Protein AF-A0A9P1M5S2-F1 (afdb_monomer_lite)

Secondary structure (DSSP, 8-state):
-------SEEEEEETTEEEEEEIIIIITT-TTSHHHHHHHH--SSSPEEE-S-HHHHHHHHHHHHHS-EEE-TTS-HHHHHHHHHHTT----TTTEEESSTTHHHHHHHHHHHHHHHHHHHHHHHHHHHHHHHHHHHHHHHHHSTTS-----GGGSS--HHHHHHHH-TT--------HHHHHHHHHHTPPP----------------------------PPPPP------S-SEEEEEETTEEEEEEIIIIITT-TTSHHHHHHHH--SSSPEEE-S-TTTHHHHHHHHHHS-EEEETTS-HHHHHHHHHHTT----GGGEEEE---HHHHHHHHHHHHHHHHHHHHHHHHHHHHHHHHHHHHHHHHHHTTS-----GGGSSS-HHHHHHHHHHHHGGGSSSSS-----PPPPPPP---PPP-------SS--EEEEEETTEEEEEEIIIIITT-TTSHHHHHHHH--SSSPEEE-S-TTTHHHHHHHHHHS-EEE-TTS-HHHHHHHHHHTT----TTTEEE--SSHHHHHHHHHHHHHHHHHTTT-HHHHHHHHHHHHHHHHHHTTS-SS-EEEEHHHHHHHHT--HHHHHHHHHTTTTS--TT-HHHHHHHHHTTEEEEEE-SSS--TT-TTS--TT--EEEEEES--------

Radius of gyration: 38.09 Å; chains: 1; bounding box: 105×76×106 Å

Structure (mmCIF, N/CA/C/O backbone):
data_AF-A0A9P1M5S2-F1
#
_entry.id   AF-A0A9P1M5S2-F1
#
loop_
_atom_site.group_PDB
_atom_site.id
_atom_site.type_symbol
_atom_site.label_atom_id
_atom_site.label_alt_id
_atom_site.label_comp_id
_atom_site.label_asym_id
_atom_site.label_entity_id
_atom_site.label_seq_id
_atom_site.pdbx_PDB_ins_code
_atom_site.Cartn_x
_atom_site.Cartn_y
_atom_site.Cartn_z
_atom_site.occupancy
_atom_site.B_iso_or_equiv
_atom_site.auth_seq_id
_atom_site.auth_comp_id
_atom_site.auth_asym_id
_atom_site.auth_atom_id
_atom_site.pdbx_PDB_model_num
ATOM 1 N N . MET A 1 1 ? -14.300 28.681 37.289 1.00 38.72 1 MET A N 1
ATOM 2 C CA . MET A 1 1 ? -14.759 28.478 35.900 1.00 38.72 1 MET A CA 1
ATOM 3 C C . MET A 1 1 ? -14.221 27.142 35.425 1.00 38.72 1 MET A C 1
ATOM 5 O O . MET A 1 1 ? -13.037 27.048 35.138 1.00 38.72 1 MET A O 1
ATOM 9 N N . SER A 1 2 ? -15.050 26.101 35.416 1.00 39.03 2 SER A N 1
ATOM 10 C CA . SER A 1 2 ? -14.711 24.838 34.758 1.00 39.03 2 SER A CA 1
ATOM 11 C C . SER A 1 2 ? -14.804 25.061 33.253 1.00 39.03 2 SER A C 1
ATOM 13 O O . SER A 1 2 ? -15.902 25.031 32.700 1.00 39.03 2 SER A O 1
ATOM 15 N N . SER A 1 3 ? -13.668 25.347 32.610 1.00 41.69 3 SER A N 1
ATOM 16 C CA . SER A 1 3 ? -13.594 25.287 31.152 1.00 41.69 3 SER A CA 1
ATOM 17 C C . SER A 1 3 ? -14.007 23.879 30.745 1.00 41.69 3 SER A C 1
ATOM 19 O O . SER A 1 3 ? -13.361 22.910 31.151 1.00 41.69 3 SER A O 1
ATOM 21 N N . SER A 1 4 ? -15.114 23.756 30.015 1.00 46.44 4 SER A N 1
ATOM 22 C CA . SER A 1 4 ? -15.473 22.510 29.357 1.00 46.44 4 SER A CA 1
ATOM 23 C C . SER A 1 4 ? -14.401 22.263 28.307 1.00 46.44 4 SER A C 1
ATOM 25 O O . SER A 1 4 ? -14.475 22.828 27.215 1.00 46.44 4 SER A O 1
ATOM 27 N N . LYS A 1 5 ? -13.371 21.483 28.665 1.00 53.38 5 LYS A N 1
ATOM 28 C CA . LYS A 1 5 ? -12.411 20.973 27.691 1.00 53.38 5 LYS A CA 1
ATOM 29 C C . LYS A 1 5 ? -13.236 20.312 26.590 1.00 53.38 5 LYS A C 1
ATOM 31 O O . LYS A 1 5 ? -13.942 19.342 26.864 1.00 53.38 5 LYS A O 1
ATOM 36 N N . GLY A 1 6 ? -13.200 20.898 25.393 1.00 61.25 6 GLY A N 1
ATOM 37 C CA . GLY A 1 6 ? -13.717 20.238 24.201 1.00 61.25 6 GLY A CA 1
ATOM 38 C C . GLY A 1 6 ? -12.999 18.905 24.030 1.00 61.25 6 GLY A C 1
ATOM 39 O O . GLY A 1 6 ? -11.940 18.697 24.628 1.00 61.25 6 GLY A O 1
ATOM 40 N N . SER A 1 7 ? -13.574 18.003 23.242 1.00 69.69 7 SER A N 1
ATOM 41 C CA . SER A 1 7 ? -12.936 16.719 22.977 1.00 69.69 7 SER A CA 1
ATOM 42 C C . SER A 1 7 ? -11.472 16.916 22.545 1.00 69.69 7 SER A C 1
ATOM 44 O O . SER A 1 7 ? -11.144 17.789 21.732 1.00 69.69 7 SER A O 1
ATOM 46 N N . ASP A 1 8 ? -10.573 16.106 23.117 1.00 87.25 8 ASP A N 1
ATOM 47 C CA . ASP A 1 8 ? -9.141 16.156 22.791 1.00 87.25 8 ASP A CA 1
ATOM 48 C C . ASP A 1 8 ? -8.878 15.753 21.325 1.00 87.25 8 ASP A C 1
ATOM 50 O O . ASP A 1 8 ? -7.780 15.961 20.816 1.00 87.25 8 ASP A O 1
ATOM 54 N N . LEU A 1 9 ? -9.890 15.220 20.630 1.00 89.94 9 LEU A N 1
ATOM 55 C CA . LEU A 1 9 ? -9.874 14.845 19.221 1.00 89.94 9 LEU A CA 1
ATOM 56 C C . LEU A 1 9 ? -10.559 15.911 18.350 1.00 89.94 9 LEU A C 1
ATOM 58 O O . LEU A 1 9 ? -11.755 16.158 18.466 1.00 89.94 9 LEU A O 1
ATOM 62 N N . VAL A 1 10 ? -9.825 16.470 17.393 1.00 93.94 10 VAL A N 1
ATOM 63 C CA . VAL A 1 10 ? -10.341 17.405 16.386 1.00 93.94 10 VAL A CA 1
ATOM 64 C C . VAL A 1 10 ? -10.511 16.678 15.058 1.00 93.94 10 VAL A C 1
ATOM 66 O O . VAL A 1 10 ? -9.612 15.973 14.604 1.00 93.94 10 VAL A O 1
ATOM 69 N N . SER A 1 11 ? -11.665 16.865 14.416 1.00 94.06 11 SER A N 1
ATOM 70 C CA . SER A 1 11 ? -11.938 16.352 13.068 1.00 94.06 11 SER A CA 1
ATOM 71 C C . SER A 1 11 ? -11.843 17.482 12.044 1.00 94.06 11 SER A C 1
ATOM 73 O O . SER A 1 11 ? -12.596 18.446 12.132 1.00 94.06 11 SER A O 1
ATOM 75 N N . PHE A 1 12 ? -10.977 17.345 11.044 1.00 95.69 12 PHE A N 1
ATOM 76 C CA . PHE A 1 12 ? -10.874 18.234 9.886 1.00 95.69 12 PHE A CA 1
ATOM 77 C C . PHE A 1 12 ? -11.475 17.554 8.651 1.00 95.69 12 PHE A C 1
ATOM 79 O O . PHE A 1 12 ? -11.128 16.419 8.345 1.00 95.69 12 PHE A O 1
ATOM 86 N N . ASN A 1 13 ? -12.365 18.228 7.925 1.00 94.19 13 ASN A N 1
ATOM 87 C CA . ASN A 1 13 ? -12.913 17.758 6.654 1.00 94.19 13 ASN A CA 1
ATOM 88 C C . ASN A 1 13 ? -12.263 18.533 5.503 1.00 94.19 13 ASN A C 1
ATOM 90 O O . ASN A 1 13 ? -12.499 19.734 5.359 1.00 94.19 13 ASN A O 1
ATOM 94 N N . VAL A 1 14 ? -11.460 17.840 4.693 1.00 94.50 14 VAL A N 1
ATOM 95 C CA . VAL A 1 14 ? -10.716 18.408 3.562 1.00 94.50 14 VAL A CA 1
ATOM 96 C C . VAL A 1 14 ? -11.190 17.755 2.274 1.00 94.50 14 VAL A C 1
ATOM 98 O O . VAL A 1 14 ? -10.952 16.572 2.042 1.00 94.50 14 VAL A O 1
ATOM 101 N N . GLY A 1 15 ? -11.917 18.509 1.446 1.00 87.38 15 GLY A N 1
ATOM 102 C CA . GLY A 1 15 ? -12.452 18.010 0.171 1.00 87.38 15 GLY A CA 1
ATOM 103 C C . GLY A 1 15 ? -13.461 16.854 0.286 1.00 87.38 15 GLY A C 1
ATOM 104 O O . GLY A 1 15 ? -13.752 16.211 -0.718 1.00 87.38 15 GLY A O 1
ATOM 105 N N . GLY A 1 16 ? -13.996 16.578 1.481 1.00 87.31 16 GLY A N 1
ATOM 106 C CA . GLY A 1 16 ? -14.846 15.417 1.773 1.00 87.31 16 GLY A CA 1
ATOM 107 C C . GLY A 1 16 ? -14.134 14.290 2.533 1.00 87.31 16 GLY A C 1
ATOM 108 O O . GLY A 1 16 ? -14.807 13.407 3.064 1.00 87.31 16 GLY A O 1
ATOM 109 N N . LYS A 1 17 ? -12.798 14.320 2.636 1.00 88.56 17 LYS A N 1
ATOM 110 C CA . LYS A 1 17 ? -12.005 13.367 3.424 1.00 88.56 17 LYS A CA 1
ATOM 111 C C . LYS A 1 17 ? -11.850 13.881 4.857 1.00 88.56 17 LYS A C 1
ATOM 113 O O . LYS A 1 17 ? -11.390 15.002 5.071 1.00 88.56 17 LYS A O 1
ATOM 118 N N . ILE A 1 18 ? -12.243 13.068 5.838 1.00 91.56 18 ILE A N 1
ATOM 119 C CA . ILE A 1 18 ? -12.128 13.409 7.261 1.00 91.56 18 ILE A CA 1
ATOM 120 C C . ILE A 1 18 ? -10.772 12.936 7.790 1.00 91.56 18 ILE A C 1
ATOM 122 O O . ILE A 1 18 ? -10.401 11.784 7.594 1.00 91.56 18 ILE A O 1
ATOM 126 N N . TYR A 1 19 ? -10.077 13.832 8.483 1.00 93.75 19 TYR A N 1
ATOM 127 C CA . TYR A 1 19 ? -8.835 13.605 9.208 1.00 93.75 19 TYR A CA 1
ATOM 128 C C . TYR A 1 19 ? -9.066 13.897 10.691 1.00 93.75 19 TYR A C 1
ATOM 130 O O . TYR A 1 19 ? -9.462 15.006 11.044 1.00 93.75 19 TYR A O 1
ATOM 138 N N . GLN A 1 20 ? -8.823 12.924 11.562 1.00 92.75 20 GLN A N 1
ATOM 139 C CA . GLN A 1 20 ? -8.942 13.079 13.013 1.00 92.75 20 GLN A CA 1
ATOM 140 C C . GLN A 1 20 ? -7.556 13.140 13.660 1.00 92.75 20 GLN A C 1
ATOM 142 O O . GLN A 1 20 ? -6.709 12.284 13.410 1.00 92.75 20 GLN A O 1
ATOM 147 N N . VAL A 1 21 ? -7.313 14.159 14.481 1.00 92.81 21 VAL A N 1
ATOM 148 C CA . VAL A 1 21 ? -6.024 14.397 15.152 1.00 92.81 21 VAL A CA 1
ATOM 149 C C . VAL A 1 21 ? -6.238 14.831 16.593 1.00 92.81 21 VAL A C 1
ATOM 151 O O . VAL A 1 21 ? -7.296 15.359 16.930 1.00 92.81 21 VAL A O 1
ATOM 154 N N . LEU A 1 22 ? -5.239 14.621 17.447 1.00 90.19 22 LEU A N 1
ATOM 155 C CA . LEU A 1 22 ? -5.305 15.060 18.836 1.00 90.19 22 LEU A CA 1
ATOM 156 C C . LEU A 1 22 ? -4.879 16.531 18.960 1.00 90.19 22 LEU A C 1
ATOM 158 O O . LEU A 1 22 ? -3.983 16.998 18.256 1.00 90.19 22 LEU A O 1
ATOM 162 N N . ARG A 1 23 ? -5.502 17.275 19.877 1.00 90.50 23 ARG A N 1
ATOM 163 C CA . ARG A 1 23 ? -5.090 18.644 20.235 1.00 90.50 23 ARG A CA 1
ATOM 164 C C . ARG A 1 23 ? -3.675 18.634 20.812 1.00 90.50 23 ARG A C 1
ATOM 166 O O . ARG A 1 23 ? -2.806 19.374 20.356 1.00 90.50 23 ARG A O 1
ATOM 173 N N . GLU A 1 24 ? -3.440 17.724 21.751 1.00 89.06 24 GLU A N 1
ATOM 174 C CA . GLU A 1 24 ? -2.134 17.422 22.328 1.00 89.06 24 GLU A CA 1
ATOM 175 C C . GLU A 1 24 ? -1.821 15.933 22.089 1.00 89.06 24 GLU A C 1
ATOM 177 O O . GLU A 1 24 ? -2.688 15.100 22.351 1.00 89.06 24 GLU A O 1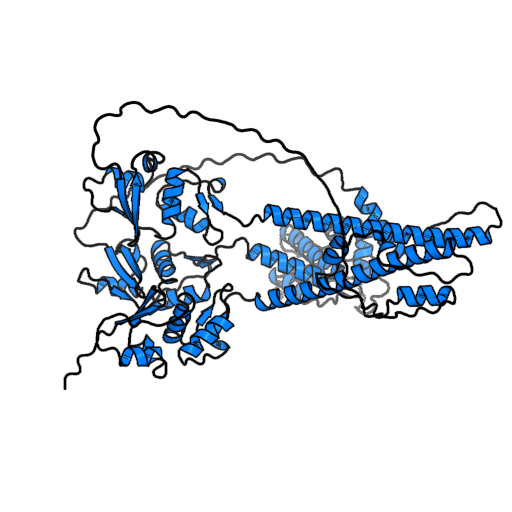
ATOM 182 N N . PRO A 1 25 ? -0.620 15.566 21.601 1.00 86.69 25 PRO A N 1
ATOM 183 C CA . PRO A 1 25 ? 0.517 16.436 21.285 1.00 86.69 25 PRO A CA 1
ATOM 184 C C . PRO A 1 25 ? 0.488 17.066 19.875 1.00 86.69 25 PRO A C 1
ATOM 186 O O . PRO A 1 25 ? 1.294 17.953 19.610 1.00 86.69 25 PRO A O 1
ATOM 189 N N . THR A 1 26 ? -0.387 16.630 18.955 1.00 90.44 26 THR A N 1
ATOM 190 C CA . THR A 1 26 ? -0.233 16.939 17.517 1.00 90.44 26 THR A CA 1
ATOM 191 C C . THR A 1 26 ? -0.272 18.435 17.186 1.00 90.44 26 THR A C 1
ATOM 193 O O . THR A 1 26 ? 0.626 18.945 16.518 1.00 90.44 26 THR A O 1
ATOM 196 N N . LEU A 1 27 ? -1.310 19.157 17.617 1.00 93.31 27 LEU A N 1
ATOM 197 C CA . LEU A 1 27 ? -1.495 20.566 17.238 1.00 93.31 27 LEU A CA 1
ATOM 198 C C . LEU A 1 27 ? -0.686 21.523 18.130 1.00 93.31 27 LEU A C 1
ATOM 200 O O . LEU A 1 27 ? -0.242 22.577 17.663 1.00 93.31 27 LEU A O 1
ATOM 204 N N . SER A 1 28 ? -0.418 21.140 19.382 1.00 90.81 28 SER A N 1
ATOM 205 C CA . SER A 1 28 ? 0.392 21.929 20.322 1.00 90.81 28 SER A CA 1
ATOM 206 C C . SER A 1 28 ? 1.878 22.020 19.946 1.00 90.81 28 SER A C 1
ATOM 208 O O . SER A 1 28 ? 2.567 22.936 20.400 1.00 90.81 28 SER A O 1
ATOM 210 N N . LEU A 1 29 ? 2.382 21.158 19.052 1.00 91.50 29 LEU A N 1
ATOM 211 C CA . LEU A 1 29 ? 3.733 21.280 18.487 1.00 91.50 29 LEU A CA 1
ATOM 212 C C . LEU A 1 29 ? 3.919 22.511 17.581 1.00 91.50 29 LEU A C 1
ATOM 214 O O . LEU A 1 29 ? 5.067 22.934 17.391 1.00 91.50 29 LEU A O 1
ATOM 218 N N . HIS A 1 30 ? 2.830 23.085 17.049 1.00 94.56 30 HIS A N 1
ATOM 219 C CA . HIS A 1 30 ? 2.822 24.252 16.157 1.00 94.56 30 HIS A CA 1
ATOM 220 C C . HIS A 1 30 ? 1.675 25.229 16.499 1.00 94.56 30 HIS A C 1
ATOM 222 O O . HIS A 1 30 ? 0.755 25.401 15.698 1.00 94.56 30 HIS A O 1
ATOM 228 N N . PRO A 1 31 ? 1.721 25.921 17.654 1.00 93.75 31 PRO A N 1
ATOM 229 C CA . PRO A 1 31 ? 0.618 26.769 18.129 1.00 93.75 31 PRO A CA 1
ATOM 230 C C . PRO A 1 31 ? 0.331 27.982 17.229 1.00 93.75 31 PRO A C 1
ATOM 232 O O . PRO A 1 31 ? -0.770 28.516 17.228 1.00 93.75 31 PRO A O 1
ATOM 235 N N . SER A 1 32 ? 1.304 28.413 16.423 1.00 94.00 32 SER A N 1
ATOM 236 C CA . SER A 1 32 ? 1.129 29.480 15.432 1.00 94.00 32 SER A CA 1
ATOM 237 C C . SER A 1 32 ? 0.520 29.010 14.105 1.00 94.00 32 SER A C 1
ATOM 239 O O . SER A 1 32 ? 0.388 29.826 13.193 1.00 94.00 32 SER A O 1
ATOM 241 N N . SER A 1 33 ? 0.220 27.716 13.946 1.00 96.81 33 SER A N 1
ATOM 242 C CA . SER A 1 33 ? -0.359 27.193 12.708 1.00 96.81 33 SER A CA 1
ATOM 243 C C . SER A 1 33 ? -1.826 27.597 12.568 1.00 96.81 33 SER A C 1
ATOM 245 O O . SER A 1 33 ? -2.556 27.753 13.551 1.00 96.81 33 SER A O 1
ATOM 247 N N . LEU A 1 34 ? -2.288 27.685 11.322 1.00 95.50 34 LEU A N 1
ATOM 248 C CA . LEU A 1 34 ? -3.698 27.942 11.036 1.00 95.50 34 LEU A CA 1
ATOM 249 C C . LEU A 1 34 ? -4.599 26.774 11.487 1.00 95.50 34 LEU A C 1
ATOM 251 O O . LEU A 1 34 ? -5.747 27.003 11.853 1.00 95.50 34 LEU A O 1
ATOM 255 N N . LEU A 1 35 ? -4.095 25.531 11.511 1.00 95.06 35 LEU A N 1
ATOM 256 C CA . LEU A 1 35 ? -4.870 24.380 11.999 1.00 95.06 35 LEU A CA 1
ATOM 257 C C . LEU A 1 35 ? -5.072 24.415 13.515 1.00 95.06 35 LEU A C 1
ATOM 259 O O . LEU A 1 35 ? -6.167 24.104 13.980 1.00 95.06 35 LEU A O 1
ATOM 263 N N . THR A 1 36 ? -4.055 24.820 14.277 1.00 95.19 36 THR A N 1
ATOM 264 C CA . THR A 1 36 ? -4.160 24.930 15.737 1.00 95.19 36 THR A CA 1
ATOM 265 C C . THR A 1 36 ? -5.120 26.054 16.126 1.00 95.19 36 THR A C 1
ATOM 267 O O . THR A 1 36 ? -5.994 25.831 16.955 1.00 95.19 36 THR A O 1
ATOM 270 N N . GLN A 1 37 ? -5.066 27.201 15.441 1.00 95.25 37 GLN A N 1
ATOM 271 C CA . GLN A 1 37 ? -6.026 28.299 15.634 1.00 95.25 37 GLN A CA 1
ATOM 272 C C . GLN A 1 37 ? -7.472 27.870 15.328 1.00 95.25 37 GLN A C 1
ATOM 274 O O . GLN A 1 37 ? -8.360 28.060 16.155 1.00 95.25 37 GLN A O 1
ATOM 279 N N . LEU A 1 38 ? -7.711 27.212 14.184 1.00 94.56 38 LEU A N 1
ATOM 280 C CA . LEU A 1 38 ? -9.042 26.689 13.845 1.00 94.56 38 LEU A CA 1
ATOM 281 C C . LEU A 1 38 ? -9.554 25.664 14.869 1.00 94.56 38 LEU A C 1
ATOM 283 O O . LEU A 1 38 ? -10.751 25.625 15.152 1.00 94.56 38 LEU A O 1
ATOM 287 N N . ALA A 1 39 ? -8.666 24.834 15.423 1.00 93.75 39 ALA A N 1
ATOM 288 C CA . ALA A 1 39 ? -9.009 23.899 16.486 1.00 93.75 39 ALA A CA 1
ATOM 289 C C . ALA A 1 39 ? -9.353 24.613 17.803 1.00 93.75 39 ALA A C 1
ATOM 291 O O . ALA A 1 39 ? -10.294 24.206 18.484 1.00 93.75 39 ALA A O 1
ATOM 292 N N . GLU A 1 40 ? -8.614 25.651 18.193 1.00 92.38 40 GLU A N 1
ATOM 293 C CA . GLU A 1 40 ? -8.875 26.441 19.406 1.00 92.38 40 GLU A CA 1
ATOM 294 C C . GLU A 1 40 ? -10.214 27.197 19.340 1.00 92.38 40 GLU A C 1
ATOM 296 O O . GLU A 1 40 ? -10.949 27.219 20.328 1.00 92.38 40 GLU A O 1
ATOM 301 N N . ASP A 1 41 ? -10.583 27.726 18.170 1.00 91.75 41 ASP A N 1
ATOM 302 C CA . ASP A 1 41 ? -11.870 28.404 17.945 1.00 91.75 41 ASP A CA 1
ATOM 303 C C . ASP A 1 41 ? -13.085 27.446 17.904 1.00 91.75 41 ASP A C 1
ATOM 305 O O . ASP A 1 41 ? -14.240 27.877 18.023 1.00 91.75 41 ASP A O 1
ATOM 309 N N . GLN A 1 42 ? -12.854 26.138 17.743 1.00 89.31 42 GLN A N 1
ATOM 310 C CA . GLN A 1 42 ? -13.897 25.117 17.635 1.00 89.31 42 GLN A CA 1
ATOM 311 C C . GLN A 1 42 ? -14.586 24.852 18.988 1.00 89.31 42 GLN A C 1
ATOM 313 O O . GLN A 1 42 ? -13.988 24.310 19.916 1.00 89.31 42 GLN A O 1
ATOM 318 N N . LYS A 1 43 ? -15.886 25.172 19.071 1.00 85.00 43 LYS A N 1
ATOM 319 C CA . LYS A 1 43 ? -16.723 24.987 20.279 1.00 85.00 43 LYS A CA 1
ATOM 320 C C . LYS A 1 43 ? -17.610 23.736 20.272 1.00 85.00 43 LYS A C 1
ATOM 322 O O . LYS A 1 43 ? -18.065 23.325 21.334 1.00 85.00 43 LYS A O 1
ATOM 327 N N . ASP A 1 44 ? -17.835 23.147 19.099 1.00 87.69 44 ASP A N 1
ATOM 328 C CA . ASP A 1 44 ? -18.674 21.961 18.886 1.00 87.69 44 ASP A CA 1
ATOM 329 C C . ASP A 1 44 ? -17.819 20.815 18.320 1.00 87.69 44 ASP A C 1
ATOM 331 O O . ASP A 1 44 ? -16.975 21.067 17.462 1.00 87.69 44 ASP A O 1
ATOM 335 N N . ASP A 1 45 ? -18.137 19.553 18.630 1.00 86.75 45 ASP A N 1
ATOM 336 C CA . ASP A 1 45 ? -17.487 18.353 18.050 1.00 86.75 45 ASP A CA 1
ATOM 337 C C . ASP A 1 45 ? -17.758 18.140 16.532 1.00 86.75 45 ASP A C 1
ATOM 339 O O . ASP A 1 45 ? -17.555 17.058 15.978 1.00 86.75 45 ASP A O 1
ATOM 343 N N . LYS A 1 46 ? -18.255 19.162 15.824 1.00 90.62 46 LYS A N 1
ATOM 344 C CA . LYS A 1 46 ? -18.527 19.128 14.378 1.00 90.62 46 LYS A CA 1
ATOM 345 C C . LYS A 1 46 ? -17.219 19.248 13.588 1.00 90.62 46 LYS A C 1
ATOM 347 O O . LYS A 1 46 ? -16.410 20.106 13.939 1.00 90.62 46 LYS A O 1
ATOM 352 N N . PRO A 1 47 ? -17.025 18.489 12.492 1.00 92.69 47 PRO A N 1
ATOM 353 C CA . PRO A 1 47 ? -15.820 18.599 11.676 1.00 92.69 47 PRO A CA 1
ATOM 354 C C . PRO A 1 47 ? -15.562 20.024 11.165 1.00 92.69 47 PRO A C 1
ATOM 356 O O . PRO A 1 47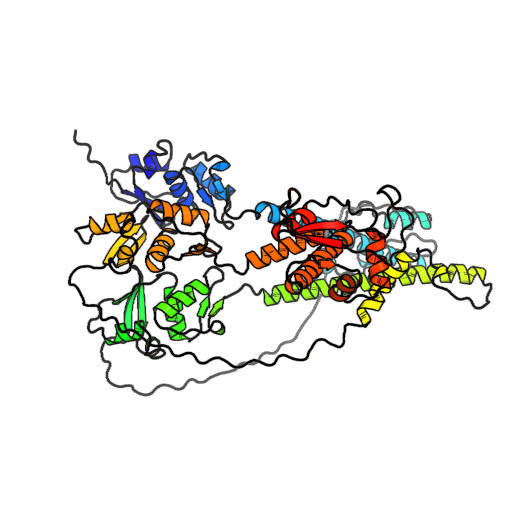 ? -16.448 20.658 10.589 1.00 92.69 47 PRO A O 1
ATOM 359 N N . ILE A 1 48 ? -14.331 20.500 11.341 1.00 95.62 48 ILE A N 1
ATOM 360 C CA . ILE A 1 48 ? -13.841 21.775 10.817 1.00 95.62 48 ILE A CA 1
ATOM 361 C C . ILE A 1 48 ? -13.623 21.614 9.314 1.00 95.62 48 ILE A C 1
ATOM 363 O O . ILE A 1 48 ? -12.792 20.814 8.886 1.00 95.62 48 ILE A O 1
ATOM 367 N N . PHE A 1 49 ? -14.346 22.376 8.500 1.00 95.31 49 PHE A N 1
ATOM 368 C CA . PHE A 1 49 ? -14.154 22.364 7.053 1.00 95.31 49 PHE A CA 1
ATOM 369 C C . PHE A 1 49 ? -12.915 23.176 6.678 1.00 95.31 49 PHE A C 1
ATOM 371 O O . PHE A 1 49 ? -12.826 24.364 6.982 1.00 95.31 49 PHE A O 1
ATOM 378 N N . VAL A 1 50 ? -11.975 22.530 5.995 1.00 95.44 50 VAL A N 1
ATOM 379 C CA . VAL A 1 50 ? -10.746 23.145 5.498 1.00 95.44 50 VAL A CA 1
ATOM 380 C C . VAL A 1 50 ? -10.714 22.975 3.986 1.00 95.44 50 VAL A C 1
ATOM 382 O O . VAL A 1 50 ? -10.764 21.866 3.459 1.00 95.44 50 VAL A O 1
ATOM 385 N N . GLU A 1 51 ? -10.630 24.088 3.268 1.00 90.75 51 GLU A N 1
ATOM 386 C CA . GLU A 1 51 ? -10.374 24.058 1.833 1.00 90.75 51 GLU A CA 1
ATOM 387 C C . GLU A 1 51 ? -8.897 23.698 1.603 1.00 90.75 51 GLU A C 1
ATOM 389 O O . GLU A 1 51 ? -8.006 24.349 2.147 1.00 90.75 51 GLU A O 1
ATOM 394 N N . GLY A 1 52 ? -8.628 22.660 0.812 1.00 89.12 52 GLY A N 1
ATOM 395 C CA . GLY A 1 52 ? -7.290 22.086 0.663 1.00 89.12 52 GLY A CA 1
ATOM 396 C C . GLY A 1 52 ? -7.259 20.957 -0.359 1.00 89.12 52 GLY A C 1
ATOM 397 O O . GLY A 1 52 ? -8.305 20.424 -0.737 1.00 89.12 52 GLY A O 1
ATOM 398 N N . ASP A 1 53 ? -6.060 20.591 -0.803 1.00 91.25 53 ASP A N 1
ATOM 399 C CA . ASP A 1 53 ? -5.867 19.353 -1.559 1.00 91.25 53 ASP A CA 1
ATOM 400 C C . ASP A 1 53 ? -5.849 18.187 -0.562 1.00 91.25 53 ASP A C 1
ATOM 402 O O . ASP A 1 53 ? -4.938 18.069 0.261 1.00 91.25 53 ASP A O 1
ATOM 406 N N . GLN A 1 54 ? -6.870 17.328 -0.619 1.00 92.56 54 GLN A N 1
ATOM 407 C CA . GLN A 1 54 ? -7.042 16.224 0.326 1.00 92.56 54 GLN A CA 1
ATOM 408 C C . GLN A 1 54 ? -5.852 15.251 0.358 1.00 92.56 54 GLN A C 1
ATOM 410 O O . GLN A 1 54 ? -5.632 14.624 1.392 1.00 92.56 54 GLN A O 1
ATOM 415 N N . ASP A 1 55 ? -5.096 15.110 -0.736 1.00 89.56 55 ASP A N 1
ATOM 416 C CA . ASP A 1 55 ? -3.978 14.168 -0.847 1.00 89.56 55 ASP A CA 1
ATOM 417 C C . ASP A 1 55 ? -2.652 14.798 -0.404 1.00 89.56 55 ASP A C 1
ATOM 419 O O . ASP A 1 55 ? -1.754 14.083 0.050 1.00 89.56 55 ASP A O 1
ATOM 423 N N . LEU A 1 56 ? -2.541 16.131 -0.467 1.00 95.00 56 LEU A N 1
ATOM 424 C CA . LEU A 1 56 ? -1.425 16.879 0.122 1.00 95.00 56 LEU A CA 1
ATOM 425 C C . LEU A 1 56 ? -1.626 17.162 1.616 1.00 95.00 56 LEU A C 1
ATOM 427 O O . LEU A 1 56 ? -0.644 17.228 2.355 1.00 95.00 56 LEU A O 1
ATOM 431 N N . PHE A 1 57 ? -2.873 17.295 2.077 1.00 96.62 57 PHE A N 1
ATOM 432 C CA . PHE A 1 57 ? -3.193 17.663 3.458 1.00 96.62 57 PHE A CA 1
ATOM 433 C C . PHE A 1 57 ? -2.651 16.675 4.498 1.00 96.62 57 PHE A C 1
ATOM 435 O O . PHE A 1 57 ? -2.253 17.090 5.583 1.00 96.62 57 PHE A O 1
ATOM 442 N N . LYS A 1 58 ? -2.540 15.381 4.171 1.00 94.56 58 LYS A N 1
ATOM 443 C CA . LYS A 1 58 ? -1.926 14.405 5.088 1.00 94.56 58 LYS A CA 1
ATOM 444 C C . LYS A 1 58 ? -0.493 14.786 5.476 1.00 94.56 58 LYS A C 1
ATOM 446 O O . LYS A 1 58 ? -0.173 14.779 6.654 1.00 94.56 58 LYS A O 1
ATOM 451 N N . PHE A 1 59 ? 0.299 15.308 4.536 1.00 96.56 59 PHE A N 1
ATOM 452 C CA . PHE A 1 59 ? 1.659 15.781 4.813 1.00 96.56 59 PHE A CA 1
ATOM 453 C C . PHE A 1 59 ? 1.695 17.028 5.712 1.00 96.56 59 PHE A C 1
ATOM 455 O O . PHE A 1 59 ? 2.705 17.286 6.365 1.00 96.56 59 PHE A O 1
ATOM 462 N N . VAL A 1 60 ? 0.601 17.798 5.776 1.00 96.88 60 VAL A N 1
ATOM 463 C CA . VAL A 1 60 ? 0.429 18.885 6.754 1.00 96.88 60 VAL A CA 1
ATOM 464 C C . VAL A 1 60 ? 0.251 18.304 8.155 1.00 96.88 60 VAL A C 1
ATOM 466 O O . VAL A 1 60 ? 0.866 18.799 9.099 1.00 96.88 60 VAL A O 1
ATOM 469 N N . ILE A 1 61 ? -0.528 17.230 8.290 1.00 96.06 61 ILE A N 1
ATOM 470 C CA . ILE A 1 61 ? -0.697 16.502 9.553 1.00 96.06 61 ILE A CA 1
ATOM 471 C C . ILE A 1 61 ? 0.604 15.795 9.967 1.00 96.06 61 ILE A C 1
ATOM 473 O O . ILE A 1 61 ? 1.020 15.918 11.116 1.00 96.06 61 ILE A O 1
ATOM 477 N N . ASP A 1 62 ? 1.310 15.142 9.043 1.00 93.69 62 ASP A N 1
ATOM 478 C CA . ASP A 1 62 ? 2.591 14.475 9.325 1.00 93.69 62 ASP A CA 1
ATOM 479 C C . ASP A 1 62 ? 3.670 15.470 9.776 1.00 93.69 62 ASP A C 1
ATOM 481 O O . ASP A 1 62 ? 4.467 15.178 10.670 1.00 93.69 62 ASP A O 1
ATOM 485 N N . TYR A 1 63 ? 3.676 16.687 9.214 1.00 96.69 63 TYR A N 1
ATOM 486 C CA . TYR A 1 63 ? 4.556 17.747 9.700 1.00 96.69 63 TYR A CA 1
ATOM 487 C C . TYR A 1 63 ? 4.202 18.192 11.123 1.00 96.69 63 TYR A C 1
ATOM 489 O O . TYR A 1 63 ? 5.116 18.401 11.916 1.00 96.69 63 TYR A O 1
ATOM 497 N N . HIS A 1 64 ? 2.913 18.299 11.467 1.00 95.19 64 HIS A N 1
ATOM 498 C CA . HIS A 1 64 ? 2.500 18.622 12.838 1.00 95.19 64 HIS A CA 1
ATOM 499 C C . HIS A 1 64 ? 2.957 17.563 13.846 1.00 95.19 64 HIS A C 1
ATOM 501 O O . HIS A 1 64 ? 3.377 17.917 14.941 1.00 95.19 64 HIS A O 1
ATOM 507 N N . ARG A 1 65 ? 2.916 16.283 13.459 1.00 91.75 65 ARG A N 1
ATOM 508 C CA . ARG A 1 65 ? 3.329 15.143 14.292 1.00 91.75 65 ARG A CA 1
ATOM 509 C C . ARG A 1 65 ? 4.834 15.109 14.538 1.00 91.75 65 ARG A C 1
ATOM 511 O O . ARG A 1 65 ? 5.277 15.075 15.681 1.00 91.75 65 ARG A O 1
ATOM 518 N N . ASP A 1 66 ? 5.612 15.147 13.458 1.00 90.75 66 ASP A N 1
ATOM 519 C CA . ASP A 1 66 ? 7.025 14.751 13.499 1.00 90.75 66 ASP A CA 1
ATOM 520 C C . ASP A 1 66 ? 8.003 15.903 13.237 1.00 90.75 66 ASP A C 1
ATOM 522 O O . ASP A 1 66 ? 9.221 15.707 13.266 1.00 90.75 66 ASP A O 1
ATOM 526 N N . ARG A 1 67 ? 7.502 17.092 12.872 1.00 94.62 67 ARG A N 1
ATOM 527 C CA . ARG A 1 67 ? 8.293 18.216 12.328 1.00 94.62 67 ARG A CA 1
ATOM 528 C C . ARG A 1 67 ? 9.135 17.845 11.101 1.00 94.62 67 ARG A C 1
ATOM 530 O O . ARG A 1 67 ? 10.065 18.570 10.748 1.00 94.62 67 ARG A O 1
ATOM 537 N N . LYS A 1 68 ? 8.842 16.718 10.445 1.00 93.94 68 LYS A N 1
ATOM 538 C CA . LYS A 1 68 ? 9.601 16.185 9.308 1.00 93.94 68 LYS A CA 1
ATOM 539 C C . LYS A 1 68 ? 8.701 15.350 8.404 1.00 93.94 68 LYS A C 1
ATOM 541 O O . LYS A 1 68 ? 8.290 14.261 8.786 1.00 93.94 68 LYS A O 1
ATOM 546 N N . VAL A 1 69 ? 8.490 15.792 7.172 1.00 94.25 69 VAL A N 1
ATOM 547 C CA . VAL A 1 69 ? 7.731 15.050 6.158 1.00 94.25 69 VAL A CA 1
ATOM 548 C C . VAL A 1 69 ? 8.670 14.161 5.342 1.00 94.25 69 VAL A C 1
ATOM 550 O O . VAL A 1 69 ? 9.728 14.614 4.897 1.00 94.25 69 VAL A O 1
ATOM 553 N N . ILE A 1 70 ? 8.267 12.908 5.111 1.00 92.50 70 ILE A N 1
ATOM 554 C CA . ILE A 1 70 ? 8.855 12.050 4.074 1.00 92.50 70 ILE A CA 1
ATOM 555 C C . ILE A 1 70 ? 7.879 11.977 2.902 1.00 92.50 70 ILE A C 1
ATOM 557 O O . ILE A 1 70 ? 6.730 11.577 3.063 1.00 92.50 70 ILE A O 1
ATOM 561 N N . LEU A 1 71 ? 8.340 12.365 1.716 1.00 91.44 71 LEU A N 1
ATOM 562 C CA . LEU A 1 71 ? 7.533 12.371 0.502 1.00 91.44 71 LEU A CA 1
ATOM 563 C C . LEU A 1 71 ? 7.839 11.170 -0.386 1.00 91.44 71 LEU A C 1
ATOM 565 O O . LEU A 1 71 ? 9.006 10.974 -0.730 1.00 91.44 71 LEU A O 1
ATOM 569 N N . PRO A 1 72 ? 6.819 10.435 -0.860 1.00 86.31 72 PRO A N 1
ATOM 570 C CA . PRO A 1 72 ? 6.987 9.516 -1.975 1.00 86.31 72 PRO A CA 1
ATOM 571 C C . PRO A 1 72 ? 7.572 10.217 -3.208 1.00 86.31 72 PRO A C 1
ATOM 573 O O . PRO A 1 72 ? 7.304 11.394 -3.474 1.00 86.31 72 PRO A O 1
ATOM 576 N N . VAL A 1 73 ? 8.313 9.473 -4.032 1.00 78.50 73 VAL A N 1
ATOM 577 C CA . VAL A 1 73 ? 8.905 9.985 -5.285 1.00 78.50 73 VAL A CA 1
ATOM 578 C C . VAL A 1 73 ? 7.861 10.536 -6.276 1.00 78.50 73 VAL A C 1
ATOM 580 O O . VAL A 1 73 ? 8.180 11.357 -7.134 1.00 78.50 73 VAL A O 1
ATOM 583 N N . THR A 1 74 ? 6.603 10.104 -6.154 1.00 79.69 74 THR A N 1
ATOM 584 C CA . THR A 1 74 ? 5.464 10.549 -6.969 1.00 79.69 74 THR A CA 1
ATOM 585 C C . THR A 1 74 ? 4.904 11.913 -6.557 1.00 79.69 74 THR A C 1
ATOM 587 O O . THR A 1 74 ? 4.226 12.550 -7.363 1.00 79.69 74 THR A O 1
ATOM 590 N N . VAL A 1 75 ? 5.178 12.383 -5.336 1.00 87.00 75 VAL A N 1
ATOM 591 C CA . VAL A 1 75 ? 4.620 13.628 -4.790 1.00 87.00 75 VAL A CA 1
ATOM 592 C C . VAL A 1 75 ? 5.568 14.798 -5.053 1.00 87.00 75 VAL A C 1
ATOM 594 O O . VAL A 1 75 ? 6.775 14.724 -4.825 1.00 87.00 75 VAL A O 1
ATOM 597 N N . SER A 1 76 ? 5.030 15.921 -5.534 1.00 92.00 76 SER A N 1
ATOM 598 C CA . SER A 1 76 ? 5.834 17.123 -5.773 1.00 92.00 76 SER A CA 1
ATOM 599 C C . SER A 1 76 ? 6.185 17.826 -4.461 1.00 92.00 76 SER A C 1
ATOM 601 O O . SER A 1 76 ? 5.315 18.356 -3.768 1.00 92.00 76 SER A O 1
ATOM 603 N N . ARG A 1 77 ? 7.486 17.911 -4.171 1.00 92.81 77 ARG A N 1
ATOM 604 C CA . ARG A 1 77 ? 8.044 18.634 -3.019 1.00 92.81 77 ARG A CA 1
ATOM 605 C C . ARG A 1 77 ? 7.604 20.103 -2.965 1.00 92.81 77 ARG A C 1
ATOM 607 O O . ARG A 1 77 ? 7.305 20.610 -1.889 1.00 92.81 77 ARG A O 1
ATOM 614 N N . ASP A 1 78 ? 7.479 20.757 -4.118 1.00 93.25 78 ASP A N 1
ATOM 615 C CA . ASP A 1 78 ? 7.034 22.155 -4.219 1.00 93.25 78 ASP A CA 1
ATOM 616 C C . ASP A 1 78 ? 5.510 22.316 -4.081 1.00 93.25 78 ASP A C 1
ATOM 618 O O . ASP A 1 78 ? 5.027 23.388 -3.715 1.00 93.25 78 ASP A O 1
ATOM 622 N N . ALA A 1 79 ? 4.724 21.270 -4.358 1.00 93.69 79 ALA A N 1
ATOM 623 C CA . ALA A 1 79 ? 3.299 21.268 -4.030 1.00 93.69 79 ALA A CA 1
ATOM 624 C C . ALA A 1 79 ? 3.102 21.181 -2.511 1.00 93.69 79 ALA A C 1
ATOM 626 O O . ALA A 1 79 ? 2.420 22.027 -1.940 1.00 93.69 79 ALA A O 1
ATOM 627 N N . VAL A 1 80 ? 3.802 20.254 -1.849 1.00 96.12 80 VAL A N 1
ATOM 628 C CA . VAL A 1 80 ? 3.749 20.090 -0.388 1.00 96.12 80 VAL A CA 1
ATOM 629 C C . VAL A 1 80 ? 4.262 21.329 0.347 1.00 96.12 80 VAL A C 1
ATOM 631 O O . VAL A 1 80 ? 3.620 21.774 1.288 1.00 96.12 80 VAL A O 1
ATOM 634 N N . LYS A 1 81 ? 5.358 21.959 -0.104 1.00 96.00 81 LYS A N 1
ATOM 635 C CA . LYS A 1 81 ? 5.825 23.236 0.470 1.00 96.00 81 LYS A CA 1
ATOM 636 C C . LYS A 1 81 ? 4.780 24.348 0.387 1.00 96.00 81 LYS A C 1
ATOM 638 O O . LYS A 1 81 ? 4.654 25.128 1.327 1.00 96.00 81 LYS A O 1
ATOM 643 N N . ARG A 1 82 ? 4.041 24.442 -0.726 1.00 96.00 82 ARG A N 1
ATOM 644 C CA . ARG A 1 82 ? 2.966 25.436 -0.877 1.00 96.00 82 ARG A CA 1
ATOM 645 C C . ARG A 1 82 ? 1.786 25.134 0.044 1.00 96.00 82 ARG A C 1
ATOM 647 O O . ARG A 1 82 ? 1.275 26.071 0.648 1.00 96.00 82 ARG A O 1
ATOM 654 N N . GLU A 1 83 ? 1.417 23.865 0.200 1.00 96.88 83 GLU A N 1
ATOM 655 C CA . GLU A 1 83 ? 0.341 23.469 1.114 1.00 96.88 83 GLU A CA 1
ATOM 656 C C . GLU A 1 83 ? 0.744 23.691 2.582 1.00 96.88 83 GLU A C 1
ATOM 658 O O . GLU A 1 83 ? 0.013 24.340 3.317 1.00 96.88 83 GLU A O 1
ATOM 663 N N . LEU A 1 84 ? 1.955 23.307 3.001 1.00 96.88 84 LEU A N 1
ATOM 664 C CA . LEU A 1 84 ? 2.479 23.616 4.342 1.00 96.88 84 LEU A CA 1
ATOM 665 C C . LEU A 1 84 ? 2.479 25.132 4.616 1.00 96.88 84 LEU A C 1
ATOM 667 O O . LEU A 1 84 ? 1.979 25.577 5.652 1.00 96.88 84 LEU A O 1
ATOM 671 N N . LYS A 1 85 ? 2.929 25.943 3.648 1.00 96.44 85 LYS A N 1
ATOM 672 C CA . LYS A 1 85 ? 2.902 27.408 3.761 1.00 96.44 85 LYS A CA 1
ATOM 673 C C . LYS A 1 85 ? 1.481 27.980 3.870 1.00 96.44 85 LYS A C 1
ATOM 675 O O . LYS A 1 85 ? 1.295 28.974 4.570 1.00 96.44 85 LYS A O 1
ATOM 680 N N . ARG A 1 86 ? 0.476 27.360 3.235 1.00 96.12 86 ARG A N 1
ATOM 681 C CA . ARG A 1 86 ? -0.947 27.739 3.370 1.00 96.12 86 ARG A CA 1
ATOM 682 C C . ARG A 1 86 ? -1.422 27.662 4.825 1.00 96.12 86 ARG A C 1
ATOM 684 O O . ARG A 1 86 ? -2.212 28.502 5.242 1.00 96.12 86 ARG A O 1
ATOM 691 N N . PHE A 1 87 ? -0.901 26.709 5.599 1.00 96.81 87 PHE A N 1
ATOM 692 C CA . PHE A 1 87 ? -1.225 26.515 7.017 1.00 96.81 87 PHE A CA 1
ATOM 693 C C . PHE A 1 87 ? -0.285 27.256 7.986 1.00 96.81 87 PHE A C 1
ATOM 695 O O . PHE A 1 87 ? -0.269 26.951 9.178 1.00 96.81 87 PHE A O 1
ATOM 702 N N . ALA A 1 88 ? 0.471 28.245 7.489 1.00 96.50 88 ALA A N 1
ATOM 703 C CA . ALA A 1 88 ? 1.476 29.008 8.237 1.00 96.50 88 ALA A CA 1
ATOM 704 C C . ALA A 1 88 ? 2.623 28.149 8.818 1.00 96.50 88 ALA A C 1
ATOM 706 O O . ALA A 1 88 ? 3.194 28.470 9.860 1.00 96.50 88 ALA A O 1
ATOM 707 N N . LEU A 1 89 ? 2.988 27.064 8.125 1.00 96.62 89 LEU A N 1
ATOM 708 C CA . LEU A 1 89 ? 4.155 26.244 8.446 1.00 96.62 89 LEU A CA 1
ATOM 709 C C . LEU A 1 89 ? 5.311 26.595 7.501 1.00 96.62 89 LEU A C 1
ATOM 711 O O . LEU A 1 89 ? 5.157 26.560 6.279 1.00 96.62 89 LEU A O 1
ATOM 715 N N . GLU A 1 90 ? 6.485 26.877 8.066 1.00 94.38 90 GLU A N 1
ATOM 716 C CA . GLU A 1 90 ? 7.714 27.165 7.313 1.00 94.38 90 GLU A CA 1
ATOM 717 C C . GLU A 1 90 ? 8.759 26.051 7.530 1.00 94.38 90 GLU A C 1
ATOM 719 O O . GLU A 1 90 ? 9.647 26.178 8.373 1.00 94.38 90 GLU A O 1
ATOM 724 N N . PRO A 1 91 ? 8.637 24.916 6.816 1.00 94.88 91 PRO A N 1
ATOM 725 C CA . PRO A 1 91 ? 9.571 23.797 6.916 1.00 94.88 91 PRO A CA 1
ATOM 726 C C . PRO A 1 91 ? 10.919 24.126 6.262 1.00 94.88 91 PRO A C 1
ATOM 728 O O . PRO A 1 91 ? 10.969 24.658 5.149 1.00 94.88 91 PRO A O 1
ATOM 731 N N . THR A 1 92 ? 12.024 23.730 6.896 1.00 95.00 92 THR A N 1
ATOM 732 C CA . THR A 1 92 ? 13.346 23.776 6.256 1.00 95.00 92 THR A CA 1
ATOM 733 C C . THR A 1 92 ? 13.476 22.709 5.165 1.00 95.00 92 THR A C 1
ATOM 735 O O . THR A 1 92 ? 12.709 21.744 5.085 1.00 95.00 92 THR A O 1
ATOM 738 N N . GLU A 1 93 ? 14.493 22.848 4.310 1.00 89.56 93 GLU A N 1
ATOM 739 C CA . GLU A 1 93 ? 14.799 21.847 3.283 1.00 89.56 93 GLU A CA 1
ATOM 740 C C . GLU A 1 93 ? 15.062 20.453 3.886 1.00 89.56 93 GLU A C 1
ATOM 742 O O . GLU A 1 93 ? 14.627 19.447 3.327 1.00 89.56 93 GLU A O 1
ATOM 747 N N . GLU A 1 94 ? 15.721 20.382 5.041 1.00 91.44 94 GLU A N 1
ATOM 748 C CA . GLU A 1 94 ? 16.075 19.126 5.719 1.00 91.44 94 GLU A CA 1
ATOM 749 C C . GLU A 1 94 ? 14.857 18.425 6.342 1.00 91.44 94 GLU A C 1
ATOM 751 O O . GLU A 1 94 ? 14.830 17.199 6.469 1.00 91.44 94 GLU A O 1
ATOM 756 N N . GLN A 1 95 ? 13.815 19.193 6.678 1.00 94.44 95 GLN A N 1
ATOM 757 C CA . GLN A 1 95 ? 12.556 18.673 7.209 1.00 94.44 95 GLN A CA 1
ATOM 758 C C . GLN A 1 95 ? 11.630 18.096 6.131 1.00 94.44 95 GLN A C 1
ATOM 760 O O . GLN A 1 95 ? 10.719 17.347 6.475 1.00 94.44 95 GLN A O 1
ATOM 765 N N . ILE A 1 96 ? 11.839 18.392 4.842 1.00 94.62 96 ILE A N 1
ATOM 766 C CA . ILE A 1 96 ? 11.105 17.738 3.746 1.00 94.62 96 ILE A CA 1
ATOM 767 C C . ILE A 1 96 ? 12.065 16.849 2.966 1.00 94.62 96 ILE A C 1
ATOM 769 O O . ILE A 1 96 ? 12.683 17.271 1.980 1.00 94.62 96 ILE A O 1
ATOM 773 N N . VAL A 1 97 ? 12.146 15.596 3.400 1.00 92.06 97 VAL A N 1
ATOM 774 C CA . VAL A 1 97 ? 12.916 14.547 2.735 1.00 92.06 97 VAL A CA 1
ATOM 775 C C . VAL A 1 97 ? 12.042 13.921 1.657 1.00 92.06 97 VAL A C 1
ATOM 777 O O . VAL A 1 97 ? 10.896 13.569 1.911 1.00 92.06 97 VAL A O 1
ATOM 780 N N . GLN A 1 98 ? 12.567 13.776 0.444 1.00 87.19 98 GLN A N 1
ATOM 781 C CA . GLN A 1 98 ? 11.908 12.980 -0.587 1.00 87.19 98 GLN A CA 1
ATOM 782 C C . GLN A 1 98 ? 12.553 11.598 -0.606 1.00 87.19 98 GLN A C 1
ATOM 784 O O . GLN A 1 98 ? 13.759 11.498 -0.843 1.00 87.19 98 GLN A O 1
ATOM 789 N N . ASP A 1 99 ? 11.767 10.560 -0.323 1.00 76.31 99 ASP A N 1
ATOM 790 C CA . ASP A 1 99 ? 12.249 9.185 -0.385 1.00 76.31 99 ASP A CA 1
ATOM 791 C C . ASP A 1 99 ? 12.536 8.806 -1.846 1.00 76.31 99 ASP A C 1
ATOM 793 O O . ASP A 1 99 ? 11.887 9.276 -2.789 1.00 76.31 99 ASP A O 1
ATOM 797 N N . GLY A 1 100 ? 13.567 7.992 -2.040 1.00 62.19 100 GLY A N 1
ATOM 798 C CA . GLY A 1 100 ? 14.180 7.737 -3.333 1.00 62.19 100 GLY A CA 1
ATOM 799 C C . GLY A 1 100 ? 15.444 8.562 -3.562 1.00 62.19 100 GLY A C 1
ATOM 800 O O . GLY A 1 100 ? 15.498 9.451 -4.424 1.00 62.19 100 GLY A O 1
ATOM 801 N N . VAL A 1 101 ? 16.529 8.164 -2.887 1.00 47.81 101 VAL A N 1
ATOM 802 C CA . VAL A 1 101 ? 17.895 8.504 -3.314 1.00 47.81 101 VAL A CA 1
ATOM 803 C C . VAL A 1 101 ? 18.019 8.247 -4.829 1.00 47.81 101 VAL A C 1
ATOM 805 O O . VAL A 1 101 ? 17.691 7.160 -5.304 1.00 47.81 101 VAL A O 1
ATOM 808 N N . TYR A 1 102 ? 18.531 9.241 -5.569 1.00 51.03 102 TYR A N 1
ATOM 809 C CA . TYR A 1 102 ? 18.800 9.298 -7.024 1.00 51.03 102 TYR A CA 1
ATOM 810 C C . TYR A 1 102 ? 17.752 9.887 -7.987 1.00 51.03 102 TYR A C 1
ATOM 812 O O . TYR A 1 102 ? 18.164 10.251 -9.094 1.00 51.03 102 TYR A O 1
ATOM 820 N N . PHE A 1 103 ? 16.464 10.055 -7.660 1.00 48.88 103 PHE A N 1
ATOM 821 C CA . PHE A 1 103 ? 15.512 10.477 -8.711 1.00 48.88 103 PHE A CA 1
ATOM 822 C C . PHE A 1 103 ? 15.719 11.910 -9.260 1.00 48.88 103 PHE A C 1
ATOM 824 O O . PHE A 1 103 ? 15.699 12.064 -10.485 1.00 48.88 103 PHE A O 1
ATOM 831 N N . PRO A 1 104 ? 16.026 12.947 -8.449 1.00 50.56 104 PRO A N 1
ATOM 832 C CA . PRO A 1 104 ? 16.297 14.299 -8.959 1.00 50.56 104 PRO A CA 1
ATOM 833 C C . PRO A 1 104 ? 17.514 14.364 -9.893 1.00 50.56 104 PRO A C 1
ATOM 835 O O . PRO A 1 104 ? 17.470 15.016 -10.938 1.00 50.56 104 PRO A O 1
ATOM 838 N N . GLU A 1 105 ? 18.585 13.626 -9.579 1.00 50.81 105 GLU A N 1
ATOM 839 C CA . GLU A 1 105 ? 19.737 13.492 -10.475 1.00 50.81 105 GLU A CA 1
ATOM 840 C C . GLU A 1 105 ? 19.355 12.830 -11.803 1.00 50.81 105 GLU A C 1
ATOM 842 O O . GLU A 1 105 ? 19.787 13.282 -12.865 1.00 50.81 105 GLU A O 1
ATOM 847 N N . VAL A 1 106 ? 18.598 11.729 -11.751 1.00 52.28 106 VAL A N 1
ATOM 848 C CA . VAL A 1 106 ? 18.196 10.972 -12.942 1.00 52.28 106 VAL A CA 1
ATOM 849 C C . VAL A 1 106 ? 17.270 11.819 -13.810 1.00 52.28 106 VAL A C 1
ATOM 851 O O . VAL A 1 106 ? 17.522 11.937 -15.006 1.00 52.28 106 VAL A O 1
ATOM 854 N N . MET A 1 107 ? 16.280 12.495 -13.228 1.00 51.66 107 MET A N 1
ATOM 855 C CA . MET A 1 107 ? 15.367 13.377 -13.959 1.00 51.66 107 MET A CA 1
ATOM 856 C C . MET A 1 107 ? 16.069 14.620 -14.511 1.00 51.66 107 MET A C 1
ATOM 858 O O . MET A 1 107 ? 15.839 14.978 -15.666 1.00 51.66 107 MET A O 1
ATOM 862 N N . GLY A 1 108 ? 17.009 15.219 -13.773 1.00 59.47 108 GLY A N 1
ATOM 863 C CA . GLY A 1 108 ? 17.869 16.287 -14.292 1.00 59.47 108 GLY A CA 1
ATOM 864 C C . GLY A 1 108 ? 18.742 15.826 -15.468 1.00 59.47 108 GLY A C 1
ATOM 865 O O . GLY A 1 108 ? 18.908 16.552 -16.450 1.00 59.47 108 GLY A O 1
ATOM 866 N N . LYS A 1 109 ? 19.258 14.589 -15.423 1.00 54.16 109 LYS A N 1
ATOM 867 C CA . LYS A 1 109 ? 20.016 13.965 -16.524 1.00 54.16 109 LYS A CA 1
ATOM 868 C C . LYS A 1 109 ? 19.108 13.627 -17.721 1.00 54.16 109 LYS A C 1
ATOM 870 O O . LYS A 1 109 ? 19.516 13.859 -18.858 1.00 54.16 109 LYS A O 1
ATOM 875 N N . VAL A 1 110 ? 17.871 13.175 -17.493 1.00 51.62 110 VAL A N 1
ATOM 876 C CA . VAL A 1 110 ? 16.855 12.925 -18.536 1.00 51.62 110 VAL A CA 1
ATOM 877 C C . VAL A 1 110 ? 16.394 14.225 -19.202 1.00 51.62 110 VAL A C 1
ATOM 879 O O . VAL A 1 110 ? 16.288 14.261 -20.426 1.00 51.62 110 VAL A O 1
ATOM 882 N N . ALA A 1 111 ? 16.194 15.309 -18.446 1.00 55.97 111 ALA A N 1
ATOM 883 C CA . ALA A 1 111 ? 15.878 16.630 -18.988 1.00 55.97 111 ALA A CA 1
ATOM 884 C C . ALA A 1 111 ? 17.018 17.152 -19.880 1.00 55.97 111 ALA A C 1
ATOM 886 O O . ALA A 1 111 ? 16.805 17.396 -21.067 1.00 55.97 111 ALA A O 1
ATOM 887 N N . LYS A 1 112 ? 18.261 17.176 -19.368 1.00 63.34 112 LYS A N 1
ATOM 888 C CA . LYS A 1 112 ? 19.452 17.555 -20.154 1.00 63.34 112 LYS A CA 1
ATOM 889 C C . LYS A 1 112 ? 19.628 16.691 -21.409 1.00 63.34 112 LYS A C 1
ATOM 891 O O . LYS A 1 112 ? 19.991 17.212 -22.465 1.00 63.34 112 LYS A O 1
ATOM 896 N N . TRP A 1 113 ? 19.349 15.387 -21.331 1.00 71.25 113 TRP A N 1
ATOM 897 C CA . TRP A 1 113 ? 19.360 14.491 -22.492 1.00 71.25 113 TRP A CA 1
ATOM 898 C C . TRP A 1 113 ? 18.260 14.834 -23.503 1.00 71.25 113 TRP A C 1
ATOM 900 O O . TRP A 1 113 ? 18.548 14.926 -24.697 1.00 71.25 113 TRP A O 1
ATOM 910 N N . ARG A 1 114 ? 17.022 15.061 -23.046 1.00 60.28 114 ARG A N 1
ATOM 911 C CA . ARG A 1 114 ? 15.874 15.430 -23.890 1.00 60.28 114 ARG A CA 1
ATOM 912 C C . ARG A 1 114 ? 16.163 16.708 -24.669 1.00 60.28 114 ARG A C 1
ATOM 914 O O . ARG A 1 114 ? 15.954 16.737 -25.881 1.00 60.28 114 ARG A O 1
ATOM 921 N N . ASP A 1 115 ? 16.699 17.717 -23.995 1.00 63.06 115 ASP A N 1
ATOM 922 C CA . ASP A 1 115 ? 16.971 19.021 -24.593 1.00 63.06 115 ASP A CA 1
ATOM 923 C C . ASP A 1 115 ? 18.161 18.930 -25.566 1.00 63.06 115 ASP A C 1
ATOM 925 O O . ASP A 1 115 ? 18.053 19.366 -26.712 1.00 63.06 115 ASP A O 1
ATOM 929 N N . SER A 1 116 ? 19.229 18.208 -25.199 1.00 66.56 116 SER A N 1
ATOM 930 C CA . SER A 1 116 ? 20.342 17.883 -26.112 1.00 66.56 116 SER A CA 1
ATOM 931 C C . SER A 1 116 ? 19.876 17.140 -27.371 1.00 66.56 116 SER A C 1
ATOM 933 O O . SER A 1 116 ? 20.362 17.393 -28.474 1.00 66.56 116 SER A O 1
ATOM 935 N N . ASN A 1 117 ? 18.926 16.212 -27.229 1.00 57.09 117 ASN A N 1
ATOM 936 C CA . ASN A 1 117 ? 18.373 15.435 -28.336 1.00 57.09 117 ASN A CA 1
ATOM 937 C C . ASN A 1 117 ? 17.432 16.288 -29.210 1.00 57.09 117 ASN A C 1
ATOM 939 O O . ASN A 1 117 ? 17.419 16.131 -30.430 1.00 57.09 117 ASN A O 1
ATOM 943 N N . ARG A 1 118 ? 16.704 17.247 -28.619 1.00 67.44 118 ARG A N 1
ATOM 944 C CA . ARG A 1 118 ? 15.911 18.252 -29.348 1.00 67.44 118 ARG A CA 1
ATOM 945 C C . ARG A 1 118 ? 16.813 19.159 -30.189 1.00 67.44 118 ARG A C 1
ATOM 947 O O . ARG A 1 118 ? 16.537 19.335 -31.372 1.00 67.44 118 ARG A O 1
ATOM 954 N N . THR A 1 119 ? 17.921 19.646 -29.629 1.00 69.44 119 THR A N 1
ATOM 955 C CA . THR A 1 119 ? 18.911 20.461 -30.354 1.00 69.44 119 THR A CA 1
ATOM 956 C C . THR A 1 119 ? 19.579 19.675 -31.484 1.00 69.44 119 THR A C 1
ATOM 958 O O . THR A 1 119 ? 19.659 20.173 -32.603 1.00 69.44 119 THR A O 1
ATOM 961 N N . ARG A 1 120 ? 19.976 18.413 -31.248 1.00 68.25 120 ARG A N 1
ATOM 962 C CA . ARG A 1 120 ? 20.531 17.536 -32.300 1.00 68.25 120 ARG A CA 1
ATOM 963 C C . ARG A 1 120 ? 19.543 17.270 -33.433 1.00 68.25 120 ARG A C 1
ATOM 965 O O . ARG A 1 120 ? 19.938 17.334 -34.591 1.00 68.25 120 ARG A O 1
ATOM 972 N N . LYS A 1 121 ? 18.269 17.003 -33.119 1.00 68.38 121 LYS A N 1
ATOM 973 C CA . LYS A 1 121 ? 17.217 16.859 -34.137 1.00 68.38 121 LYS A CA 1
ATOM 974 C C . LYS A 1 121 ? 17.022 18.148 -34.929 1.00 68.38 121 LYS A C 1
ATOM 976 O O . LYS A 1 121 ? 16.952 18.074 -36.148 1.00 68.38 121 LYS A O 1
ATOM 981 N N . ARG A 1 122 ? 16.981 19.307 -34.259 1.00 69.06 122 ARG A N 1
ATOM 982 C CA . ARG A 1 122 ? 16.843 20.613 -34.920 1.00 69.06 122 ARG A CA 1
ATOM 983 C C . ARG A 1 122 ? 17.998 20.868 -35.889 1.00 69.06 122 ARG A C 1
ATOM 985 O O . ARG A 1 122 ? 17.716 21.139 -37.050 1.00 69.06 122 ARG A O 1
ATOM 992 N N . LYS A 1 123 ? 19.252 20.676 -35.454 1.00 73.12 123 LYS A N 1
ATOM 993 C CA . LYS A 1 123 ? 20.426 20.811 -36.332 1.00 73.12 123 LYS A CA 1
ATOM 994 C C . LYS A 1 123 ? 20.358 19.838 -37.515 1.00 73.12 123 LYS A C 1
ATOM 996 O O . LYS A 1 123 ? 20.389 20.286 -38.648 1.00 73.12 123 LYS A O 1
ATOM 1001 N N . ALA A 1 124 ? 20.119 18.546 -37.280 1.00 68.56 124 ALA A N 1
ATOM 1002 C CA . ALA A 1 124 ? 20.013 17.567 -38.368 1.00 68.56 124 ALA A CA 1
ATOM 1003 C C . ALA A 1 124 ? 18.887 17.882 -39.378 1.00 68.56 124 ALA A C 1
ATOM 1005 O O . ALA A 1 124 ? 19.041 17.608 -40.564 1.00 68.56 124 ALA A O 1
ATOM 1006 N N . CYS A 1 125 ? 17.768 18.474 -38.939 1.00 67.75 125 CYS A N 1
ATOM 1007 C CA . CYS A 1 125 ? 16.707 18.933 -39.845 1.00 67.75 125 CYS A CA 1
ATOM 1008 C C . CYS A 1 125 ? 17.097 20.210 -40.608 1.00 67.75 125 CYS A C 1
ATOM 1010 O O . CYS A 1 125 ? 16.679 20.371 -41.749 1.00 67.75 125 CYS A O 1
ATOM 1012 N N . GLN A 1 126 ? 17.892 21.104 -40.008 1.00 69.69 126 GLN A N 1
ATOM 1013 C CA . GLN A 1 126 ? 18.444 22.286 -40.682 1.00 69.69 126 GLN A CA 1
ATOM 1014 C C . GLN A 1 126 ? 19.491 21.892 -41.733 1.00 69.69 126 GLN A C 1
ATOM 1016 O O . GLN A 1 126 ? 19.401 22.361 -42.862 1.00 69.69 126 GLN A O 1
ATOM 1021 N N . ASP A 1 127 ? 20.417 20.993 -41.391 1.00 70.12 127 ASP A N 1
ATOM 1022 C CA . ASP A 1 127 ? 21.451 20.479 -42.298 1.00 70.12 127 ASP A CA 1
ATOM 1023 C C . ASP A 1 127 ? 20.804 19.766 -43.507 1.00 70.12 127 ASP A C 1
ATOM 1025 O O . ASP A 1 127 ? 21.136 20.038 -44.660 1.00 70.12 127 ASP A O 1
ATOM 1029 N N . PHE A 1 128 ? 19.799 18.915 -43.253 1.00 71.25 128 PHE A N 1
ATOM 1030 C CA . PHE A 1 128 ? 19.031 18.223 -44.294 1.00 71.25 128 PHE A CA 1
ATOM 1031 C C . PHE A 1 128 ? 18.230 19.183 -45.188 1.00 71.25 128 PHE A C 1
ATOM 1033 O O . PHE A 1 128 ? 18.262 19.056 -46.410 1.00 71.25 128 PHE A O 1
ATOM 1040 N N . LEU A 1 129 ? 17.554 20.179 -44.602 1.00 70.38 129 LEU A N 1
ATOM 1041 C CA . LEU A 1 129 ? 16.833 21.198 -45.369 1.00 70.38 129 LEU A CA 1
ATOM 1042 C C . LEU A 1 129 ? 17.792 22.043 -46.225 1.00 70.38 129 LEU A C 1
ATOM 1044 O O . LEU A 1 129 ? 17.466 22.347 -47.369 1.00 70.38 129 LEU A O 1
ATOM 1048 N N . GLY A 1 130 ? 18.977 22.376 -45.701 1.00 71.69 130 GLY A N 1
ATOM 1049 C CA . GLY A 1 130 ? 20.043 23.041 -46.453 1.00 71.69 130 GLY A CA 1
ATOM 1050 C C . GLY A 1 130 ? 20.489 22.224 -47.666 1.00 71.69 130 GLY A C 1
ATOM 1051 O O . GLY A 1 130 ? 20.582 22.772 -48.761 1.00 71.69 130 GLY A O 1
ATOM 1052 N N . SER A 1 131 ? 20.658 20.907 -47.502 1.00 70.25 131 SER A N 1
ATOM 1053 C CA . SER A 1 131 ? 20.981 19.996 -48.608 1.00 70.25 131 SER A CA 1
ATOM 1054 C C . SER A 1 131 ? 19.899 19.983 -49.694 1.00 70.25 131 SER A C 1
ATOM 1056 O O . SER A 1 131 ? 20.228 20.101 -50.870 1.00 70.25 131 SER A O 1
ATOM 1058 N N . CYS A 1 132 ? 18.613 19.905 -49.330 1.00 69.75 132 CYS A N 1
ATOM 1059 C CA . CYS A 1 132 ? 17.524 19.945 -50.315 1.00 69.75 132 CYS A CA 1
ATOM 1060 C C . CYS A 1 132 ? 17.400 21.311 -51.017 1.00 69.75 132 CYS A C 1
ATOM 1062 O O . CYS A 1 132 ? 17.050 21.366 -52.193 1.00 69.75 132 CYS A O 1
ATOM 1064 N N . ILE A 1 133 ? 17.699 22.417 -50.324 1.00 71.62 133 ILE A N 1
ATOM 1065 C CA . ILE A 1 133 ? 17.749 23.754 -50.941 1.00 71.62 133 ILE A CA 1
ATOM 1066 C C . ILE A 1 133 ? 18.909 23.844 -51.942 1.00 71.62 133 ILE A C 1
ATOM 1068 O O . ILE A 1 133 ? 18.719 24.391 -53.026 1.00 71.62 133 ILE A O 1
ATOM 1072 N N . ALA A 1 134 ? 20.082 23.291 -51.615 1.00 68.69 134 ALA A N 1
ATOM 1073 C CA . ALA A 1 134 ? 21.230 23.257 -52.520 1.00 68.69 134 ALA A CA 1
ATOM 1074 C C . ALA A 1 134 ? 20.961 22.397 -53.771 1.00 68.69 134 ALA A C 1
ATOM 1076 O O . ALA A 1 134 ? 21.284 22.813 -54.879 1.00 68.69 134 ALA A O 1
ATOM 1077 N N . GLU A 1 135 ? 20.301 21.247 -53.619 1.00 73.88 135 GLU A N 1
ATOM 1078 C CA . GLU A 1 135 ? 19.907 20.359 -54.724 1.00 73.88 135 GLU A CA 1
ATOM 1079 C C . GLU A 1 135 ? 18.871 21.011 -55.665 1.00 73.88 135 GLU A C 1
ATOM 1081 O O . GLU A 1 135 ? 19.022 20.985 -56.891 1.00 73.88 135 GLU A O 1
ATOM 1086 N N . ALA A 1 136 ? 17.861 21.687 -55.102 1.00 71.00 136 ALA A N 1
ATOM 1087 C CA . ALA A 1 136 ? 16.888 22.466 -55.871 1.00 71.00 136 ALA A CA 1
ATOM 1088 C C . ALA A 1 136 ? 17.532 23.679 -56.574 1.00 71.00 136 ALA A C 1
ATOM 1090 O O . ALA A 1 136 ? 17.204 23.980 -57.725 1.00 71.00 136 ALA A O 1
ATOM 1091 N N . ALA A 1 137 ? 18.481 24.356 -55.915 1.00 69.50 137 ALA A N 1
ATOM 1092 C CA . ALA A 1 137 ? 19.256 25.443 -56.513 1.00 69.50 137 ALA A CA 1
ATOM 1093 C C . ALA A 1 137 ? 20.116 24.946 -57.683 1.00 69.50 137 ALA A C 1
ATOM 1095 O O . ALA A 1 137 ? 20.070 25.538 -58.757 1.00 69.50 137 ALA A O 1
ATOM 1096 N N . TYR A 1 138 ? 20.842 23.839 -57.504 1.00 73.25 138 TYR A N 1
ATOM 1097 C CA . TYR A 1 138 ? 21.690 23.242 -58.536 1.00 73.25 138 TYR A CA 1
ATOM 1098 C C . TYR A 1 138 ? 20.882 22.818 -59.770 1.00 73.25 138 TYR A C 1
ATOM 1100 O O . TYR A 1 138 ? 21.264 23.132 -60.899 1.00 73.25 138 TYR A O 1
ATOM 1108 N N . SER A 1 139 ? 19.717 22.197 -59.556 1.00 75.44 139 SER A N 1
ATOM 1109 C CA . SER A 1 139 ? 18.795 21.830 -60.640 1.00 75.44 139 SER A CA 1
ATOM 1110 C C . SER A 1 139 ? 18.410 23.067 -61.467 1.00 75.44 139 SER A C 1
ATOM 1112 O O . SER A 1 139 ? 18.655 23.112 -62.675 1.00 75.44 139 SER A O 1
ATOM 1114 N N . LYS A 1 140 ? 17.947 24.143 -60.811 1.00 73.12 140 LYS A N 1
ATOM 1115 C CA . LYS A 1 140 ? 17.585 25.401 -61.490 1.00 73.12 140 LYS A CA 1
ATOM 1116 C C . LYS A 1 140 ? 18.765 26.139 -62.123 1.00 73.12 140 LYS A C 1
ATOM 1118 O O . LYS A 1 140 ? 18.572 26.780 -63.156 1.00 73.12 140 LYS A O 1
ATOM 1123 N N . MET A 1 141 ? 19.973 26.045 -61.562 1.00 67.19 141 MET A N 1
ATOM 1124 C CA . MET A 1 141 ? 21.191 26.583 -62.186 1.00 67.19 141 MET A CA 1
ATOM 1125 C C . MET A 1 141 ? 21.478 25.911 -63.528 1.00 67.19 141 MET A C 1
ATOM 1127 O O . MET A 1 141 ? 21.798 26.607 -64.490 1.00 67.19 141 MET A O 1
ATOM 1131 N N . SER A 1 142 ? 21.321 24.585 -63.612 1.00 70.75 142 SER A N 1
ATOM 1132 C CA . SER A 1 142 ? 21.563 23.847 -64.857 1.00 70.75 142 SER A CA 1
ATOM 1133 C C . SER A 1 142 ? 20.564 24.200 -65.970 1.00 70.75 142 SER A C 1
ATOM 1135 O O . SER A 1 142 ? 20.943 24.263 -67.137 1.00 70.75 142 SER A O 1
ATOM 1137 N N . GLU A 1 143 ? 19.321 24.533 -65.610 1.00 70.19 143 GLU A N 1
ATOM 1138 C CA . GLU A 1 143 ? 18.276 24.996 -66.536 1.00 70.19 143 GLU A CA 1
ATOM 1139 C C . GLU A 1 143 ? 18.429 26.472 -66.960 1.00 70.19 143 GLU A C 1
ATOM 1141 O O . GLU A 1 143 ? 17.940 26.869 -68.018 1.00 70.19 143 GLU A O 1
ATOM 1146 N N . SER A 1 144 ? 19.091 27.302 -66.142 1.00 60.53 144 SER A N 1
ATOM 1147 C CA . SER A 1 144 ? 19.018 28.776 -66.223 1.00 60.53 144 SER A CA 1
ATOM 1148 C C . SER A 1 144 ? 20.342 29.464 -66.578 1.00 60.53 144 SER A C 1
ATOM 1150 O O . SER A 1 144 ? 20.547 30.620 -66.201 1.00 60.53 144 SER A O 1
ATOM 1152 N N . ALA A 1 145 ? 21.252 28.782 -67.282 1.00 55.22 145 ALA A N 1
ATOM 1153 C CA . ALA A 1 145 ? 22.605 29.269 -67.578 1.00 55.22 145 ALA A CA 1
ATOM 1154 C C . ALA A 1 145 ? 22.641 30.745 -68.053 1.00 55.22 145 ALA A C 1
ATOM 1156 O O . ALA A 1 145 ? 22.209 31.080 -69.156 1.00 55.22 145 ALA A O 1
ATOM 1157 N N . GLY A 1 146 ? 23.170 31.631 -67.198 1.00 52.03 146 GLY A N 1
ATOM 1158 C CA . GLY A 1 146 ? 23.300 33.072 -67.461 1.00 52.03 146 GLY A CA 1
ATOM 1159 C C . GLY A 1 146 ? 22.137 33.969 -67.004 1.00 52.03 146 GLY A C 1
ATOM 1160 O O . GLY A 1 146 ? 22.135 35.146 -67.358 1.00 52.03 146 GLY A O 1
ATOM 1161 N N . LYS A 1 147 ? 21.158 33.471 -66.233 1.00 63.69 147 LYS A N 1
ATOM 1162 C CA . LYS A 1 147 ? 20.042 34.274 -65.687 1.00 63.69 147 LYS A CA 1
ATOM 1163 C C . LYS A 1 147 ? 19.909 34.146 -64.167 1.00 63.69 147 LYS A C 1
ATOM 1165 O O . LYS A 1 147 ? 20.268 33.129 -63.581 1.00 63.69 147 LYS A O 1
ATOM 1170 N N . GLU A 1 148 ? 19.357 35.184 -63.536 1.00 62.66 148 GLU A N 1
ATOM 1171 C CA . GLU A 1 148 ? 18.953 35.141 -62.126 1.00 62.66 148 GLU A CA 1
ATOM 1172 C C . GLU A 1 148 ? 17.819 34.118 -61.942 1.00 62.66 148 GLU A C 1
ATOM 1174 O O . GLU A 1 148 ? 16.836 34.124 -62.686 1.00 62.66 148 GLU A O 1
ATOM 1179 N N . PHE A 1 149 ? 17.949 33.245 -60.944 1.00 59.78 149 PHE A N 1
ATOM 1180 C CA . PHE A 1 149 ? 16.958 32.228 -60.601 1.00 59.78 149 PHE A CA 1
ATOM 1181 C C . PHE A 1 149 ? 16.613 32.316 -59.110 1.00 59.78 149 PHE A C 1
ATOM 1183 O O . PHE A 1 149 ? 17.409 32.767 -58.286 1.00 59.78 149 PHE A O 1
ATOM 1190 N N . ARG A 1 150 ? 15.408 31.870 -58.748 1.00 71.44 150 ARG A N 1
ATOM 1191 C CA . ARG A 1 150 ? 14.925 31.851 -57.364 1.00 71.44 150 ARG A CA 1
ATOM 1192 C C . ARG A 1 150 ? 14.423 30.458 -57.006 1.00 71.44 150 ARG A C 1
ATOM 1194 O O . ARG A 1 150 ? 13.556 29.923 -57.695 1.00 71.44 150 ARG A O 1
ATOM 1201 N N . VAL A 1 151 ? 14.922 29.930 -55.891 1.00 65.81 151 VAL A N 1
ATOM 1202 C CA . VAL A 1 151 ? 14.326 28.774 -55.212 1.00 65.81 151 VAL A CA 1
ATOM 1203 C C . VAL A 1 151 ? 13.192 29.283 -54.321 1.00 65.81 151 VAL A C 1
ATOM 1205 O O . VAL A 1 151 ? 13.407 30.103 -53.427 1.00 65.81 151 VAL A O 1
ATOM 1208 N N . ILE A 1 152 ? 11.970 28.840 -54.594 1.00 76.00 152 ILE A N 1
ATOM 1209 C CA . ILE A 1 152 ? 10.767 29.089 -53.798 1.00 76.00 152 ILE A CA 1
ATOM 1210 C C . ILE A 1 152 ? 10.360 27.814 -53.053 1.00 76.00 152 ILE A C 1
ATOM 1212 O O . ILE A 1 152 ? 10.777 26.713 -53.397 1.00 76.00 152 ILE A O 1
ATOM 1216 N N . ARG A 1 153 ? 9.502 27.940 -52.034 1.00 63.03 153 ARG A N 1
ATOM 1217 C CA . ARG A 1 153 ? 9.076 26.806 -51.188 1.00 63.03 153 ARG A CA 1
ATOM 1218 C C . ARG A 1 153 ? 8.485 25.625 -51.979 1.00 63.03 153 ARG A C 1
ATOM 1220 O O . ARG A 1 153 ? 8.631 24.494 -51.536 1.00 63.03 153 ARG A O 1
ATOM 1227 N N . GLY A 1 154 ? 7.848 25.890 -53.123 1.00 75.06 154 GLY A N 1
ATOM 1228 C CA . GLY A 1 154 ? 7.284 24.865 -54.012 1.00 75.06 154 GLY A CA 1
ATOM 1229 C C . GLY A 1 154 ? 8.310 24.059 -54.817 1.00 75.06 154 GLY A C 1
ATOM 1230 O O . GLY A 1 154 ? 7.934 23.054 -55.405 1.00 75.06 154 GLY A O 1
ATOM 1231 N N . ASP A 1 155 ? 9.585 24.461 -54.822 1.00 74.94 155 ASP A N 1
ATOM 1232 C CA . ASP A 1 155 ? 10.674 23.715 -55.469 1.00 74.94 155 ASP A CA 1
ATOM 1233 C C . ASP A 1 155 ? 11.265 22.622 -54.556 1.00 74.94 155 ASP A C 1
ATOM 1235 O O . ASP A 1 155 ? 12.141 21.868 -54.971 1.00 74.94 155 ASP A O 1
ATOM 1239 N N . LEU A 1 156 ? 10.827 22.554 -53.293 1.00 77.94 156 LEU A N 1
ATOM 1240 C CA . LEU A 1 156 ? 11.266 21.546 -52.330 1.00 77.94 156 LEU A CA 1
ATOM 1241 C C . LEU A 1 156 ? 10.295 20.352 -52.332 1.00 77.94 156 LEU A C 1
ATOM 1243 O O . LEU A 1 156 ? 9.082 20.564 -52.352 1.00 77.94 156 LEU A O 1
ATOM 1247 N N . PRO A 1 157 ? 10.778 19.100 -52.215 1.00 72.25 157 PRO A N 1
ATOM 1248 C CA . PRO A 1 157 ? 9.959 17.890 -52.375 1.00 72.25 157 PRO A CA 1
ATOM 1249 C C . PRO A 1 157 ? 9.067 17.558 -51.157 1.00 72.25 157 PRO A C 1
ATOM 1251 O O . PRO A 1 157 ? 8.756 16.393 -50.911 1.00 72.25 157 PRO A O 1
ATOM 1254 N N . TYR A 1 158 ? 8.661 18.556 -50.364 1.00 74.62 158 TYR A N 1
ATOM 1255 C CA . TYR A 1 158 ? 7.964 18.366 -49.087 1.00 74.62 158 TYR A CA 1
ATOM 1256 C C . TYR A 1 158 ? 6.616 19.072 -49.047 1.00 74.62 158 TYR A C 1
ATOM 1258 O O . TYR A 1 158 ? 6.504 20.252 -49.384 1.00 74.62 158 TYR A O 1
ATOM 1266 N N . SER A 1 159 ? 5.596 18.373 -48.543 1.00 75.94 159 SER A N 1
ATOM 1267 C CA . SER A 1 159 ? 4.306 19.001 -48.283 1.00 75.94 159 SER A CA 1
ATOM 1268 C C . SER A 1 159 ? 4.389 19.959 -47.092 1.00 75.94 159 SER A C 1
ATOM 1270 O O . SER A 1 159 ? 5.239 19.840 -46.204 1.00 75.94 159 SER A O 1
ATOM 1272 N N . GLU A 1 160 ? 3.445 20.893 -47.027 1.00 66.75 160 GLU A N 1
ATOM 1273 C CA . GLU A 1 160 ? 3.319 21.828 -45.910 1.00 66.75 160 GLU A CA 1
ATOM 1274 C C . GLU A 1 160 ? 3.228 21.113 -44.550 1.00 66.75 160 GLU A C 1
ATOM 1276 O O . GLU A 1 160 ? 3.910 21.500 -43.600 1.00 66.75 160 GLU A O 1
ATOM 1281 N N . LYS A 1 161 ? 2.473 20.008 -44.498 1.00 68.56 161 LYS A N 1
ATOM 1282 C CA . LYS A 1 161 ? 2.288 19.179 -43.299 1.00 68.56 161 LYS A CA 1
ATOM 1283 C C . LYS A 1 161 ? 3.577 18.493 -42.855 1.00 68.56 161 LYS A C 1
ATOM 1285 O O . LYS A 1 161 ? 3.773 18.287 -41.660 1.00 68.56 161 LYS A O 1
ATOM 1290 N N . ASP A 1 162 ? 4.464 18.141 -43.782 1.00 71.75 162 ASP A N 1
ATOM 1291 C CA . ASP A 1 162 ? 5.764 17.560 -43.433 1.00 71.75 162 ASP A CA 1
ATOM 1292 C C . ASP A 1 162 ? 6.696 18.625 -42.848 1.00 71.75 162 ASP A C 1
ATOM 1294 O O . ASP A 1 162 ? 7.415 18.356 -41.886 1.00 71.75 162 ASP A O 1
ATOM 1298 N N . PHE A 1 163 ? 6.598 19.865 -43.332 1.00 63.12 163 PHE A N 1
ATOM 1299 C CA . PHE A 1 163 ? 7.317 21.001 -42.759 1.00 63.12 163 PHE A CA 1
ATOM 1300 C C . PHE A 1 163 ? 6.855 21.313 -41.322 1.00 63.12 163 PHE A C 1
ATOM 1302 O O . PHE A 1 163 ? 7.684 21.435 -40.419 1.00 63.12 163 PHE A O 1
ATOM 1309 N N . GLU A 1 164 ? 5.543 21.358 -41.070 1.00 69.06 164 GLU A N 1
ATOM 1310 C CA . GLU A 1 164 ? 4.996 21.542 -39.715 1.00 69.06 164 GLU A CA 1
ATOM 1311 C C . GLU A 1 164 ? 5.364 20.391 -38.766 1.00 69.06 164 GLU A C 1
ATOM 1313 O O . GLU A 1 164 ? 5.660 20.621 -37.594 1.00 69.06 164 GLU A O 1
ATOM 1318 N N . ARG A 1 165 ? 5.411 19.147 -39.262 1.00 66.62 165 ARG A N 1
ATOM 1319 C CA . ARG A 1 165 ? 5.869 17.982 -38.484 1.00 66.62 165 ARG A CA 1
ATOM 1320 C C . ARG A 1 165 ? 7.352 18.050 -38.116 1.00 66.62 165 ARG A C 1
ATOM 1322 O O . ARG A 1 165 ? 7.726 17.556 -37.053 1.00 66.62 165 ARG A O 1
ATOM 1329 N N . LEU A 1 166 ? 8.192 18.620 -38.982 1.00 62.19 166 LEU A N 1
ATOM 1330 C CA . LEU A 1 166 ? 9.638 18.732 -38.764 1.00 62.19 166 LEU A CA 1
ATOM 1331 C C . LEU A 1 166 ? 10.013 19.907 -37.850 1.00 62.19 166 LEU A C 1
ATOM 1333 O O . LEU A 1 166 ? 10.898 19.759 -37.005 1.00 62.19 166 LEU A O 1
ATOM 1337 N N . PHE A 1 167 ? 9.340 21.054 -37.990 1.00 65.69 167 PHE A N 1
ATOM 1338 C CA . PHE A 1 167 ? 9.735 22.308 -37.331 1.00 65.69 167 PHE A CA 1
ATOM 1339 C C . PHE A 1 167 ? 8.740 22.828 -36.279 1.00 65.69 167 PHE A C 1
ATOM 1341 O O . PHE A 1 167 ? 9.111 23.668 -35.458 1.00 65.69 167 PHE A O 1
ATOM 1348 N N . GLY A 1 168 ? 7.527 22.273 -36.229 1.00 64.31 168 GLY A N 1
ATOM 1349 C CA . GLY A 1 168 ? 6.434 22.695 -35.352 1.00 64.31 168 GLY A CA 1
ATOM 1350 C C . GLY A 1 168 ? 5.505 23.735 -36.002 1.00 64.31 168 GLY A C 1
ATOM 1351 O O . GLY A 1 168 ? 5.912 24.430 -36.937 1.00 64.31 168 GLY A O 1
ATOM 1352 N N . PRO A 1 169 ? 4.257 23.862 -35.513 1.00 50.91 169 PRO A N 1
ATOM 1353 C CA . PRO A 1 169 ? 3.310 24.853 -36.018 1.00 50.91 169 PRO A CA 1
ATOM 1354 C C . PRO A 1 169 ? 3.819 26.278 -35.751 1.00 50.91 169 PRO A C 1
ATOM 1356 O O . PRO A 1 169 ? 4.328 26.573 -34.669 1.00 50.91 169 PRO A O 1
ATOM 1359 N N . GLY A 1 170 ? 3.681 27.165 -36.740 1.00 53.09 170 GLY A N 1
ATOM 1360 C CA . GLY A 1 170 ? 4.093 28.572 -36.635 1.00 53.09 170 GLY A CA 1
ATOM 1361 C C . GLY A 1 170 ? 5.597 28.849 -36.801 1.00 53.09 170 GLY A C 1
ATOM 1362 O O . GLY A 1 170 ? 6.033 29.974 -36.561 1.00 53.09 170 GLY A O 1
ATOM 1363 N N . ALA A 1 171 ? 6.406 27.868 -37.219 1.00 52.94 171 ALA A N 1
ATOM 1364 C CA . ALA A 1 171 ? 7.835 28.062 -37.478 1.00 52.94 171 ALA A CA 1
ATOM 1365 C C . ALA A 1 171 ? 8.091 28.939 -38.726 1.00 52.94 171 ALA A C 1
ATOM 1367 O O . ALA A 1 171 ? 8.205 28.444 -39.848 1.00 52.94 171 ALA A O 1
ATOM 1368 N N . GLY A 1 172 ? 8.192 30.256 -38.524 1.00 47.16 172 GLY A N 1
ATOM 1369 C CA . GLY A 1 172 ? 8.552 31.220 -39.567 1.00 47.16 172 GLY A CA 1
ATOM 1370 C C . GLY A 1 172 ? 9.984 31.047 -40.091 1.00 47.16 172 GLY A C 1
ATOM 1371 O O . GLY A 1 172 ? 10.890 30.632 -39.366 1.00 47.16 172 GLY A O 1
ATOM 1372 N N . PHE A 1 173 ? 10.198 31.397 -41.362 1.00 43.72 173 PHE A N 1
ATOM 1373 C CA . PHE A 1 173 ? 11.503 31.309 -42.019 1.00 43.72 173 PHE A CA 1
ATOM 1374 C C . PHE A 1 173 ? 12.472 32.373 -41.463 1.00 43.72 173 PHE A C 1
ATOM 1376 O O . PHE A 1 173 ? 12.402 33.552 -41.809 1.00 43.72 173 PHE A O 1
ATOM 1383 N N . GLN A 1 174 ? 13.417 31.945 -40.625 1.00 41.69 174 GLN A N 1
ATOM 1384 C CA . GLN A 1 174 ? 14.689 32.638 -40.422 1.00 41.69 174 GLN A CA 1
ATOM 1385 C C . GLN A 1 174 ? 15.814 31.691 -40.837 1.00 41.69 174 GLN A C 1
ATOM 1387 O O . GLN A 1 174 ? 16.228 30.823 -40.068 1.00 41.69 174 GLN A O 1
ATOM 1392 N N . VAL A 1 175 ? 16.323 31.873 -42.060 1.00 42.91 175 VAL A N 1
ATOM 1393 C CA . VAL A 1 175 ? 17.599 31.280 -42.484 1.00 42.91 175 VAL A CA 1
ATOM 1394 C C . VAL A 1 175 ? 18.716 32.108 -41.855 1.00 42.91 175 VAL A C 1
ATOM 1396 O O . VAL A 1 175 ? 19.355 32.934 -42.500 1.00 42.91 175 VAL A O 1
ATOM 1399 N N . ALA A 1 176 ? 18.916 31.910 -40.553 1.00 37.72 176 ALA A N 1
ATOM 1400 C CA . ALA A 1 176 ? 20.139 32.326 -39.892 1.00 37.72 176 ALA A CA 1
ATOM 1401 C C . ALA A 1 176 ? 21.266 31.408 -40.386 1.00 37.72 176 ALA A C 1
ATOM 1403 O O . ALA A 1 176 ? 21.370 30.266 -39.947 1.00 37.72 176 ALA A O 1
ATOM 1404 N N . GLU A 1 177 ? 22.024 31.913 -41.360 1.00 45.38 177 GLU A N 1
ATOM 1405 C CA . GLU A 1 177 ? 23.369 31.480 -41.758 1.00 45.38 177 GLU A CA 1
ATOM 1406 C C . GLU A 1 177 ? 23.669 29.973 -41.631 1.00 45.38 177 GLU A C 1
ATOM 1408 O O . GLU A 1 177 ? 24.395 29.532 -40.742 1.00 45.38 177 GLU A O 1
ATOM 1413 N N . SER A 1 178 ? 23.162 29.169 -42.569 1.00 49.78 178 SER A N 1
ATOM 1414 C CA . SER A 1 178 ? 23.692 27.815 -42.764 1.00 49.78 178 SER A CA 1
ATOM 1415 C C . SER A 1 178 ? 25.091 27.906 -43.384 1.00 49.78 178 SER A C 1
ATOM 1417 O O . SER A 1 178 ? 25.227 28.415 -44.498 1.00 49.78 178 SER A O 1
ATOM 1419 N N . GLU A 1 179 ? 26.116 27.406 -42.686 1.00 52.59 179 GLU A N 1
ATOM 1420 C CA . GLU A 1 179 ? 27.504 27.342 -43.185 1.00 52.59 179 GLU A CA 1
ATOM 1421 C C . GLU A 1 179 ? 27.570 26.644 -44.554 1.00 52.59 179 GLU A C 1
ATOM 1423 O O . GLU A 1 179 ? 28.150 27.188 -45.487 1.00 52.59 179 GLU A O 1
ATOM 1428 N N . ALA A 1 180 ? 26.823 25.549 -44.738 1.00 49.84 180 ALA A N 1
ATOM 1429 C CA . ALA A 1 180 ? 26.740 24.824 -46.009 1.00 49.84 180 ALA A CA 1
ATOM 1430 C C . ALA A 1 180 ? 26.264 25.681 -47.205 1.00 49.84 180 ALA A C 1
ATOM 1432 O O . ALA A 1 180 ? 26.657 25.417 -48.338 1.00 49.84 180 ALA A O 1
ATOM 1433 N N . LEU A 1 181 ? 25.448 26.722 -46.982 1.00 46.72 181 LEU A N 1
ATOM 1434 C CA . LEU A 1 181 ? 25.050 27.665 -48.041 1.00 46.72 181 LEU A CA 1
ATOM 1435 C C . LEU A 1 181 ? 26.107 28.756 -48.289 1.00 46.72 181 LEU A C 1
ATOM 1437 O O . LEU A 1 181 ? 26.219 29.240 -49.417 1.00 46.72 181 LEU A O 1
ATOM 1441 N N . LYS A 1 182 ? 26.904 29.123 -47.275 1.00 53.31 182 LYS A N 1
ATOM 1442 C CA . LYS A 1 182 ? 28.065 30.014 -47.445 1.00 53.31 182 LYS A CA 1
ATOM 1443 C C . LYS A 1 182 ? 29.178 29.316 -48.232 1.00 53.31 182 LYS A C 1
ATOM 1445 O O . LYS A 1 182 ? 29.690 29.903 -49.182 1.00 53.31 182 LYS A O 1
ATOM 1450 N N . ASP A 1 183 ? 29.478 28.063 -47.895 1.00 52.94 183 ASP A N 1
ATOM 1451 C CA . ASP A 1 183 ? 30.513 27.248 -48.548 1.00 52.94 183 ASP A CA 1
ATOM 1452 C C . ASP A 1 183 ? 30.140 26.885 -49.995 1.00 52.94 183 ASP A C 1
ATOM 1454 O O . ASP A 1 183 ? 30.987 26.898 -50.891 1.00 52.94 183 ASP A O 1
ATOM 1458 N N . PHE A 1 184 ? 28.853 26.636 -50.264 1.00 50.69 184 PHE A N 1
ATOM 1459 C CA . PHE A 1 184 ? 28.360 26.458 -51.630 1.00 50.69 184 PHE A CA 1
ATOM 1460 C C . PHE A 1 184 ? 28.479 27.753 -52.454 1.00 50.69 184 PHE A C 1
ATOM 1462 O O . PHE A 1 184 ? 28.962 27.723 -53.582 1.00 50.69 184 PHE A O 1
ATOM 1469 N N . GLY A 1 185 ? 28.096 28.910 -51.897 1.00 49.03 185 GLY A N 1
ATOM 1470 C CA . GLY A 1 185 ? 28.189 30.196 -52.603 1.00 49.03 185 GLY A CA 1
ATOM 1471 C C . GLY A 1 185 ? 29.623 30.620 -52.921 1.00 49.03 185 GLY A C 1
ATOM 1472 O O . GLY A 1 185 ? 29.906 31.044 -54.044 1.00 49.03 185 GLY A O 1
ATOM 1473 N N . SER A 1 186 ? 30.540 30.452 -51.962 1.00 52.50 186 SER A N 1
ATOM 1474 C CA . SER A 1 186 ? 31.959 30.784 -52.136 1.00 52.50 186 SER A CA 1
ATOM 1475 C C . SER A 1 186 ? 32.637 29.913 -53.198 1.00 52.50 186 SER A C 1
ATOM 1477 O O . SER A 1 186 ? 33.412 30.436 -53.997 1.00 52.50 186 SER A O 1
ATOM 1479 N N . SER A 1 187 ? 32.278 28.627 -53.278 1.00 50.31 187 SER A N 1
ATOM 1480 C CA . SER A 1 187 ? 32.824 27.671 -54.255 1.00 50.31 187 SER A CA 1
ATOM 1481 C C . SER A 1 187 ? 32.491 28.003 -55.717 1.00 50.31 187 SER A C 1
ATOM 1483 O O . SER A 1 187 ? 33.197 27.555 -56.618 1.00 50.31 187 SER A O 1
ATOM 1485 N N . PHE A 1 188 ? 31.440 28.795 -55.968 1.00 46.06 188 PHE A N 1
ATOM 1486 C CA . PHE A 1 188 ? 30.978 29.144 -57.320 1.00 46.06 188 PHE A CA 1
ATOM 1487 C C . PHE A 1 188 ? 30.935 30.658 -57.607 1.00 46.06 188 PHE A C 1
ATOM 1489 O O . PHE A 1 188 ? 30.533 31.060 -58.696 1.00 46.06 188 PHE A O 1
ATOM 1496 N N . GLY A 1 189 ? 31.364 31.509 -56.667 1.00 38.09 189 GLY A N 1
ATOM 1497 C CA . GLY A 1 189 ? 31.451 32.963 -56.864 1.00 38.09 189 GLY A CA 1
ATOM 1498 C C . GLY A 1 189 ? 30.119 33.724 -56.790 1.00 38.09 189 GLY A C 1
ATOM 1499 O O . GLY A 1 189 ? 30.034 34.844 -57.292 1.00 38.09 189 GLY A O 1
ATOM 1500 N N . TYR A 1 190 ? 29.086 33.151 -56.164 1.00 44.56 190 TYR A N 1
ATOM 1501 C CA . TYR A 1 190 ? 27.762 33.772 -56.026 1.00 44.56 190 TYR A CA 1
ATOM 1502 C C . TYR A 1 190 ? 27.530 34.325 -54.613 1.00 44.56 190 TYR A C 1
ATOM 1504 O O . TYR A 1 190 ? 27.865 33.686 -53.616 1.00 44.56 190 TYR A O 1
ATOM 1512 N N . SER A 1 191 ? 26.889 35.494 -54.513 1.00 38.22 191 SER A N 1
ATOM 1513 C CA . SER A 1 191 ? 26.453 36.073 -53.239 1.00 38.22 191 SER A CA 1
ATOM 1514 C C . SER A 1 191 ? 24.974 35.776 -52.967 1.00 38.22 191 SER A C 1
ATOM 1516 O O . SER A 1 191 ? 24.090 36.082 -53.766 1.00 38.22 191 SER A O 1
ATOM 1518 N N . PHE A 1 192 ? 24.685 35.189 -51.804 1.00 41.41 192 PHE A N 1
ATOM 1519 C CA . PHE A 1 192 ? 23.316 34.931 -51.356 1.00 41.41 192 PHE A CA 1
ATOM 1520 C C . PHE A 1 192 ? 22.786 36.100 -50.519 1.00 41.41 192 PHE A C 1
ATOM 1522 O O . PHE A 1 192 ? 23.410 36.500 -49.537 1.00 41.41 192 PHE A O 1
ATOM 1529 N N . THR A 1 193 ? 21.597 36.608 -50.855 1.00 37.59 193 THR A N 1
ATOM 1530 C CA . THR A 1 193 ? 20.867 37.581 -50.025 1.00 37.59 193 THR A CA 1
ATOM 1531 C C . THR A 1 193 ? 19.482 37.045 -49.660 1.00 37.59 193 THR A C 1
ATOM 1533 O O . THR A 1 193 ? 18.683 36.679 -50.519 1.00 37.59 193 THR A O 1
ATOM 1536 N N . CYS A 1 194 ? 19.184 36.975 -48.359 1.00 36.62 194 CYS A N 1
ATOM 1537 C CA . CYS A 1 194 ? 17.895 36.502 -47.851 1.00 36.62 194 CYS A CA 1
ATOM 1538 C C . CYS A 1 194 ? 16.992 37.697 -47.508 1.00 36.62 194 CYS A C 1
ATOM 1540 O O . CYS A 1 194 ? 17.070 38.252 -46.413 1.00 36.62 194 CYS A O 1
ATOM 1542 N N . GLY A 1 195 ? 16.138 38.108 -48.449 1.00 32.91 195 GLY A N 1
ATOM 1543 C CA . GLY A 1 195 ? 15.202 39.221 -48.264 1.00 32.91 195 GLY A CA 1
ATOM 1544 C C . GLY A 1 195 ? 13.802 38.771 -47.836 1.00 32.91 195 GLY A C 1
ATOM 1545 O O . GLY A 1 195 ? 13.093 38.133 -48.613 1.00 32.91 195 GLY A O 1
ATOM 1546 N N . ASN A 1 196 ? 13.357 39.170 -46.641 1.00 34.34 196 ASN A N 1
ATOM 1547 C CA . ASN A 1 196 ? 11.961 39.007 -46.222 1.00 34.34 196 ASN A CA 1
ATOM 1548 C C . ASN A 1 196 ? 11.077 40.092 -46.854 1.00 34.34 196 ASN A C 1
ATOM 1550 O O . ASN A 1 196 ? 11.173 41.263 -46.489 1.00 34.34 196 ASN A O 1
ATOM 1554 N N . ARG A 1 197 ? 10.160 39.705 -47.750 1.00 32.53 197 ARG A N 1
ATOM 1555 C CA . ARG A 1 197 ? 9.084 40.589 -48.225 1.00 32.53 197 ARG A CA 1
ATOM 1556 C C . ARG A 1 197 ? 7.817 40.308 -47.416 1.00 32.53 197 ARG A C 1
ATOM 1558 O O . ARG A 1 197 ? 7.140 39.312 -47.653 1.00 32.53 197 ARG A O 1
ATOM 1565 N N . MET A 1 198 ? 7.509 41.164 -46.441 1.00 36.78 198 MET A N 1
ATOM 1566 C CA . MET A 1 198 ? 6.224 41.101 -45.735 1.00 36.78 198 MET A CA 1
ATOM 1567 C C . MET A 1 198 ? 5.084 41.437 -46.705 1.00 36.78 198 MET A C 1
ATOM 1569 O O . MET A 1 198 ? 5.159 42.454 -47.392 1.00 36.78 198 MET A O 1
ATOM 1573 N N . GLY A 1 199 ? 4.028 40.617 -46.729 1.00 37.41 199 GLY A N 1
ATOM 1574 C CA . GLY A 1 199 ? 2.772 40.961 -47.408 1.00 37.41 199 GLY A CA 1
ATOM 1575 C C . GLY A 1 199 ? 2.166 39.877 -48.300 1.00 37.41 199 GLY A C 1
ATOM 1576 O O . GLY A 1 199 ? 2.117 40.050 -49.514 1.00 37.41 199 GLY A O 1
ATOM 1577 N N . SER A 1 200 ? 1.671 38.782 -47.713 1.00 32.69 200 SER A N 1
ATOM 1578 C CA . SER A 1 200 ? 0.353 38.181 -48.027 1.00 32.69 200 SER A CA 1
ATOM 1579 C C . SER A 1 200 ? 0.169 36.839 -47.308 1.00 32.69 200 SER A C 1
ATOM 1581 O O . SER A 1 200 ? 1.056 35.990 -47.284 1.00 32.69 200 SER A O 1
ATOM 1583 N N . THR A 1 201 ? -1.004 36.657 -46.710 1.00 41.22 201 THR A N 1
ATOM 1584 C CA . THR A 1 201 ? -1.482 35.398 -46.131 1.00 41.22 201 THR A CA 1
ATOM 1585 C C . THR A 1 201 ? -2.260 34.619 -47.191 1.00 41.22 201 THR A C 1
ATOM 1587 O O . THR A 1 201 ? -3.244 35.128 -47.721 1.00 41.22 201 THR A O 1
ATOM 1590 N N . GLY A 1 202 ? -1.857 33.384 -47.499 1.00 27.92 202 GLY A N 1
ATOM 1591 C CA . GLY A 1 202 ? -2.565 32.565 -48.487 1.00 27.92 202 GLY A CA 1
ATOM 1592 C C . GLY A 1 202 ? -2.070 31.124 -48.555 1.00 27.92 202 GLY A C 1
ATOM 1593 O O . GLY A 1 202 ? -1.040 30.851 -49.163 1.00 27.92 202 GLY A O 1
ATOM 1594 N N . HIS A 1 203 ? -2.839 30.208 -47.966 1.00 30.39 203 HIS A N 1
ATOM 1595 C CA . HIS A 1 203 ? -2.698 28.760 -48.134 1.00 30.39 203 HIS A CA 1
ATOM 1596 C C . HIS A 1 203 ? -3.888 28.232 -48.934 1.00 30.39 203 HIS A C 1
ATOM 1598 O O . HIS A 1 203 ? -5.021 28.587 -48.617 1.00 30.39 203 HIS A O 1
ATOM 1604 N N . PHE A 1 204 ? -3.656 27.342 -49.903 1.00 25.98 204 PHE A N 1
ATOM 1605 C CA . PHE A 1 204 ? -4.718 26.559 -50.541 1.00 25.98 204 PHE A CA 1
ATOM 1606 C C . PHE A 1 204 ? -4.243 25.138 -50.881 1.00 25.98 204 PHE A C 1
ATOM 1608 O O . PHE A 1 204 ? -3.098 24.920 -51.269 1.00 25.98 204 PHE A O 1
ATOM 1615 N N . CYS A 1 205 ? -5.151 24.173 -50.732 1.00 25.09 205 CYS A N 1
ATOM 1616 C CA . CYS A 1 205 ? -5.004 22.752 -51.061 1.00 25.09 205 CYS A CA 1
ATOM 1617 C C . CYS A 1 205 ? -6.370 22.200 -51.502 1.00 25.09 205 CYS A C 1
ATOM 1619 O O . CYS A 1 205 ? -7.398 22.719 -51.071 1.00 25.09 205 CYS A O 1
ATOM 1621 N N . TRP A 1 206 ? -6.382 21.114 -52.282 1.00 23.03 206 TRP A N 1
ATOM 1622 C CA . TRP A 1 206 ? -7.588 20.354 -52.653 1.00 23.03 206 TRP A CA 1
ATOM 1623 C C . TRP A 1 206 ? -7.322 18.836 -52.582 1.00 23.03 206 TRP A C 1
ATOM 1625 O O . TRP A 1 206 ? -6.215 18.401 -52.885 1.00 23.03 206 TRP A O 1
ATOM 1635 N N . PHE A 1 207 ? -8.330 18.040 -52.188 1.00 25.45 207 PHE A N 1
ATOM 1636 C CA . PHE A 1 207 ? -8.310 16.562 -52.110 1.00 25.45 207 PHE A CA 1
ATOM 1637 C C . PHE A 1 207 ? -9.732 15.961 -52.231 1.00 25.45 207 PHE A C 1
ATOM 1639 O O . PHE A 1 207 ? -10.690 16.606 -51.812 1.00 25.45 207 PHE A O 1
ATOM 1646 N N . THR A 1 208 ? -9.844 14.706 -52.705 1.00 23.86 208 THR A N 1
ATOM 1647 C CA . THR A 1 208 ? -11.009 13.769 -52.654 1.00 23.86 208 THR A CA 1
ATOM 1648 C C . THR A 1 208 ? -10.512 12.309 -52.861 1.00 23.86 208 THR A C 1
ATOM 1650 O O . THR A 1 208 ? -9.350 12.148 -53.224 1.00 23.86 208 THR A O 1
ATOM 1653 N N . TYR A 1 209 ? -11.280 11.208 -52.724 1.00 23.91 209 TYR A N 1
ATOM 1654 C CA . TYR A 1 209 ? -12.267 10.767 -51.704 1.00 23.91 209 TYR A CA 1
ATOM 1655 C C . TYR A 1 209 ? -12.578 9.240 -51.886 1.00 23.91 209 TYR A C 1
ATOM 1657 O O . TYR A 1 209 ? -12.206 8.679 -52.911 1.00 23.91 209 TYR A O 1
ATOM 1665 N N . GLN A 1 210 ? -13.303 8.604 -50.938 1.00 27.03 210 GLN A N 1
ATOM 1666 C CA . GLN A 1 210 ? -13.884 7.227 -50.974 1.00 27.03 210 GLN A CA 1
ATOM 1667 C C . GLN A 1 210 ? -12.896 6.022 -50.963 1.00 27.03 210 GLN A C 1
ATOM 1669 O O . GLN A 1 210 ? -11.744 6.162 -51.347 1.00 27.03 210 GLN A O 1
ATOM 1674 N N . SER A 1 211 ? -13.230 4.810 -50.471 1.00 30.11 211 SER A N 1
ATOM 1675 C CA . SER A 1 211 ? -14.531 4.188 -50.115 1.00 30.11 211 SER A CA 1
ATOM 1676 C C . SER A 1 211 ? -14.459 3.222 -48.891 1.00 30.11 211 SER A C 1
ATOM 1678 O O . SER A 1 211 ? -13.402 3.051 -48.290 1.00 30.11 211 SER A O 1
ATOM 1680 N N . THR A 1 212 ? -15.596 2.619 -48.515 1.00 32.94 212 THR A N 1
ATOM 1681 C CA . THR A 1 212 ? -15.919 1.872 -47.270 1.00 32.94 212 THR A CA 1
ATOM 1682 C C . THR A 1 212 ? -16.105 0.355 -47.439 1.00 32.94 212 THR A C 1
ATOM 1684 O O . THR A 1 212 ? -16.516 -0.055 -48.516 1.00 32.94 212 THR A O 1
ATOM 1687 N N . GLU A 1 213 ? -16.018 -0.431 -46.348 1.00 28.23 213 GLU A N 1
ATOM 1688 C CA . GLU A 1 213 ? -17.038 -1.448 -45.970 1.00 28.23 213 GLU A CA 1
ATOM 1689 C C . GLU A 1 213 ? -16.833 -2.017 -44.542 1.00 28.23 213 GLU A C 1
ATOM 1691 O O . GLU A 1 213 ? -15.738 -1.939 -43.988 1.00 28.23 213 GLU A O 1
ATOM 1696 N N . SER A 1 214 ? -17.892 -2.558 -43.915 1.00 28.70 214 SER A N 1
ATOM 1697 C CA . SER A 1 214 ? -17.838 -3.201 -42.583 1.00 28.70 214 SER A CA 1
ATOM 1698 C C . SER A 1 214 ? -18.937 -4.263 -42.396 1.00 28.70 214 SER A C 1
ATOM 1700 O O . SER A 1 214 ? -20.037 -4.119 -42.925 1.00 28.70 214 SER A O 1
ATOM 1702 N N . LEU A 1 215 ? -18.636 -5.331 -41.644 1.00 26.73 215 LEU A N 1
ATOM 1703 C CA . LEU A 1 215 ? -19.506 -6.498 -41.413 1.00 26.73 215 LEU A CA 1
ATOM 1704 C C . LEU A 1 215 ? -19.969 -6.598 -39.950 1.00 26.73 215 LEU A C 1
ATOM 1706 O O . LEU A 1 215 ? -19.253 -6.196 -39.035 1.00 26.73 215 LEU A O 1
ATOM 1710 N N . LEU A 1 216 ? -21.156 -7.179 -39.734 1.00 25.48 216 LEU A N 1
ATOM 1711 C CA . LEU A 1 216 ? -21.834 -7.236 -38.434 1.00 25.48 216 LEU A CA 1
ATOM 1712 C C . LEU A 1 216 ? -22.191 -8.689 -38.063 1.00 25.48 216 LEU A C 1
ATOM 1714 O O . LEU A 1 216 ? -22.859 -9.383 -38.827 1.00 25.48 216 LEU A O 1
ATOM 1718 N N . LEU A 1 217 ? -21.753 -9.145 -36.885 1.00 23.56 217 LEU A N 1
ATOM 1719 C CA . LEU A 1 217 ? -21.980 -10.500 -36.355 1.00 23.56 217 LEU A CA 1
ATOM 1720 C C . LEU A 1 217 ? -22.997 -10.487 -35.204 1.00 23.56 217 LEU A C 1
ATOM 1722 O O . LEU A 1 217 ? -23.023 -9.560 -34.397 1.00 23.56 217 LEU A O 1
ATOM 1726 N N . ARG A 1 218 ? -23.830 -11.533 -35.113 1.00 21.89 218 ARG A N 1
ATOM 1727 C CA . ARG A 1 218 ? -24.928 -11.643 -34.138 1.00 21.89 218 ARG A CA 1
ATOM 1728 C C . ARG A 1 218 ? -24.891 -13.006 -33.446 1.00 21.89 218 ARG A C 1
ATOM 1730 O O . ARG A 1 218 ? -25.047 -14.027 -34.108 1.00 21.89 218 ARG A O 1
ATOM 1737 N N . PHE A 1 219 ? -24.728 -13.017 -32.125 1.00 25.19 219 PHE A N 1
ATOM 1738 C CA . PHE A 1 219 ? -24.750 -14.234 -31.306 1.00 25.19 219 PHE A CA 1
ATOM 1739 C C . PHE A 1 219 ? -26.094 -14.403 -30.583 1.00 25.19 219 PHE A C 1
ATOM 1741 O O . PHE A 1 219 ? -26.816 -13.432 -30.354 1.00 25.19 219 PHE A O 1
ATOM 1748 N N . ARG A 1 220 ? -26.439 -15.649 -30.241 1.00 24.55 220 ARG A N 1
ATOM 1749 C CA . ARG A 1 220 ? -27.698 -16.034 -29.586 1.00 24.55 220 ARG A CA 1
ATOM 1750 C C . ARG A 1 220 ? -27.360 -16.821 -28.318 1.00 24.55 220 ARG A C 1
ATOM 1752 O O . ARG A 1 220 ? -26.657 -17.822 -28.408 1.00 24.55 220 ARG A O 1
ATOM 1759 N N . ILE A 1 221 ? -27.836 -16.362 -27.163 1.00 30.11 221 ILE A N 1
ATOM 1760 C CA . ILE A 1 221 ? -27.595 -16.994 -25.856 1.00 30.11 221 ILE A CA 1
ATOM 1761 C C . ILE A 1 221 ? -28.824 -17.853 -25.495 1.00 30.11 221 ILE A C 1
ATOM 1763 O O . ILE A 1 221 ? -29.945 -17.368 -25.671 1.00 30.11 221 ILE A O 1
ATOM 1767 N N . PRO A 1 222 ? -28.661 -19.108 -25.033 1.00 33.50 222 PRO A N 1
ATOM 1768 C CA . PRO A 1 222 ? -29.772 -19.945 -24.585 1.00 33.50 222 PRO A CA 1
ATOM 1769 C C . PRO A 1 222 ? -30.216 -19.594 -23.155 1.00 33.50 222 PRO A C 1
ATOM 1771 O O . PRO A 1 222 ? -29.405 -19.231 -22.306 1.00 33.50 222 PRO A O 1
ATOM 1774 N N . THR A 1 223 ? -31.513 -19.726 -22.880 1.00 36.81 223 THR A N 1
ATOM 1775 C CA . THR A 1 223 ? -32.121 -19.491 -21.559 1.00 36.81 223 THR A CA 1
ATOM 1776 C C . THR A 1 223 ? -31.974 -20.705 -20.629 1.00 36.81 223 THR A C 1
ATOM 1778 O O . THR A 1 223 ? -32.234 -21.821 -21.086 1.00 36.81 223 THR A O 1
ATOM 1781 N N . PRO A 1 224 ? -31.631 -20.524 -19.338 1.00 41.69 224 PRO A N 1
ATOM 1782 C CA . PRO A 1 224 ? -31.560 -21.617 -18.367 1.00 41.69 224 PRO A CA 1
ATOM 1783 C C . PRO A 1 224 ? -32.955 -22.107 -17.937 1.00 41.69 224 PRO A C 1
ATOM 1785 O O . PRO A 1 224 ? -33.925 -21.348 -17.936 1.00 41.69 224 PRO A O 1
ATOM 1788 N N . GLY A 1 225 ? -33.044 -23.390 -17.575 1.00 47.72 225 GLY A N 1
ATOM 1789 C CA . GLY A 1 225 ? -34.263 -24.022 -17.057 1.00 47.72 225 GLY A CA 1
ATOM 1790 C C . GLY A 1 225 ? -34.537 -23.719 -15.573 1.00 47.72 225 GLY A C 1
ATOM 1791 O O . GLY A 1 225 ? -33.694 -23.131 -14.896 1.00 47.72 225 GLY A O 1
ATOM 1792 N N . PRO A 1 226 ? -35.711 -24.118 -15.048 1.00 54.66 226 PRO A N 1
ATOM 1793 C CA . PRO A 1 226 ? -36.142 -23.766 -13.697 1.00 54.66 226 PRO A CA 1
ATOM 1794 C C . PRO A 1 226 ? -35.346 -24.523 -12.622 1.00 54.66 226 PRO A C 1
ATOM 1796 O O . PRO A 1 226 ? -35.514 -25.730 -12.456 1.00 54.66 226 PRO A O 1
ATOM 1799 N N . MET A 1 227 ? -34.515 -23.806 -11.861 1.00 43.81 227 MET A N 1
ATOM 1800 C CA . MET A 1 227 ? -33.868 -24.343 -10.658 1.00 43.81 227 MET A CA 1
ATOM 1801 C C . MET A 1 227 ? -34.778 -24.175 -9.434 1.00 43.81 227 MET A C 1
ATOM 1803 O O . MET A 1 227 ? -35.465 -23.166 -9.273 1.00 43.81 227 MET A O 1
ATOM 1807 N N . SER A 1 228 ? -34.827 -25.209 -8.597 1.00 45.31 228 SER A N 1
ATOM 1808 C CA . SER A 1 228 ? -35.801 -25.366 -7.515 1.00 45.31 228 SER A CA 1
ATOM 1809 C C . SER A 1 228 ? -35.341 -24.786 -6.177 1.00 45.31 228 SER A C 1
ATOM 1811 O O . SER A 1 228 ? -34.210 -25.027 -5.770 1.00 45.31 228 SER A O 1
ATOM 1813 N N . CYS A 1 229 ? -36.287 -24.201 -5.435 1.00 40.31 229 CYS A N 1
ATOM 1814 C CA . CYS A 1 229 ? -36.234 -23.975 -3.984 1.00 40.31 229 CYS A CA 1
ATOM 1815 C C . CYS A 1 229 ? -34.997 -23.227 -3.457 1.00 40.31 229 CYS A C 1
ATOM 1817 O O . CYS A 1 229 ? -34.084 -23.833 -2.898 1.00 40.31 229 CYS A O 1
ATOM 1819 N N . ALA A 1 230 ? -35.061 -21.894 -3.528 1.00 46.28 230 ALA A N 1
ATOM 1820 C CA . ALA A 1 230 ? -34.169 -20.990 -2.808 1.00 46.28 230 ALA A CA 1
ATOM 1821 C C . ALA A 1 230 ? -34.107 -21.342 -1.308 1.00 46.28 230 ALA A C 1
ATOM 1823 O O . ALA A 1 230 ? -35.066 -21.138 -0.559 1.00 46.28 230 ALA A O 1
ATOM 1824 N N . LYS A 1 231 ? -32.965 -21.888 -0.888 1.00 51.41 231 LYS A N 1
ATOM 1825 C CA . LYS A 1 231 ? -32.534 -21.921 0.512 1.00 51.41 231 LYS A CA 1
ATOM 1826 C C . LYS A 1 231 ? -31.789 -20.615 0.810 1.00 51.41 231 LYS A C 1
ATOM 1828 O O . LYS A 1 231 ? -31.402 -19.926 -0.123 1.00 51.41 231 LYS A O 1
ATOM 1833 N N . SER A 1 232 ? -31.647 -20.292 2.099 1.00 58.88 232 SER A N 1
ATOM 1834 C CA . SER A 1 232 ? -30.722 -19.293 2.679 1.00 58.88 232 SER A CA 1
ATOM 1835 C C . SER A 1 232 ? -29.918 -18.449 1.677 1.00 58.88 232 SER A C 1
ATOM 1837 O O . SER A 1 232 ? -28.955 -18.965 1.110 1.00 58.88 232 SER A O 1
ATOM 1839 N N . SER A 1 233 ? -30.315 -17.179 1.517 1.00 68.44 233 SER A N 1
ATOM 1840 C CA . SER A 1 233 ? -29.505 -16.061 0.996 1.00 68.44 233 SER A CA 1
ATOM 1841 C C . SER A 1 233 ? -28.197 -16.477 0.294 1.00 68.44 233 SER A C 1
ATOM 1843 O O . SER A 1 233 ? -27.148 -16.603 0.924 1.00 68.44 233 SER A O 1
ATOM 1845 N N . ASP A 1 234 ? -28.236 -16.625 -1.039 1.00 88.62 234 ASP A N 1
ATOM 1846 C CA . ASP A 1 234 ? -27.060 -17.005 -1.852 1.00 88.62 234 ASP A CA 1
ATOM 1847 C C . ASP A 1 234 ? -25.869 -16.031 -1.708 1.00 88.62 234 ASP A C 1
ATOM 1849 O O . ASP A 1 234 ? -24.759 -16.332 -2.146 1.00 88.62 234 ASP A O 1
ATOM 1853 N N . LEU A 1 235 ? -26.088 -14.860 -1.102 1.00 93.81 235 LEU A N 1
ATOM 1854 C CA . LEU A 1 235 ? -25.081 -13.860 -0.764 1.00 93.81 235 LEU A CA 1
ATOM 1855 C C . LEU A 1 235 ? -24.535 -14.065 0.653 1.00 93.81 235 LEU A C 1
ATOM 1857 O O . LEU A 1 235 ? -25.243 -13.887 1.641 1.00 93.81 235 LEU A O 1
ATOM 1861 N N . VAL A 1 236 ? -23.232 -14.312 0.745 1.00 95.44 236 VAL A N 1
ATOM 1862 C CA . VAL A 1 236 ? -22.459 -14.235 1.988 1.00 95.44 236 VAL A CA 1
ATOM 1863 C C . VAL A 1 236 ? -21.877 -12.836 2.125 1.00 95.44 236 VAL A C 1
ATOM 1865 O O . VAL A 1 236 ? -21.374 -12.253 1.161 1.00 95.44 236 VAL A O 1
ATOM 1868 N N . THR A 1 237 ? -21.932 -12.300 3.341 1.00 96.31 237 THR A N 1
ATOM 1869 C CA . THR A 1 237 ? -21.323 -11.014 3.685 1.00 96.31 237 THR A CA 1
ATOM 1870 C C . THR A 1 237 ? -20.079 -11.259 4.534 1.00 96.31 237 THR A C 1
ATOM 1872 O O . THR A 1 237 ? -20.184 -11.786 5.637 1.00 96.31 237 THR A O 1
ATOM 1875 N N . PHE A 1 238 ? -18.913 -10.853 4.041 1.00 96.62 238 PHE A N 1
ATOM 1876 C CA . PHE A 1 238 ? -17.649 -10.852 4.774 1.00 96.62 238 PHE A CA 1
ATOM 1877 C C . PHE A 1 238 ? -17.331 -9.432 5.261 1.00 96.62 238 PHE A C 1
ATOM 1879 O O . PHE A 1 238 ? -17.512 -8.470 4.517 1.00 96.62 238 PHE A O 1
ATOM 1886 N N . ASN A 1 239 ? -16.829 -9.286 6.484 1.00 94.25 239 ASN A N 1
ATOM 1887 C CA . ASN A 1 239 ? -16.229 -8.055 6.989 1.00 94.25 239 ASN A CA 1
ATOM 1888 C C . ASN A 1 239 ? -14.718 -8.270 7.142 1.00 94.25 239 ASN A C 1
ATOM 1890 O O . ASN A 1 239 ? -14.280 -9.023 8.010 1.00 94.25 239 ASN A O 1
ATOM 1894 N N . VAL A 1 240 ? -13.934 -7.606 6.293 1.00 94.75 240 VAL A N 1
ATOM 1895 C CA . VAL A 1 240 ? -12.472 -7.715 6.256 1.00 94.75 240 VAL A CA 1
ATOM 1896 C C . VAL A 1 240 ? -11.878 -6.414 6.768 1.00 94.75 240 VAL A C 1
ATOM 1898 O O . VAL A 1 240 ? -11.944 -5.388 6.092 1.00 94.75 240 VAL A O 1
ATOM 1901 N N . GLY A 1 241 ? -11.334 -6.438 7.985 1.00 84.06 241 GLY A N 1
ATOM 1902 C CA . GLY A 1 241 ? -10.681 -5.278 8.606 1.00 84.06 241 GLY A CA 1
ATOM 1903 C C . GLY A 1 241 ? -11.573 -4.048 8.843 1.00 84.06 241 GLY A C 1
ATOM 1904 O O . GLY A 1 241 ? -11.036 -2.966 9.068 1.00 84.06 241 GLY A O 1
ATOM 1905 N N . GLY A 1 242 ? -12.904 -4.191 8.788 1.00 85.44 242 GLY A N 1
ATOM 1906 C CA . GLY A 1 242 ? -13.885 -3.096 8.849 1.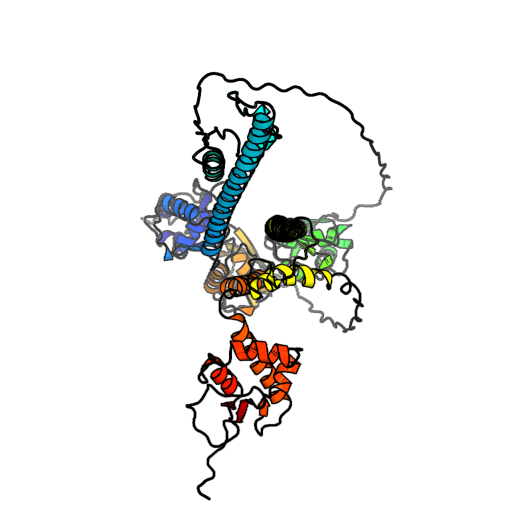00 85.44 242 GLY A CA 1
ATOM 1907 C C . GLY A 1 242 ? -14.599 -2.812 7.519 1.00 85.44 242 GLY A C 1
ATOM 1908 O O . GLY A 1 242 ? -15.540 -2.018 7.485 1.00 85.44 242 GLY A O 1
ATOM 1909 N N . LYS A 1 243 ? -14.186 -3.454 6.418 1.00 90.38 243 LYS A N 1
ATOM 1910 C CA . LYS A 1 243 ? -14.765 -3.270 5.083 1.00 90.38 243 LYS A CA 1
ATOM 1911 C C . LYS A 1 243 ? -15.639 -4.451 4.680 1.00 90.38 243 LYS A C 1
ATOM 1913 O O . LYS A 1 243 ? -15.192 -5.597 4.640 1.00 90.38 243 LYS A O 1
ATOM 1918 N N . ILE A 1 244 ? -16.883 -4.144 4.326 1.00 94.50 244 ILE A N 1
ATOM 1919 C CA . ILE A 1 244 ? -17.894 -5.138 3.968 1.00 94.50 244 ILE A CA 1
ATOM 1920 C C . ILE A 1 244 ? -17.769 -5.541 2.491 1.00 94.50 244 ILE A C 1
ATOM 1922 O O . ILE A 1 244 ? -17.730 -4.692 1.599 1.00 94.50 244 ILE A O 1
ATOM 1926 N N . TYR A 1 245 ? -17.766 -6.848 2.246 1.00 97.00 245 TYR A N 1
ATOM 1927 C CA . TYR A 1 245 ? -17.748 -7.493 0.938 1.00 97.00 245 TYR A CA 1
ATOM 1928 C C . TYR A 1 245 ? -18.915 -8.476 0.825 1.00 97.00 245 TYR A C 1
ATOM 1930 O O . TYR A 1 245 ? -19.070 -9.351 1.672 1.00 97.00 245 TYR A O 1
ATOM 1938 N N . GLN A 1 246 ? -19.718 -8.365 -0.233 1.00 95.94 246 GLN A N 1
ATOM 1939 C CA . GLN A 1 246 ? -20.801 -9.309 -0.529 1.00 95.94 246 GLN A CA 1
ATOM 1940 C C . GLN A 1 246 ? -20.417 -10.191 -1.719 1.00 95.94 246 GLN A C 1
ATOM 1942 O O . GLN A 1 246 ? -19.999 -9.689 -2.766 1.00 95.94 246 GLN A O 1
ATOM 1947 N N . VAL A 1 247 ? -20.523 -11.508 -1.543 1.00 95.94 247 VAL A N 1
ATOM 1948 C CA . VAL A 1 247 ? -20.062 -12.524 -2.501 1.00 95.94 247 VAL A CA 1
ATOM 1949 C C . VAL A 1 247 ? -21.109 -13.629 -2.611 1.00 95.94 247 VAL A C 1
ATOM 1951 O O . VAL A 1 247 ? -21.699 -14.028 -1.613 1.00 95.94 247 VAL A O 1
ATOM 1954 N N . LEU A 1 248 ? -21.345 -14.134 -3.822 1.00 94.38 248 LEU A N 1
ATOM 1955 C CA . LEU A 1 248 ? -22.254 -15.260 -4.043 1.00 94.38 248 LEU A CA 1
ATOM 1956 C C . LEU A 1 248 ? -21.591 -16.592 -3.658 1.00 94.38 248 LEU A C 1
ATOM 1958 O O . LEU A 1 248 ? -20.464 -16.854 -4.086 1.00 94.38 248 LEU A O 1
ATOM 1962 N N . ARG A 1 249 ? -22.306 -17.457 -2.929 1.00 93.81 249 ARG A N 1
ATOM 1963 C CA . ARG A 1 249 ? -21.893 -18.841 -2.619 1.00 93.81 249 ARG A CA 1
ATOM 1964 C C . ARG A 1 249 ? -21.610 -19.610 -3.912 1.00 93.81 249 ARG A C 1
ATOM 1966 O O . ARG A 1 249 ? -20.488 -20.063 -4.145 1.00 93.81 249 ARG A O 1
ATOM 1973 N N . GLU A 1 250 ? -22.595 -19.633 -4.805 1.00 91.69 250 GLU A N 1
ATOM 1974 C CA . GLU A 1 250 ? -22.479 -20.173 -6.159 1.00 91.69 250 GLU A CA 1
ATOM 1975 C C . GLU A 1 250 ? -22.619 -19.043 -7.199 1.00 91.69 250 GLU A C 1
ATOM 1977 O O . GLU A 1 250 ? -23.513 -18.206 -7.077 1.00 91.69 250 GLU A O 1
ATOM 1982 N N . PRO A 1 251 ? -21.752 -18.963 -8.226 1.00 91.00 251 PRO A N 1
ATOM 1983 C CA . PRO A 1 251 ? -20.617 -19.850 -8.497 1.00 91.00 251 PRO A CA 1
ATOM 1984 C C . PRO A 1 251 ? -19.323 -19.487 -7.732 1.00 91.00 251 PRO A C 1
ATOM 1986 O O . PRO A 1 251 ? -18.395 -20.292 -7.702 1.00 91.00 251 PRO A O 1
ATOM 1989 N N . THR A 1 252 ? -19.223 -18.300 -7.121 1.00 93.06 252 THR A N 1
ATOM 1990 C CA . THR A 1 252 ? -17.919 -17.691 -6.761 1.00 93.06 252 THR A CA 1
ATOM 1991 C C . THR A 1 252 ? -17.120 -18.464 -5.701 1.00 93.06 252 THR A C 1
ATOM 1993 O O . THR A 1 252 ? -15.925 -18.697 -5.882 1.00 93.06 252 THR A O 1
ATOM 1996 N N . LEU A 1 253 ? -17.736 -18.884 -4.591 1.00 95.44 253 LEU A N 1
ATOM 1997 C CA . LEU A 1 253 ? -17.018 -19.656 -3.564 1.00 95.44 253 LEU A CA 1
ATOM 1998 C C . LEU A 1 253 ? -16.861 -21.127 -3.983 1.00 95.44 253 LEU A C 1
ATOM 2000 O O . LEU A 1 253 ? -15.777 -21.695 -3.847 1.00 95.44 253 LEU A O 1
ATOM 2004 N N . SER A 1 254 ? -17.887 -21.697 -4.629 1.00 93.56 254 SER A N 1
ATOM 2005 C CA . SER A 1 254 ? -17.903 -23.091 -5.113 1.00 93.56 254 SER A CA 1
ATOM 2006 C C . SER A 1 254 ? -16.740 -23.480 -6.043 1.00 93.56 254 SER A C 1
ATOM 2008 O O . SER A 1 254 ? -16.385 -24.655 -6.137 1.00 93.56 254 SER A O 1
ATOM 2010 N N . LEU A 1 255 ? -16.092 -22.510 -6.703 1.00 93.12 255 LEU A N 1
ATOM 2011 C CA . LEU A 1 255 ? -14.912 -22.745 -7.543 1.00 93.12 255 LEU A CA 1
ATOM 2012 C C . LEU A 1 255 ? -13.668 -23.192 -6.754 1.00 93.12 255 LEU A C 1
ATOM 2014 O O . LEU A 1 255 ? -12.756 -23.760 -7.365 1.00 93.12 255 LEU A O 1
ATOM 2018 N N . HIS A 1 256 ? -13.626 -22.958 -5.438 1.00 96.56 256 HIS A N 1
ATOM 2019 C CA . HIS A 1 256 ? -12.530 -23.328 -4.538 1.00 96.56 256 HIS A CA 1
ATOM 2020 C C . HIS A 1 256 ? -13.085 -23.865 -3.200 1.00 96.56 256 HIS A C 1
ATOM 2022 O O . HIS A 1 256 ? -13.030 -23.167 -2.185 1.00 96.56 256 HIS A O 1
ATOM 2028 N N . PRO A 1 257 ? -13.596 -25.113 -3.155 1.00 96.12 257 PRO A N 1
ATOM 2029 C CA . PRO A 1 257 ? -14.221 -25.681 -1.951 1.00 96.12 257 PRO A CA 1
ATOM 2030 C C . PRO A 1 257 ? -13.246 -25.851 -0.774 1.00 96.12 257 PRO A C 1
ATOM 2032 O O . PRO A 1 257 ? -13.646 -25.850 0.383 1.00 96.12 257 PRO A O 1
ATOM 2035 N N . ASN A 1 258 ? -11.945 -25.950 -1.058 1.00 96.19 258 ASN A N 1
ATOM 2036 C CA . ASN A 1 258 ? -10.903 -26.092 -0.040 1.00 96.19 258 ASN A CA 1
ATOM 2037 C C . ASN A 1 258 ? -10.409 -24.751 0.542 1.00 96.19 258 ASN A C 1
ATOM 2039 O O . ASN A 1 258 ? -9.503 -24.779 1.376 1.00 96.19 258 ASN A O 1
ATOM 2043 N N . SER A 1 259 ? -10.927 -23.599 0.088 1.00 97.62 259 SER A N 1
ATOM 2044 C CA . SER A 1 259 ? -10.504 -22.294 0.612 1.00 97.62 259 SER A CA 1
ATOM 2045 C C . SER A 1 259 ? -11.158 -21.998 1.962 1.00 97.62 259 SER A C 1
ATOM 2047 O O . SER A 1 259 ? -12.278 -22.432 2.246 1.00 97.62 259 SER A O 1
ATOM 2049 N N . LEU A 1 260 ? -10.466 -21.209 2.787 1.00 96.81 260 LEU A N 1
ATOM 2050 C CA . LEU A 1 260 ? -10.961 -20.796 4.101 1.00 96.81 260 LEU A CA 1
ATOM 2051 C C . LEU A 1 260 ? -12.286 -20.020 3.989 1.00 96.81 260 LEU A C 1
ATOM 2053 O O . LEU A 1 260 ? -13.171 -20.178 4.823 1.00 96.81 260 LEU A O 1
ATOM 2057 N N . LEU A 1 261 ? -12.448 -19.214 2.933 1.00 97.12 261 LEU A N 1
ATOM 2058 C CA . LEU A 1 261 ? -13.659 -18.418 2.709 1.00 97.12 261 LEU A CA 1
ATOM 2059 C C . LEU A 1 261 ? -14.884 -19.286 2.410 1.00 97.12 261 LEU A C 1
ATOM 2061 O O . LEU A 1 261 ? -15.981 -18.953 2.857 1.00 97.12 261 LEU A O 1
ATOM 2065 N N . THR A 1 262 ? -14.708 -20.394 1.686 1.00 96.62 262 THR A N 1
ATOM 2066 C CA . THR A 1 262 ? -15.802 -21.332 1.405 1.00 96.62 262 THR A CA 1
ATOM 2067 C C . THR A 1 262 ? -16.211 -22.088 2.669 1.00 96.62 262 THR A C 1
ATOM 2069 O O . THR A 1 262 ? -17.398 -22.172 2.959 1.00 96.62 262 THR A O 1
ATOM 2072 N N . GLN A 1 263 ? -15.245 -22.531 3.481 1.00 96.75 263 GLN A N 1
ATOM 2073 C CA . GLN A 1 263 ? -15.511 -23.205 4.761 1.00 96.75 263 GLN A CA 1
ATOM 2074 C C . GLN A 1 263 ? -16.257 -22.289 5.745 1.00 96.75 263 GLN A C 1
ATOM 2076 O O . GLN A 1 263 ? -17.318 -22.652 6.246 1.00 96.75 263 GLN A O 1
ATOM 2081 N N . LEU A 1 264 ? -15.773 -21.056 5.939 1.00 95.94 264 LEU A N 1
ATOM 2082 C CA . LEU A 1 264 ? -16.442 -20.066 6.791 1.00 95.94 264 LEU A CA 1
ATOM 2083 C C . LEU A 1 264 ? -17.863 -19.740 6.301 1.00 95.94 264 LEU A C 1
ATOM 2085 O O . LEU A 1 264 ? -18.764 -19.535 7.113 1.00 95.94 264 LEU A O 1
ATOM 2089 N N . ALA A 1 265 ? -18.079 -19.700 4.982 1.00 95.38 265 ALA A N 1
ATOM 2090 C CA . ALA A 1 265 ? -19.407 -19.528 4.405 1.00 95.38 265 ALA A CA 1
ATOM 2091 C C . ALA A 1 265 ? -20.326 -20.731 4.677 1.00 95.38 265 ALA A C 1
ATOM 2093 O O . ALA A 1 265 ? -21.498 -20.536 4.998 1.00 95.38 265 ALA A O 1
ATOM 2094 N N . GLU A 1 266 ? -19.842 -21.965 4.535 1.00 94.56 266 GLU A N 1
ATOM 2095 C CA . GLU A 1 266 ? -20.623 -23.189 4.776 1.00 94.56 266 GLU A CA 1
ATOM 2096 C C . GLU A 1 266 ? -21.049 -23.339 6.246 1.00 94.56 266 GLU A C 1
ATOM 2098 O O . GLU A 1 266 ? -22.194 -23.713 6.507 1.00 94.56 266 GLU A O 1
ATOM 2103 N N . ASP A 1 267 ? -20.191 -22.957 7.196 1.00 94.94 267 ASP A N 1
ATOM 2104 C CA . ASP A 1 267 ? -20.497 -22.990 8.635 1.00 94.94 267 ASP A CA 1
ATOM 2105 C C . ASP A 1 267 ? -21.459 -21.869 9.097 1.00 94.94 267 ASP A C 1
ATOM 2107 O O . ASP A 1 267 ? -22.072 -21.960 10.169 1.00 94.94 267 ASP A O 1
ATOM 2111 N N . GLN A 1 268 ? -21.626 -20.809 8.298 1.00 92.81 268 GLN A N 1
ATOM 2112 C CA . GLN A 1 268 ? -22.473 -19.657 8.617 1.00 92.81 268 GLN A CA 1
ATOM 2113 C C . GLN A 1 268 ? -23.974 -20.005 8.558 1.00 92.81 268 GLN A C 1
ATOM 2115 O O . GLN A 1 268 ? -24.532 -20.250 7.489 1.00 92.81 268 GLN A O 1
ATOM 2120 N N . LYS A 1 269 ? -24.651 -19.932 9.714 1.00 89.88 269 LYS A N 1
ATOM 2121 C CA . LYS A 1 269 ? -26.104 -20.186 9.860 1.00 89.88 269 LYS A CA 1
ATOM 2122 C C . LYS A 1 269 ? -26.983 -18.927 9.904 1.00 89.88 269 LYS A C 1
ATOM 2124 O O . LYS A 1 269 ? -28.184 -19.036 9.678 1.00 89.88 269 LYS A O 1
ATOM 2129 N N . ASP A 1 270 ? -26.391 -17.764 10.181 1.00 91.38 270 ASP A N 1
ATOM 2130 C CA . ASP A 1 270 ? -27.073 -16.470 10.336 1.00 91.38 270 ASP A CA 1
ATOM 2131 C C . ASP A 1 270 ? -26.646 -15.494 9.223 1.00 91.38 270 ASP A C 1
ATOM 2133 O O . ASP A 1 270 ? -25.473 -15.471 8.858 1.00 91.38 270 ASP A O 1
ATOM 2137 N N . ASP A 1 271 ? -27.515 -14.563 8.807 1.00 89.50 271 ASP A N 1
ATOM 2138 C CA . ASP A 1 271 ? -27.183 -13.460 7.873 1.00 89.50 271 ASP A CA 1
ATOM 2139 C C . ASP A 1 271 ? -26.179 -12.411 8.435 1.00 89.50 271 ASP A C 1
ATOM 2141 O O . ASP A 1 271 ? -25.983 -11.336 7.863 1.00 89.50 271 ASP A O 1
ATOM 2145 N N . LYS A 1 272 ? -25.538 -12.678 9.582 1.00 92.12 272 LYS A N 1
ATOM 2146 C CA . LYS A 1 272 ? -24.550 -11.781 10.209 1.00 92.12 272 LYS A CA 1
ATOM 2147 C C . LYS A 1 272 ? -23.234 -11.795 9.421 1.00 92.12 272 LYS A C 1
ATOM 2149 O O . LYS A 1 272 ? -22.788 -12.885 9.065 1.00 92.12 272 LYS A O 1
ATOM 2154 N N . PRO A 1 273 ? -22.563 -10.646 9.205 1.00 94.75 273 PRO A N 1
ATOM 2155 C CA . PRO A 1 273 ? -21.272 -10.612 8.524 1.00 94.75 273 PRO A CA 1
ATOM 2156 C C . PRO A 1 273 ? -20.227 -11.533 9.169 1.00 94.75 273 PRO A C 1
ATOM 2158 O O . PRO A 1 273 ? -19.989 -11.459 10.374 1.00 94.75 273 PRO A O 1
ATOM 2161 N N . ILE A 1 274 ? -19.578 -12.365 8.355 1.00 95.69 274 ILE A N 1
ATOM 2162 C CA . ILE A 1 274 ? -18.438 -13.191 8.762 1.00 95.69 274 ILE A CA 1
ATOM 2163 C C . ILE A 1 274 ? -17.223 -12.277 8.890 1.00 95.69 274 ILE A C 1
ATOM 2165 O O . ILE A 1 274 ? -16.801 -11.670 7.905 1.00 95.69 274 ILE A O 1
ATOM 2169 N N . PHE A 1 275 ? -16.639 -12.182 10.079 1.00 94.12 275 PHE A N 1
ATOM 2170 C CA . PHE A 1 275 ? -15.396 -11.441 10.277 1.00 94.12 275 PHE A CA 1
ATOM 2171 C C . PHE A 1 275 ? -14.219 -12.267 9.762 1.00 94.12 275 PHE A C 1
ATOM 2173 O O . PHE A 1 275 ? -14.080 -13.441 10.097 1.00 94.12 275 PHE A O 1
ATOM 2180 N N . VAL A 1 276 ? -13.392 -11.653 8.921 1.00 94.69 276 VAL A N 1
ATOM 2181 C CA . VAL A 1 276 ? -12.265 -12.306 8.255 1.00 94.69 276 VAL A CA 1
ATOM 2182 C C . VAL A 1 276 ? -11.019 -11.454 8.441 1.00 94.69 276 VAL A C 1
ATOM 2184 O O . VAL A 1 276 ? -11.014 -10.254 8.153 1.00 94.69 276 VAL A O 1
ATOM 2187 N N . GLU A 1 277 ? -9.942 -12.077 8.908 1.00 89.81 277 GLU A N 1
ATOM 2188 C CA . GLU A 1 277 ? -8.663 -11.399 9.059 1.00 89.81 277 GLU A CA 1
ATOM 2189 C C . GLU A 1 277 ? -7.912 -11.340 7.716 1.00 89.81 277 GLU A C 1
ATOM 2191 O O . GLU A 1 277 ? -7.530 -12.366 7.156 1.00 89.81 277 GLU A O 1
ATOM 2196 N N . GLY A 1 278 ? -7.709 -10.128 7.194 1.00 90.81 278 GLY A N 1
ATOM 2197 C CA . GLY A 1 278 ? -6.982 -9.871 5.947 1.00 90.81 278 GLY A CA 1
ATOM 2198 C C . GLY A 1 278 ? -6.740 -8.378 5.696 1.00 90.81 278 GLY A C 1
ATOM 2199 O O . GLY A 1 278 ? -7.197 -7.524 6.469 1.00 90.81 278 GLY A O 1
ATOM 2200 N N . ASP A 1 279 ? -6.015 -8.040 4.628 1.00 91.31 279 ASP A N 1
ATOM 2201 C CA . ASP A 1 279 ? -5.905 -6.662 4.133 1.00 91.31 279 ASP A CA 1
ATOM 2202 C C . ASP A 1 279 ? -7.130 -6.320 3.271 1.00 91.31 279 ASP A C 1
ATOM 2204 O O . ASP A 1 279 ? -7.330 -6.824 2.162 1.00 91.31 279 ASP A O 1
ATOM 2208 N N . GLN A 1 280 ? -7.935 -5.385 3.773 1.00 93.50 280 GLN A N 1
ATOM 2209 C CA . GLN A 1 280 ? -9.113 -4.843 3.104 1.00 93.50 280 GLN A CA 1
ATOM 2210 C C . GLN A 1 280 ? -8.847 -4.239 1.711 1.00 93.50 280 GLN A C 1
ATOM 2212 O O . GLN A 1 280 ? -9.787 -4.134 0.917 1.00 93.50 280 GLN A O 1
ATOM 2217 N N . ASP A 1 281 ? -7.619 -3.815 1.397 1.00 90.88 281 ASP A N 1
ATOM 2218 C CA . ASP A 1 281 ? -7.245 -3.266 0.087 1.00 90.88 281 ASP A CA 1
ATOM 2219 C C . ASP A 1 281 ? -6.894 -4.371 -0.927 1.00 90.88 281 ASP A C 1
ATOM 2221 O O . ASP A 1 281 ? -7.146 -4.199 -2.129 1.00 90.88 281 ASP A O 1
ATOM 2225 N N . LEU A 1 282 ? -6.361 -5.504 -0.450 1.00 95.56 282 LEU A N 1
ATOM 2226 C CA . LEU A 1 282 ? -5.966 -6.661 -1.263 1.00 95.56 282 LEU A CA 1
ATOM 2227 C C . LEU A 1 282 ? -7.085 -7.697 -1.419 1.00 95.56 282 LEU A C 1
ATOM 2229 O O . LEU A 1 282 ? -7.167 -8.336 -2.466 1.00 95.56 282 LEU A O 1
ATOM 2233 N N . PHE A 1 283 ? -7.989 -7.822 -0.442 1.00 97.38 283 PHE A N 1
ATOM 2234 C CA . PHE A 1 283 ? -9.040 -8.849 -0.419 1.00 97.38 283 PHE A CA 1
ATOM 2235 C C . PHE A 1 283 ? -9.937 -8.871 -1.666 1.00 97.38 283 PHE A C 1
ATOM 2237 O O . PHE A 1 283 ? -10.396 -9.927 -2.093 1.00 97.38 283 PHE A O 1
ATOM 2244 N N . LYS A 1 284 ? -10.142 -7.725 -2.324 1.00 96.75 284 LYS A N 1
ATOM 2245 C CA . LYS A 1 284 ? -10.859 -7.672 -3.610 1.00 96.75 284 LYS A CA 1
ATOM 2246 C C . LYS A 1 284 ? -10.227 -8.589 -4.674 1.00 96.75 284 LYS A C 1
ATOM 2248 O O . LYS A 1 284 ? -10.956 -9.263 -5.387 1.00 96.75 284 LYS A O 1
ATOM 2253 N N . TYR A 1 285 ? -8.897 -8.700 -4.708 1.00 97.69 285 TYR A N 1
ATOM 2254 C CA . TYR A 1 285 ? -8.178 -9.583 -5.630 1.00 97.69 285 TYR A CA 1
ATOM 2255 C C . TYR A 1 285 ? -8.292 -11.062 -5.237 1.00 97.69 285 TYR A C 1
ATOM 2257 O O . TYR A 1 285 ? -8.241 -11.926 -6.106 1.00 97.69 285 TYR A O 1
ATOM 2265 N N . VAL A 1 286 ? -8.500 -11.361 -3.950 1.00 97.81 286 VAL A N 1
ATOM 2266 C CA . VAL A 1 286 ? -8.842 -12.713 -3.471 1.00 97.81 286 VAL A CA 1
ATOM 2267 C C . VAL A 1 286 ? -10.221 -13.121 -3.994 1.00 97.81 286 VAL A C 1
ATOM 2269 O O . VAL A 1 286 ? -10.379 -14.225 -4.515 1.00 97.81 286 VAL A O 1
ATOM 2272 N N . ILE A 1 287 ? -11.202 -12.211 -3.936 1.00 97.44 287 ILE A N 1
ATOM 2273 C CA . ILE A 1 287 ? -12.534 -12.422 -4.525 1.00 97.44 287 ILE A CA 1
ATOM 2274 C C . ILE A 1 287 ? -12.436 -12.571 -6.051 1.00 97.44 287 ILE A C 1
ATOM 2276 O O . ILE A 1 287 ? -13.061 -13.466 -6.614 1.00 97.44 287 ILE A O 1
ATOM 2280 N N . ASP A 1 288 ? -11.651 -11.734 -6.731 1.00 96.31 288 ASP A N 1
ATOM 2281 C CA . ASP A 1 288 ? -11.497 -11.810 -8.189 1.00 96.31 288 ASP A CA 1
ATOM 2282 C C . ASP A 1 288 ? -10.782 -13.106 -8.625 1.00 96.31 288 ASP A C 1
ATOM 2284 O O . ASP A 1 288 ? -11.199 -13.731 -9.600 1.00 96.31 288 ASP A O 1
ATOM 2288 N N . TYR A 1 289 ? -9.809 -13.613 -7.852 1.00 97.75 289 TYR A N 1
ATOM 2289 C CA . TYR A 1 289 ? -9.259 -14.959 -8.072 1.00 97.75 289 TYR A CA 1
ATOM 2290 C C . TYR A 1 289 ? -10.328 -16.047 -7.909 1.00 97.75 289 TYR A C 1
ATOM 2292 O O . TYR A 1 289 ? -10.409 -16.953 -8.734 1.00 97.75 289 TYR A O 1
ATOM 2300 N N . HIS A 1 290 ? -11.182 -15.936 -6.887 1.00 95.88 290 HIS A N 1
ATOM 2301 C CA . HIS A 1 290 ? -12.317 -16.838 -6.682 1.00 95.88 290 HIS A CA 1
ATOM 2302 C C . HIS A 1 290 ? -13.321 -16.822 -7.851 1.00 95.88 290 HIS A C 1
ATOM 2304 O O . HIS A 1 290 ? -13.937 -17.847 -8.129 1.00 95.88 290 HIS A O 1
ATOM 2310 N N . ARG A 1 291 ? -13.484 -15.686 -8.545 1.00 94.75 291 ARG A N 1
ATOM 2311 C CA . ARG A 1 291 ? -14.363 -15.544 -9.722 1.00 94.75 291 ARG A CA 1
ATOM 2312 C C . ARG A 1 291 ? -13.751 -16.147 -10.985 1.00 94.75 291 ARG A C 1
ATOM 2314 O O . ARG A 1 291 ? -14.389 -16.967 -11.639 1.00 94.75 291 ARG A O 1
ATOM 2321 N N . ASP A 1 292 ? -12.522 -15.746 -11.310 1.00 94.88 292 ASP A N 1
ATOM 2322 C CA . ASP A 1 292 ? -11.945 -15.930 -12.650 1.00 94.88 292 ASP A CA 1
ATOM 2323 C C . ASP A 1 292 ? -10.739 -16.888 -12.689 1.00 94.88 292 ASP A C 1
ATOM 2325 O O . ASP A 1 292 ? -10.205 -17.171 -13.765 1.00 94.88 292 ASP A O 1
ATOM 2329 N N . ARG A 1 293 ? -10.264 -17.378 -11.530 1.00 96.25 293 ARG A N 1
ATOM 2330 C CA . ARG A 1 293 ? -8.996 -18.133 -11.357 1.00 96.25 293 ARG A CA 1
ATOM 2331 C C . ARG A 1 293 ? -7.769 -17.422 -11.935 1.00 96.25 293 ARG A C 1
ATOM 2333 O O . ARG A 1 293 ? -6.759 -18.048 -12.272 1.00 96.25 293 ARG A O 1
ATOM 2340 N N . LYS A 1 294 ? -7.878 -16.104 -12.069 1.00 95.44 294 LYS A N 1
ATOM 2341 C CA . LYS A 1 294 ? -6.888 -15.203 -12.638 1.00 95.44 294 LYS A CA 1
ATOM 2342 C C . LYS A 1 294 ? -7.109 -13.821 -12.044 1.00 95.44 294 LYS A C 1
ATOM 2344 O O . LYS A 1 294 ? -8.243 -13.376 -11.935 1.00 95.44 294 LYS A O 1
ATOM 2349 N N . VAL A 1 295 ? -6.031 -13.135 -11.696 1.00 96.25 295 VAL A N 1
ATOM 2350 C CA . VAL A 1 295 ? -6.079 -11.780 -11.140 1.00 96.25 295 VAL A CA 1
ATOM 2351 C C . VAL A 1 295 ? -5.340 -10.831 -12.066 1.00 96.25 295 VAL A C 1
ATOM 2353 O O . VAL A 1 295 ? -4.282 -11.168 -12.599 1.00 96.25 295 VAL A O 1
ATOM 2356 N N . ILE A 1 296 ? -5.896 -9.633 -12.243 1.00 93.88 296 ILE A N 1
ATOM 2357 C CA . ILE A 1 296 ? -5.240 -8.525 -12.934 1.00 93.88 296 ILE A CA 1
ATOM 2358 C C . ILE A 1 296 ? -4.918 -7.445 -11.894 1.00 93.88 296 ILE A C 1
ATOM 2360 O O . ILE A 1 296 ? -5.824 -6.838 -11.325 1.00 93.88 296 ILE A O 1
ATOM 2364 N N . LEU A 1 297 ? -3.629 -7.237 -11.607 1.00 93.25 297 LEU A N 1
ATOM 2365 C CA . LEU A 1 297 ? -3.169 -6.315 -10.561 1.00 93.25 297 LEU A CA 1
ATOM 2366 C C . LEU A 1 297 ? -2.712 -4.976 -11.139 1.00 93.25 297 LEU A C 1
ATOM 2368 O O . LEU A 1 297 ? -1.805 -4.972 -11.963 1.00 93.25 297 LEU A O 1
ATOM 2372 N N . PRO A 1 298 ? -3.219 -3.823 -10.674 1.00 91.44 298 PRO A N 1
ATOM 2373 C CA . PRO A 1 298 ? -2.622 -2.532 -10.999 1.00 91.44 298 PRO A CA 1
ATOM 2374 C C . PRO A 1 298 ? -1.125 -2.504 -10.663 1.00 91.44 298 PRO A C 1
ATOM 2376 O O . PRO A 1 298 ? -0.703 -3.066 -9.657 1.00 91.44 298 PRO A O 1
ATOM 2379 N N . ILE A 1 299 ? -0.330 -1.769 -11.444 1.00 82.25 299 ILE A N 1
ATOM 2380 C CA . ILE A 1 299 ? 1.125 -1.604 -11.234 1.00 82.25 299 ILE A CA 1
ATOM 2381 C C . ILE A 1 299 ? 1.514 -1.034 -9.850 1.00 82.25 299 ILE A C 1
ATOM 2383 O O . ILE A 1 299 ? 2.673 -1.085 -9.452 1.00 82.25 299 ILE A O 1
ATOM 2387 N N . THR A 1 300 ? 0.555 -0.461 -9.120 1.00 80.94 300 THR A N 1
ATOM 2388 C CA . THR A 1 300 ? 0.713 0.052 -7.751 1.00 80.94 300 THR A CA 1
ATOM 2389 C C . THR A 1 300 ? 0.471 -1.001 -6.667 1.00 80.94 300 THR A C 1
ATOM 2391 O O . THR A 1 300 ? 0.647 -0.695 -5.491 1.00 80.94 300 THR A O 1
ATOM 2394 N N . VAL A 1 301 ? 0.045 -2.214 -7.029 1.00 87.94 301 VAL A N 1
ATOM 2395 C CA . VAL A 1 301 ? -0.197 -3.323 -6.102 1.00 87.94 301 VAL A CA 1
ATOM 2396 C C . VAL A 1 301 ? 0.869 -4.394 -6.277 1.00 87.94 301 VAL A C 1
ATOM 2398 O O . VAL A 1 301 ? 1.175 -4.807 -7.397 1.00 87.94 301 VAL A O 1
ATOM 2401 N N . SER A 1 302 ? 1.392 -4.852 -5.142 1.00 90.38 302 SER A N 1
ATOM 2402 C CA . SER A 1 302 ? 2.389 -5.912 -5.071 1.00 90.38 302 SER A CA 1
ATOM 2403 C C . SER A 1 302 ? 1.820 -7.265 -5.479 1.00 90.38 302 SER A C 1
ATOM 2405 O O . SER A 1 302 ? 0.772 -7.690 -4.987 1.00 90.38 302 SER A O 1
ATOM 2407 N N . THR A 1 303 ? 2.559 -7.961 -6.344 1.00 92.56 303 THR A N 1
ATOM 2408 C CA . THR A 1 303 ? 2.253 -9.349 -6.716 1.00 92.56 303 THR A CA 1
ATOM 2409 C C . THR A 1 303 ? 2.494 -10.277 -5.525 1.00 92.56 303 THR A C 1
ATOM 2411 O O . THR A 1 303 ? 1.624 -11.079 -5.193 1.00 92.56 303 THR A O 1
ATOM 2414 N N . ASP A 1 304 ? 3.612 -10.103 -4.816 1.00 91.44 304 ASP A N 1
ATOM 2415 C CA . ASP A 1 304 ? 3.990 -10.915 -3.654 1.00 91.44 304 ASP A CA 1
ATOM 2416 C C . ASP A 1 304 ? 3.009 -10.758 -2.480 1.00 91.44 304 ASP A C 1
ATOM 2418 O O . ASP A 1 304 ? 2.684 -11.738 -1.805 1.00 91.44 304 ASP A O 1
ATOM 2422 N N . ALA A 1 305 ? 2.496 -9.545 -2.243 1.00 90.94 305 ALA A N 1
ATOM 2423 C CA . ALA A 1 305 ? 1.504 -9.300 -1.197 1.00 90.94 305 ALA A CA 1
ATOM 2424 C C . ALA A 1 305 ? 0.176 -10.009 -1.504 1.00 90.94 305 ALA A C 1
ATOM 2426 O O . ALA A 1 305 ? -0.405 -10.646 -0.626 1.00 90.94 305 ALA A O 1
ATOM 2427 N N . VAL A 1 306 ? -0.275 -9.974 -2.764 1.00 95.75 306 VAL A N 1
ATOM 2428 C CA . VAL A 1 306 ? -1.492 -10.684 -3.191 1.00 95.75 306 VAL A CA 1
ATOM 2429 C C . VAL A 1 306 ? -1.286 -12.200 -3.182 1.00 95.75 306 VAL A C 1
ATOM 2431 O O . VAL A 1 306 ? -2.171 -12.915 -2.724 1.00 95.75 306 VAL A O 1
ATOM 2434 N N . MET A 1 307 ? -0.120 -12.705 -3.598 1.00 95.81 307 MET A N 1
ATOM 2435 C CA . MET A 1 307 ? 0.234 -14.129 -3.480 1.00 95.81 307 MET A CA 1
ATOM 2436 C C . MET A 1 307 ? 0.196 -14.608 -2.024 1.00 95.81 307 MET A C 1
ATOM 2438 O O . MET A 1 307 ? -0.325 -15.689 -1.741 1.00 95.81 307 MET A O 1
ATOM 2442 N N . ARG A 1 308 ? 0.713 -13.805 -1.083 1.00 93.88 308 ARG A N 1
ATOM 2443 C CA . ARG A 1 308 ? 0.652 -14.116 0.352 1.00 93.88 308 ARG A CA 1
ATOM 2444 C C . ARG A 1 308 ? -0.788 -14.154 0.858 1.00 93.88 308 ARG A C 1
ATOM 2446 O O . ARG A 1 308 ? -1.150 -15.098 1.554 1.00 93.88 308 ARG A O 1
ATOM 2453 N N . GLU A 1 309 ? -1.599 -13.170 0.485 1.00 96.31 309 GLU A N 1
ATOM 2454 C CA . GLU A 1 309 ? -2.998 -13.082 0.908 1.00 96.31 309 GLU A CA 1
ATOM 2455 C C . GLU A 1 309 ? -3.842 -14.237 0.334 1.00 96.31 309 GLU A C 1
ATOM 2457 O O . GLU A 1 309 ? -4.593 -14.882 1.060 1.00 96.31 309 GLU A O 1
ATOM 2462 N N . LEU A 1 310 ? -3.644 -14.602 -0.938 1.00 97.19 310 LEU A N 1
ATOM 2463 C CA . LEU A 1 310 ? -4.244 -15.801 -1.536 1.00 97.19 310 LEU A CA 1
ATOM 2464 C C . LEU A 1 310 ? -3.846 -17.069 -0.763 1.00 97.19 310 LEU A C 1
ATOM 2466 O O . LEU A 1 310 ? -4.711 -17.861 -0.381 1.00 97.19 310 LEU A O 1
ATOM 2470 N N . LYS A 1 311 ? -2.554 -17.225 -0.448 1.00 96.56 311 LYS A N 1
ATOM 2471 C CA . LYS A 1 311 ? -2.052 -18.356 0.342 1.00 96.56 311 LYS A CA 1
ATOM 2472 C C . LYS A 1 311 ? -2.650 -18.396 1.756 1.00 96.56 311 LYS A C 1
ATOM 2474 O O . LYS A 1 311 ? -2.973 -19.487 2.222 1.00 96.56 311 LYS A O 1
ATOM 2479 N N . ARG A 1 312 ? -2.848 -17.244 2.416 1.00 94.44 312 ARG A N 1
ATOM 2480 C CA . ARG A 1 312 ? -3.525 -17.128 3.727 1.00 94.44 312 ARG A CA 1
ATOM 2481 C C . ARG A 1 312 ? -4.945 -17.702 3.675 1.00 94.44 312 ARG A C 1
ATOM 2483 O O . ARG A 1 312 ? -5.332 -18.431 4.581 1.00 94.44 312 ARG A O 1
ATOM 2490 N N . PHE A 1 313 ? -5.682 -17.467 2.588 1.00 97.00 313 PHE A N 1
ATOM 2491 C CA . PHE A 1 313 ? -7.024 -18.030 2.379 1.00 97.00 313 PHE A CA 1
ATOM 2492 C C . PHE A 1 313 ? -7.047 -19.465 1.819 1.00 97.00 313 PHE A C 1
ATOM 2494 O O . PHE A 1 313 ? -8.120 -19.981 1.500 1.00 97.00 313 PHE A O 1
ATOM 2501 N N . GLY A 1 314 ? -5.897 -20.140 1.724 1.00 96.69 314 GLY A N 1
ATOM 2502 C CA . GLY A 1 314 ? -5.800 -21.511 1.211 1.00 96.69 314 GLY A CA 1
ATOM 2503 C C . GLY A 1 314 ? -5.933 -21.619 -0.312 1.00 96.69 314 GLY A C 1
ATOM 2504 O O . GLY A 1 314 ? -6.301 -22.676 -0.821 1.00 96.69 314 GLY A O 1
ATOM 2505 N N . LEU A 1 315 ? -5.662 -20.535 -1.045 1.00 97.25 315 LEU A N 1
ATOM 2506 C CA . LEU A 1 315 ? -5.708 -20.495 -2.505 1.00 97.25 315 LEU A CA 1
ATOM 2507 C C . LEU A 1 315 ? -4.298 -20.661 -3.079 1.00 97.25 315 LEU A C 1
ATOM 2509 O O . LEU A 1 315 ? -3.447 -19.778 -2.972 1.00 97.25 315 LEU A O 1
ATOM 2513 N N . GLU A 1 316 ? -4.065 -21.798 -3.728 1.00 95.44 316 GLU A N 1
ATOM 2514 C CA . GLU A 1 316 ? -2.834 -22.079 -4.469 1.00 95.44 316 GLU A CA 1
ATOM 2515 C C . GLU A 1 316 ? -2.923 -21.440 -5.863 1.00 95.44 316 GLU A C 1
ATOM 2517 O O . GLU A 1 316 ? -3.413 -22.042 -6.819 1.00 95.44 316 GLU A O 1
ATOM 2522 N N . ALA A 1 317 ? -2.508 -20.176 -5.961 1.00 95.31 317 ALA A N 1
ATOM 2523 C CA . ALA A 1 317 ? -2.333 -19.484 -7.234 1.00 95.31 317 ALA A CA 1
ATOM 2524 C C . ALA A 1 317 ? -0.916 -19.709 -7.777 1.00 95.31 317 ALA A C 1
ATOM 2526 O O . ALA A 1 317 ? 0.069 -19.562 -7.055 1.00 95.31 317 ALA A O 1
ATOM 2527 N N . ALA A 1 318 ? -0.809 -20.034 -9.063 1.00 94.62 318 ALA A N 1
ATOM 2528 C CA . ALA A 1 318 ? 0.451 -20.007 -9.792 1.00 94.62 318 ALA A CA 1
ATOM 2529 C C . ALA A 1 318 ? 0.762 -18.574 -10.259 1.00 94.62 318 ALA A C 1
ATOM 2531 O O . ALA A 1 318 ? -0.142 -17.820 -10.621 1.00 94.62 318 ALA A O 1
ATOM 2532 N N . GLU A 1 319 ? 2.044 -18.203 -10.316 1.00 90.94 319 GLU A N 1
ATOM 2533 C CA . GLU A 1 319 ? 2.482 -16.847 -10.698 1.00 90.94 319 GLU A CA 1
ATOM 2534 C C . GLU A 1 319 ? 1.918 -16.389 -12.055 1.00 90.94 319 GLU A C 1
ATOM 2536 O O . GLU A 1 319 ? 1.561 -15.228 -12.230 1.00 90.94 319 GLU A O 1
ATOM 2541 N N . ASN A 1 320 ? 1.749 -17.304 -13.016 1.00 92.12 320 ASN A N 1
ATOM 2542 C CA . ASN A 1 320 ? 1.183 -16.998 -14.334 1.00 92.12 320 ASN A CA 1
ATOM 2543 C C . ASN A 1 320 ? -0.331 -16.691 -14.322 1.00 92.12 320 ASN A C 1
ATOM 2545 O O . ASN A 1 320 ? -0.861 -16.209 -15.328 1.00 92.12 320 ASN A O 1
ATOM 2549 N N . GLN A 1 321 ? -1.031 -16.956 -13.215 1.00 95.56 321 GLN A N 1
ATOM 2550 C CA . GLN A 1 321 ? -2.428 -16.566 -13.009 1.00 95.56 321 GLN A CA 1
ATOM 2551 C C . GLN A 1 321 ? -2.557 -15.139 -12.463 1.00 95.56 321 GLN A C 1
ATOM 2553 O O . GLN A 1 321 ? -3.648 -14.572 -12.528 1.00 95.56 321 GLN A O 1
ATOM 2558 N N . ILE A 1 322 ? -1.475 -14.532 -11.968 1.00 95.12 322 ILE A N 1
ATOM 2559 C CA . ILE A 1 322 ? -1.474 -13.144 -11.505 1.00 95.12 322 ILE A CA 1
ATOM 2560 C C . ILE A 1 322 ? -0.753 -12.280 -12.533 1.00 95.12 322 ILE A C 1
ATOM 2562 O O . ILE A 1 322 ? 0.468 -12.268 -12.651 1.00 95.12 322 ILE A O 1
ATOM 2566 N N . VAL A 1 323 ? -1.536 -11.542 -13.313 1.00 92.19 323 VAL A N 1
ATOM 2567 C CA . VAL A 1 323 ? -1.021 -10.651 -14.349 1.00 92.19 323 VAL A CA 1
ATOM 2568 C C . VAL A 1 323 ? -1.008 -9.237 -13.799 1.00 92.19 323 VAL A C 1
ATOM 2570 O O . VAL A 1 323 ? -2.060 -8.624 -13.641 1.00 92.19 323 VAL A O 1
ATOM 2573 N N . GLN A 1 324 ? 0.171 -8.678 -13.538 1.00 87.88 324 GLN A N 1
ATOM 2574 C CA . GLN A 1 324 ? 0.254 -7.246 -13.274 1.00 87.88 324 GLN A CA 1
ATOM 2575 C C . GLN A 1 324 ? -0.095 -6.483 -14.566 1.00 87.88 324 GLN A C 1
ATOM 2577 O O . GLN A 1 324 ? 0.507 -6.713 -15.619 1.00 87.88 324 GLN A O 1
ATOM 2582 N N . ASP A 1 325 ? -1.086 -5.595 -14.486 1.00 81.75 325 ASP A N 1
ATOM 2583 C CA . ASP A 1 325 ? -1.566 -4.693 -15.532 1.00 81.75 325 ASP A CA 1
ATOM 2584 C C . ASP A 1 325 ? -0.517 -3.609 -15.788 1.00 81.75 325 ASP A C 1
ATOM 2586 O O . ASP A 1 325 ? -0.602 -2.446 -15.378 1.00 81.75 325 ASP A O 1
ATOM 2590 N N . GLY A 1 326 ? 0.575 -4.046 -16.402 1.00 64.94 326 GLY A N 1
ATOM 2591 C CA . GLY A 1 326 ? 1.658 -3.178 -16.786 1.00 64.94 326 GLY A CA 1
ATOM 2592 C C . GLY A 1 326 ? 1.211 -2.258 -17.913 1.00 64.94 326 GLY A C 1
ATOM 2593 O O . GLY A 1 326 ? 0.763 -2.713 -18.969 1.00 64.94 326 GLY A O 1
ATOM 2594 N N . VAL A 1 327 ? 1.520 -0.963 -17.764 1.00 54.44 327 VAL A N 1
ATOM 2595 C CA . VAL A 1 327 ? 1.834 -0.099 -18.917 1.00 54.44 327 VAL A CA 1
ATOM 2596 C C . VAL A 1 327 ? 2.661 -0.947 -19.887 1.00 54.44 327 VAL A C 1
ATOM 2598 O O . VAL A 1 327 ? 3.619 -1.555 -19.406 1.00 54.44 327 VAL A O 1
ATOM 2601 N N . PRO A 1 328 ? 2.334 -1.047 -21.194 1.00 55.59 328 PRO A N 1
ATOM 2602 C CA . PRO A 1 328 ? 2.794 -2.149 -22.042 1.00 55.59 328 PRO A CA 1
ATOM 2603 C C . PRO A 1 328 ? 4.300 -2.072 -22.331 1.00 55.59 328 PRO A C 1
ATOM 2605 O O . PRO A 1 328 ? 4.745 -1.721 -23.426 1.00 55.59 328 PRO A O 1
ATOM 2608 N N . PHE A 1 329 ? 5.101 -2.438 -21.336 1.00 56.31 329 PHE A N 1
ATOM 2609 C CA . PHE A 1 329 ? 6.550 -2.391 -21.305 1.00 56.31 329 PHE A CA 1
ATOM 2610 C C . PHE A 1 329 ? 7.157 -3.338 -22.344 1.00 56.31 329 PHE A C 1
ATOM 2612 O O . PHE A 1 329 ? 8.094 -2.921 -23.017 1.00 56.31 329 PHE A O 1
ATOM 2619 N N . PRO A 1 330 ? 6.576 -4.523 -22.638 1.00 57.38 330 PRO A N 1
ATOM 2620 C CA . PRO A 1 330 ? 6.960 -5.314 -23.807 1.00 57.38 330 PRO A CA 1
ATOM 2621 C C . PRO A 1 330 ? 6.783 -4.574 -25.145 1.00 57.38 330 PRO A C 1
ATOM 2623 O O . PRO A 1 330 ? 7.525 -4.843 -26.090 1.00 57.38 330 PRO A O 1
ATOM 2626 N N . SER A 1 331 ? 5.836 -3.630 -25.254 1.00 58.31 331 SER A N 1
ATOM 2627 C CA . SER A 1 331 ? 5.693 -2.766 -26.440 1.00 58.31 331 SER A CA 1
ATOM 2628 C C . SER A 1 331 ? 6.708 -1.618 -26.440 1.00 58.31 331 SER A C 1
ATOM 2630 O O . SER A 1 331 ? 7.283 -1.310 -27.484 1.00 58.31 331 SER A O 1
ATOM 2632 N N . LEU A 1 332 ? 6.995 -1.029 -25.273 1.00 58.78 332 LEU A N 1
ATOM 2633 C CA . LEU A 1 332 ? 8.007 0.017 -25.121 1.00 58.78 332 LEU A CA 1
ATOM 2634 C C . LEU A 1 332 ? 9.407 -0.536 -25.415 1.00 58.78 332 LEU A C 1
ATOM 2636 O O . LEU A 1 332 ? 10.143 0.058 -26.196 1.00 58.78 332 LEU A O 1
ATOM 2640 N N . MET A 1 333 ? 9.736 -1.711 -24.881 1.00 60.69 333 MET A N 1
ATOM 2641 C CA . MET A 1 333 ? 10.982 -2.430 -25.139 1.00 60.69 333 MET A CA 1
ATOM 2642 C C . MET A 1 333 ? 11.090 -2.860 -26.604 1.00 60.69 333 MET A C 1
ATOM 2644 O O . MET A 1 333 ? 12.133 -2.627 -27.205 1.00 60.69 333 MET A O 1
ATOM 2648 N N . ARG A 1 334 ? 10.011 -3.350 -27.239 1.00 70.31 334 ARG A N 1
ATOM 2649 C CA . ARG A 1 334 ? 9.985 -3.562 -28.703 1.00 70.31 334 ARG A CA 1
ATOM 2650 C C . ARG A 1 334 ? 10.240 -2.271 -29.492 1.00 70.31 334 ARG A C 1
ATOM 2652 O O . ARG A 1 334 ? 10.936 -2.306 -30.502 1.00 70.31 334 ARG A O 1
ATOM 2659 N N . ARG A 1 335 ? 9.723 -1.119 -29.046 1.00 68.75 335 ARG A N 1
ATOM 2660 C CA . ARG A 1 335 ? 9.998 0.192 -29.670 1.00 68.75 335 ARG A CA 1
ATOM 2661 C C . ARG A 1 335 ? 11.440 0.659 -29.441 1.00 68.75 335 ARG A C 1
ATOM 2663 O O . ARG A 1 335 ? 12.019 1.244 -30.351 1.00 68.75 335 ARG A O 1
ATOM 2670 N N . VAL A 1 336 ? 12.023 0.391 -28.272 1.00 67.88 336 VAL A N 1
ATOM 2671 C CA . VAL A 1 336 ? 13.430 0.695 -27.958 1.00 67.88 336 VAL A CA 1
ATOM 2672 C C . VAL A 1 336 ? 14.378 -0.199 -28.763 1.00 67.88 336 VAL A C 1
ATOM 2674 O O . VAL A 1 336 ? 15.314 0.334 -29.352 1.00 67.88 336 VAL A O 1
ATOM 2677 N N . ALA A 1 337 ? 14.101 -1.501 -28.875 1.00 73.06 337 ALA A N 1
ATOM 2678 C CA . ALA A 1 337 ? 14.860 -2.442 -29.703 1.00 73.06 337 ALA A CA 1
ATOM 2679 C C . ALA A 1 337 ? 14.845 -2.024 -31.183 1.00 73.06 337 ALA A C 1
ATOM 2681 O O . ALA A 1 337 ? 15.901 -1.729 -31.740 1.00 73.06 337 ALA A O 1
ATOM 2682 N N . LYS A 1 338 ? 13.656 -1.807 -31.771 1.00 81.94 338 LYS A N 1
ATOM 2683 C CA . LYS A 1 338 ? 13.518 -1.280 -33.145 1.00 81.94 338 LYS A CA 1
ATOM 2684 C C . LYS A 1 338 ? 14.249 0.050 -33.361 1.00 81.94 338 LYS A C 1
ATOM 2686 O O . LYS A 1 338 ? 14.767 0.314 -34.443 1.00 81.94 338 LYS A O 1
ATOM 2691 N N . TRP A 1 339 ? 14.299 0.915 -32.346 1.00 82.69 339 TRP A N 1
ATOM 2692 C CA . TRP A 1 339 ? 15.044 2.176 -32.410 1.00 82.69 339 TRP A CA 1
ATOM 2693 C C . TRP A 1 339 ? 16.567 1.973 -32.316 1.00 82.69 339 TRP A C 1
ATOM 2695 O O . TRP A 1 339 ? 17.320 2.703 -32.964 1.00 82.69 339 TRP A O 1
ATOM 2705 N N . GLN A 1 340 ? 17.037 0.991 -31.542 1.00 75.06 340 GLN A N 1
ATOM 2706 C CA . GLN A 1 340 ? 18.449 0.604 -31.488 1.00 75.06 340 GLN A CA 1
ATOM 2707 C C . GLN A 1 340 ? 18.902 -0.008 -32.817 1.00 75.06 340 GLN A C 1
ATOM 2709 O O . GLN A 1 340 ? 19.876 0.484 -33.383 1.00 75.06 340 GLN A O 1
ATOM 2714 N N . GLU A 1 341 ? 18.158 -0.979 -33.353 1.00 77.88 341 GLU A N 1
ATOM 2715 C CA . GLU A 1 341 ? 18.367 -1.575 -34.681 1.00 77.88 341 GLU A CA 1
ATOM 2716 C C . GLU A 1 341 ? 18.454 -0.486 -35.757 1.00 77.88 341 GLU A C 1
ATOM 2718 O O . GLU A 1 341 ? 19.490 -0.332 -36.402 1.00 77.88 341 GLU A O 1
ATOM 2723 N N . ALA A 1 342 ? 17.431 0.371 -35.868 1.00 80.88 342 ALA A N 1
ATOM 2724 C CA . ALA A 1 342 ? 17.407 1.456 -36.848 1.00 80.88 342 ALA A CA 1
ATOM 2725 C C . ALA A 1 342 ? 18.596 2.428 -36.711 1.00 80.88 342 ALA A C 1
ATOM 2727 O O . ALA A 1 342 ? 19.082 2.956 -37.711 1.00 80.88 342 ALA A O 1
ATOM 2728 N N . ASN A 1 343 ? 19.098 2.669 -35.495 1.00 76.06 343 ASN A N 1
ATOM 2729 C CA . ASN A 1 343 ? 20.299 3.481 -35.284 1.00 76.06 343 ASN A CA 1
ATOM 2730 C C . ASN A 1 343 ? 21.595 2.758 -35.665 1.00 76.06 343 ASN A C 1
ATOM 2732 O O . ASN A 1 343 ? 22.519 3.413 -36.150 1.00 76.06 343 ASN A O 1
ATOM 2736 N N . VAL A 1 344 ? 21.688 1.444 -35.451 1.00 80.44 344 VAL A N 1
ATOM 2737 C CA . VAL A 1 344 ? 22.820 0.630 -35.916 1.00 80.44 344 VAL A CA 1
ATOM 2738 C C . VAL A 1 344 ? 22.836 0.608 -37.444 1.00 80.44 344 VAL A C 1
ATOM 2740 O O . VAL A 1 344 ? 23.865 0.939 -38.030 1.00 80.44 344 VAL A O 1
ATOM 2743 N N . SER A 1 345 ? 21.694 0.367 -38.097 1.00 79.69 345 SER A N 1
ATOM 2744 C CA . SER A 1 345 ? 21.558 0.423 -39.559 1.00 79.69 345 SER A CA 1
ATOM 2745 C C . SER A 1 345 ? 21.915 1.801 -40.125 1.00 79.69 345 SER A C 1
ATOM 2747 O O . SER A 1 345 ? 22.671 1.884 -41.090 1.00 79.69 345 SER A O 1
ATOM 2749 N N . ARG A 1 346 ? 21.449 2.899 -39.506 1.00 81.94 346 ARG A N 1
ATOM 2750 C CA . ARG A 1 346 ? 21.806 4.273 -39.918 1.00 81.94 346 ARG A CA 1
ATOM 2751 C C . ARG A 1 346 ? 23.300 4.555 -39.793 1.00 81.94 346 ARG A C 1
ATOM 2753 O O . ARG A 1 346 ? 23.872 5.150 -40.699 1.00 81.94 346 ARG A O 1
ATOM 2760 N N . LYS A 1 347 ? 23.939 4.119 -38.700 1.00 79.56 347 LYS A N 1
ATOM 2761 C CA . LYS A 1 347 ? 25.395 4.245 -38.529 1.00 79.56 347 LYS A CA 1
ATOM 2762 C C . LYS A 1 347 ? 26.154 3.416 -39.562 1.00 79.56 347 LYS A C 1
ATOM 2764 O O . LYS A 1 347 ? 27.065 3.950 -40.177 1.00 79.56 347 LYS A O 1
ATOM 2769 N N . ARG A 1 348 ? 25.755 2.158 -39.790 1.00 78.81 348 ARG A N 1
ATOM 2770 C CA . ARG A 1 348 ? 26.359 1.285 -40.808 1.00 78.81 348 ARG A CA 1
ATOM 2771 C C . ARG A 1 348 ? 26.255 1.910 -42.197 1.00 78.81 348 ARG A C 1
ATOM 2773 O O . ARG A 1 348 ? 27.266 1.972 -42.883 1.00 78.81 348 ARG A O 1
ATOM 2780 N N . LYS A 1 349 ? 25.079 2.433 -42.570 1.00 88.38 349 LYS A N 1
ATOM 2781 C CA . LYS A 1 349 ? 24.893 3.143 -43.840 1.00 88.38 349 LYS A CA 1
ATOM 2782 C C . LYS A 1 349 ? 25.816 4.364 -43.935 1.00 88.38 349 LYS A C 1
ATOM 2784 O O . LYS A 1 349 ? 26.616 4.415 -44.851 1.00 88.38 349 LYS A O 1
ATOM 2789 N N . ALA A 1 350 ? 25.798 5.269 -42.954 1.00 81.00 350 ALA A N 1
ATOM 2790 C CA . ALA A 1 350 ? 26.659 6.456 -42.970 1.00 81.00 350 ALA A CA 1
ATOM 2791 C C . ALA A 1 350 ? 28.166 6.121 -43.023 1.00 81.00 350 ALA A C 1
ATOM 2793 O O . ALA A 1 350 ? 28.933 6.839 -43.655 1.00 81.00 350 ALA A O 1
ATOM 2794 N N . THR A 1 351 ? 28.603 5.024 -42.392 1.00 80.88 351 THR A N 1
ATOM 2795 C CA . THR A 1 351 ? 29.985 4.530 -42.507 1.00 80.88 351 THR A CA 1
ATOM 2796 C C . THR A 1 351 ? 30.293 3.988 -43.905 1.00 80.88 351 THR A C 1
ATOM 2798 O O . THR A 1 351 ? 31.375 4.259 -44.415 1.00 80.88 351 THR A O 1
ATOM 2801 N N . LEU A 1 352 ? 29.366 3.265 -44.542 1.00 82.06 352 LEU A N 1
ATOM 2802 C CA . LEU A 1 352 ? 29.530 2.790 -45.920 1.00 82.06 352 LEU A CA 1
ATOM 2803 C C . LEU A 1 352 ? 29.509 3.941 -46.934 1.00 82.06 352 LEU A C 1
ATOM 2805 O O . LEU A 1 352 ? 30.350 3.955 -47.826 1.00 82.06 352 LEU A O 1
ATOM 2809 N N . ASP A 1 353 ? 28.617 4.919 -46.764 1.00 83.75 353 ASP A N 1
ATOM 2810 C CA . ASP A 1 353 ? 28.536 6.114 -47.612 1.00 83.75 353 ASP A CA 1
ATOM 2811 C C . ASP A 1 353 ? 29.858 6.916 -47.535 1.00 83.75 353 ASP A C 1
ATOM 2813 O O . ASP A 1 353 ? 30.413 7.290 -48.566 1.00 83.75 353 ASP A O 1
ATOM 2817 N N . PHE A 1 354 ? 30.425 7.087 -46.330 1.00 84.94 354 PHE A N 1
ATOM 2818 C CA . PHE A 1 354 ? 31.729 7.736 -46.105 1.00 84.94 354 PHE A CA 1
ATOM 2819 C C . PHE A 1 354 ? 32.921 6.953 -46.689 1.00 84.94 354 PHE A C 1
ATOM 2821 O O . PHE A 1 354 ? 33.838 7.532 -47.269 1.00 84.94 354 PHE A O 1
ATOM 2828 N N . ILE A 1 355 ? 32.917 5.623 -46.564 1.00 83.12 355 ILE A N 1
ATOM 2829 C CA . ILE A 1 355 ? 33.919 4.764 -47.216 1.00 83.12 355 ILE A CA 1
ATOM 2830 C C . ILE A 1 355 ? 33.807 4.887 -48.744 1.00 83.12 355 ILE A C 1
ATOM 2832 O O . ILE A 1 355 ? 34.822 4.986 -49.430 1.00 83.12 355 ILE A O 1
ATOM 2836 N N . GLY A 1 356 ? 32.582 4.921 -49.274 1.00 88.56 356 GLY A N 1
ATOM 2837 C CA . GLY A 1 356 ? 32.305 5.108 -50.695 1.00 88.56 356 GLY A CA 1
ATOM 2838 C C . GLY A 1 356 ? 32.828 6.441 -51.227 1.00 88.56 356 GLY A C 1
ATOM 2839 O O . GLY A 1 356 ? 33.472 6.450 -52.274 1.00 88.56 356 GLY A O 1
ATOM 2840 N N . SER A 1 357 ? 32.631 7.545 -50.494 1.00 88.62 357 SER A N 1
ATOM 2841 C CA . SER A 1 357 ? 33.168 8.853 -50.891 1.00 88.62 357 SER A CA 1
ATOM 2842 C C . SER A 1 357 ? 34.698 8.878 -50.906 1.00 88.62 357 SER A C 1
ATOM 2844 O O . SER A 1 357 ? 35.268 9.343 -51.887 1.00 88.62 357 SER A O 1
ATOM 2846 N N . LEU A 1 358 ? 35.366 8.299 -49.898 1.00 86.12 358 LEU A N 1
ATOM 2847 C CA . LEU A 1 358 ? 36.836 8.206 -49.874 1.00 86.12 358 LEU A CA 1
ATOM 2848 C C . LEU A 1 358 ? 37.391 7.371 -51.039 1.00 86.12 358 LEU A C 1
ATOM 2850 O O . LEU A 1 358 ? 38.400 7.730 -51.643 1.00 86.12 358 LEU A O 1
ATOM 2854 N N . ILE A 1 359 ? 36.732 6.260 -51.385 1.00 89.06 359 ILE A N 1
ATOM 2855 C CA . ILE A 1 359 ? 37.132 5.439 -52.537 1.00 89.06 359 ILE A CA 1
ATOM 2856 C C . ILE A 1 359 ? 36.920 6.207 -53.849 1.00 89.06 359 ILE A C 1
ATOM 2858 O O . ILE A 1 359 ? 37.774 6.131 -54.728 1.00 89.06 359 ILE A O 1
ATOM 2862 N N . ALA A 1 360 ? 35.821 6.954 -53.992 1.00 89.31 360 ALA A N 1
ATOM 2863 C CA . ALA A 1 360 ? 35.530 7.744 -55.190 1.00 89.31 360 ALA A CA 1
ATOM 2864 C C . ALA A 1 360 ? 36.507 8.921 -55.385 1.00 89.31 360 ALA A C 1
ATOM 2866 O O . ALA A 1 360 ? 36.912 9.204 -56.514 1.00 89.31 360 ALA A O 1
ATOM 2867 N N . GLU A 1 361 ? 36.924 9.567 -54.296 1.00 92.31 361 GLU A N 1
ATOM 2868 C CA . GLU A 1 361 ? 37.939 10.625 -54.284 1.00 92.31 361 GLU A CA 1
ATOM 2869 C C . GLU A 1 361 ? 39.292 10.086 -54.782 1.00 92.31 361 GLU A C 1
ATOM 2871 O O . GLU A 1 361 ? 39.789 10.516 -55.826 1.00 92.31 361 GLU A O 1
ATOM 2876 N N . VAL A 1 362 ? 39.811 9.027 -54.147 1.00 92.44 362 VAL A N 1
ATOM 2877 C CA . VAL A 1 362 ? 41.068 8.363 -54.548 1.00 92.44 362 VAL A CA 1
ATOM 2878 C C . VAL A 1 362 ? 40.988 7.765 -55.961 1.00 92.44 362 VAL A C 1
ATOM 2880 O O . VAL A 1 362 ? 41.970 7.785 -56.708 1.00 92.44 362 VAL A O 1
ATOM 2883 N N . ALA A 1 363 ? 39.822 7.256 -56.377 1.00 90.56 363 ALA A N 1
ATOM 2884 C CA . ALA A 1 363 ? 39.602 6.799 -57.749 1.00 90.56 363 ALA A CA 1
ATOM 2885 C C . ALA A 1 363 ? 39.758 7.938 -58.762 1.00 90.56 363 ALA A C 1
ATOM 2887 O O . ALA A 1 363 ? 40.372 7.742 -59.812 1.00 90.56 363 ALA A O 1
ATOM 2888 N N . SER A 1 364 ? 39.224 9.118 -58.444 1.00 89.31 364 SER A N 1
ATOM 2889 C CA . SER A 1 364 ? 39.263 10.297 -59.312 1.00 89.31 364 SER A CA 1
ATOM 2890 C C . SER A 1 364 ? 40.690 10.830 -59.460 1.00 89.31 364 SER A C 1
ATOM 2892 O O . SER A 1 364 ? 41.145 11.063 -60.583 1.00 89.31 364 SER A O 1
ATOM 2894 N N . GLU A 1 365 ? 41.442 10.915 -58.358 1.00 92.69 365 GLU A N 1
ATOM 2895 C CA . GLU A 1 365 ? 42.865 11.281 -58.382 1.00 92.69 365 GLU A CA 1
ATOM 2896 C C . GLU A 1 365 ? 43.690 10.312 -59.242 1.00 92.69 365 GLU A C 1
ATOM 2898 O O . GLU A 1 365 ? 44.430 10.730 -60.140 1.00 92.69 365 GLU A O 1
ATOM 2903 N N . LYS A 1 366 ? 43.534 8.998 -59.021 1.00 92.56 366 LYS A N 1
ATOM 2904 C CA . LYS A 1 366 ? 44.266 7.980 -59.788 1.00 92.56 366 LYS A CA 1
ATOM 2905 C C . LYS A 1 366 ? 43.875 7.947 -61.260 1.00 92.56 366 LYS A C 1
ATOM 2907 O O . LYS A 1 366 ? 44.746 7.730 -62.101 1.00 92.56 366 LYS A O 1
ATOM 2912 N N . MET A 1 367 ? 42.612 8.203 -61.594 1.00 88.94 367 MET A N 1
ATOM 2913 C CA . MET A 1 367 ? 42.155 8.279 -62.983 1.00 88.94 367 MET A CA 1
ATOM 2914 C C . MET A 1 367 ? 42.825 9.438 -63.735 1.00 88.94 367 MET A C 1
ATOM 2916 O O . MET A 1 367 ? 43.290 9.243 -64.861 1.00 88.94 367 MET A O 1
ATOM 2920 N N . GLY A 1 368 ? 42.968 10.605 -63.093 1.00 89.62 368 GLY A N 1
ATOM 2921 C CA . GLY A 1 368 ? 43.712 11.744 -63.643 1.00 89.62 368 GLY A CA 1
ATOM 2922 C C . GLY A 1 368 ? 45.199 11.441 -63.873 1.00 89.62 368 GLY A C 1
ATOM 2923 O O . GLY A 1 368 ? 45.765 11.820 -64.899 1.00 89.62 368 GLY A O 1
ATOM 2924 N N . GLN A 1 369 ? 45.831 10.694 -62.962 1.00 90.94 369 GLN A N 1
ATOM 2925 C CA . GLN A 1 369 ? 47.240 10.297 -63.080 1.00 90.94 369 GLN A CA 1
ATOM 2926 C C . GLN A 1 369 ? 47.481 9.199 -64.135 1.00 90.94 369 GLN A C 1
ATOM 2928 O O . GLN A 1 369 ? 48.514 9.202 -64.808 1.00 90.94 369 GLN A O 1
ATOM 2933 N N . ALA A 1 370 ? 46.543 8.262 -64.307 1.00 87.94 370 ALA A N 1
ATOM 2934 C CA . ALA A 1 370 ? 46.747 7.051 -65.105 1.00 87.94 370 ALA A CA 1
ATOM 2935 C C . ALA A 1 370 ? 46.729 7.261 -66.634 1.00 87.94 370 ALA A C 1
ATOM 2937 O O . ALA A 1 370 ? 47.123 6.353 -67.370 1.00 87.94 370 ALA A O 1
ATOM 2938 N N . LYS A 1 371 ? 46.284 8.429 -67.129 1.00 88.62 371 LYS A N 1
ATOM 2939 C CA . LYS A 1 371 ? 46.238 8.788 -68.567 1.00 88.62 371 LYS A CA 1
ATOM 2940 C C . LYS A 1 371 ? 45.639 7.683 -69.461 1.00 88.62 371 LYS A C 1
ATOM 2942 O O . LYS A 1 371 ? 46.204 7.333 -70.496 1.00 88.62 371 LYS A O 1
ATOM 2947 N N . GLY A 1 372 ? 44.515 7.102 -69.036 1.00 84.94 372 GLY A N 1
ATOM 2948 C CA . GLY A 1 372 ? 43.803 6.051 -69.778 1.00 84.94 372 GLY A CA 1
ATOM 2949 C C . GLY A 1 372 ? 44.341 4.623 -69.603 1.00 84.94 372 GLY A C 1
ATOM 2950 O O . GLY A 1 372 ? 43.835 3.708 -70.247 1.00 84.94 372 GLY A O 1
ATOM 2951 N N . LYS A 1 373 ? 45.336 4.394 -68.736 1.00 89.25 373 LYS A N 1
ATOM 2952 C CA . LYS A 1 373 ? 45.744 3.041 -68.319 1.00 89.25 373 LYS A CA 1
ATOM 2953 C C . LYS A 1 373 ? 44.887 2.549 -67.148 1.00 89.25 373 LYS A C 1
ATOM 2955 O O . LYS A 1 373 ? 44.392 3.346 -66.354 1.00 89.25 373 LYS A O 1
ATOM 2960 N N . ALA A 1 374 ? 44.741 1.231 -67.019 1.00 88.25 374 ALA A N 1
ATOM 2961 C CA . ALA A 1 374 ? 44.073 0.627 -65.869 1.00 88.25 374 ALA A CA 1
ATOM 2962 C C . ALA A 1 374 ? 44.816 0.960 -64.562 1.00 88.25 374 ALA A C 1
ATOM 2964 O O . ALA A 1 374 ? 46.048 0.924 -64.514 1.00 88.25 374 ALA A O 1
ATOM 2965 N N . PHE A 1 375 ? 44.066 1.247 -63.498 1.00 90.00 375 PHE A N 1
ATOM 2966 C CA . PHE A 1 375 ? 44.595 1.513 -62.162 1.00 90.00 375 PHE A CA 1
ATOM 2967 C C . PHE A 1 375 ? 43.904 0.636 -61.111 1.00 90.00 375 PHE A C 1
ATOM 2969 O O . PHE A 1 375 ? 42.853 0.049 -61.354 1.00 90.00 375 PHE A O 1
ATOM 2976 N N . SER A 1 376 ? 44.521 0.534 -59.935 1.00 91.25 376 SER A N 1
ATOM 2977 C CA . SER A 1 376 ? 44.008 -0.221 -58.793 1.00 91.25 376 SER A CA 1
ATOM 2978 C C . SER A 1 376 ? 44.124 0.629 -57.530 1.00 91.25 376 SER A C 1
ATOM 2980 O O . SER A 1 376 ? 45.127 1.328 -57.337 1.00 91.25 376 SER A O 1
ATOM 2982 N N . ILE A 1 377 ? 43.088 0.563 -56.695 1.00 88.75 377 ILE A N 1
ATOM 2983 C CA . ILE A 1 377 ? 43.035 1.173 -55.368 1.00 88.75 377 ILE A CA 1
ATOM 2984 C C . ILE A 1 377 ? 43.273 0.054 -54.356 1.00 88.75 377 ILE A C 1
ATOM 2986 O O . ILE A 1 377 ? 42.486 -0.885 -54.242 1.00 88.75 377 ILE A O 1
ATOM 2990 N N . ARG A 1 378 ? 44.394 0.139 -53.651 1.00 89.69 378 ARG A N 1
ATOM 2991 C CA . ARG A 1 378 ? 44.790 -0.723 -52.539 1.00 89.69 378 ARG A CA 1
ATOM 2992 C C . ARG A 1 378 ? 44.433 -0.022 -51.230 1.00 89.69 378 ARG A C 1
ATOM 2994 O O . ARG A 1 378 ? 44.286 1.195 -51.190 1.00 89.69 378 ARG A O 1
ATOM 3001 N N . ARG A 1 379 ? 44.395 -0.775 -50.128 1.00 82.56 379 ARG A N 1
ATOM 3002 C CA . ARG A 1 379 ? 44.173 -0.244 -48.768 1.00 82.56 379 ARG A CA 1
ATOM 3003 C C . ARG A 1 379 ? 45.067 0.965 -48.436 1.00 82.56 379 ARG A C 1
ATOM 3005 O O . ARG A 1 379 ? 44.585 1.924 -47.851 1.00 82.56 379 ARG A O 1
ATOM 3012 N N . ASN A 1 380 ? 46.330 0.932 -48.862 1.00 87.00 380 ASN A N 1
ATOM 3013 C CA . ASN A 1 380 ? 47.326 1.977 -48.589 1.00 87.00 380 ASN A CA 1
ATOM 3014 C C . ASN A 1 380 ? 47.139 3.260 -49.421 1.00 87.00 380 ASN A C 1
ATOM 3016 O O . ASN A 1 380 ? 47.861 4.223 -49.194 1.00 87.00 380 ASN A O 1
ATOM 3020 N N . ASP A 1 381 ? 46.223 3.266 -50.394 1.00 89.00 381 ASP A N 1
ATOM 3021 C CA . ASP A 1 381 ? 45.912 4.450 -51.200 1.00 89.00 381 ASP A CA 1
ATOM 3022 C C . ASP A 1 381 ? 44.829 5.334 -50.554 1.00 89.00 381 ASP A C 1
ATOM 3024 O O . ASP A 1 381 ? 44.566 6.426 -51.043 1.00 89.00 381 ASP A O 1
ATOM 3028 N N . LEU A 1 382 ? 44.174 4.865 -49.485 1.00 88.56 382 LEU A N 1
ATOM 3029 C CA . LEU A 1 382 ? 43.146 5.624 -48.770 1.00 88.56 382 LEU A CA 1
ATOM 3030 C C . LEU A 1 382 ? 43.786 6.536 -47.707 1.00 88.56 382 LEU A C 1
ATOM 3032 O O . LEU A 1 382 ? 44.683 6.084 -46.991 1.00 88.56 382 LEU A O 1
ATOM 3036 N N . PRO A 1 383 ? 43.302 7.781 -47.521 1.00 84.06 383 PRO A N 1
ATOM 3037 C CA . PRO A 1 383 ? 43.888 8.767 -46.607 1.00 84.06 383 PRO A CA 1
ATOM 3038 C C . PRO A 1 383 ? 43.515 8.526 -45.128 1.00 84.06 383 PRO A C 1
ATOM 3040 O O . PRO A 1 383 ? 43.257 9.459 -44.371 1.00 84.06 383 PRO A O 1
ATOM 3043 N N . CYS A 1 384 ? 43.472 7.266 -44.695 1.00 80.31 384 CYS A N 1
ATOM 3044 C CA . CYS A 1 384 ? 43.194 6.860 -43.318 1.00 80.31 384 CYS A CA 1
ATOM 3045 C C . CYS A 1 384 ? 44.316 5.962 -42.791 1.00 80.31 384 CYS A C 1
ATOM 3047 O O . CYS A 1 384 ? 44.817 5.093 -43.508 1.00 80.31 384 CYS A O 1
ATOM 3049 N N . ASN A 1 385 ? 44.697 6.127 -41.522 1.00 84.06 385 ASN A N 1
ATOM 3050 C CA . ASN A 1 385 ? 45.714 5.253 -40.941 1.00 84.06 385 ASN A CA 1
ATOM 3051 C C . ASN A 1 385 ? 45.181 3.820 -40.754 1.00 84.06 385 ASN A C 1
ATOM 3053 O O . ASN A 1 385 ? 43.975 3.578 -40.683 1.00 84.06 385 ASN A O 1
ATOM 3057 N N . GLU A 1 386 ? 46.094 2.852 -40.653 1.00 76.94 386 GLU A N 1
ATOM 3058 C CA . GLU A 1 386 ? 45.757 1.424 -40.612 1.00 76.94 386 GLU A CA 1
ATOM 3059 C C . GLU A 1 386 ? 44.747 1.079 -39.499 1.00 76.94 386 GLU A C 1
ATOM 3061 O O . GLU A 1 386 ? 43.809 0.315 -39.725 1.00 76.94 386 GLU A O 1
ATOM 3066 N N . LYS A 1 387 ? 44.875 1.730 -38.334 1.00 77.12 387 LYS A N 1
ATOM 3067 C CA . LYS A 1 387 ? 43.996 1.553 -37.167 1.00 77.12 387 LYS A CA 1
ATOM 3068 C C . LYS A 1 387 ? 42.598 2.135 -37.382 1.00 77.12 387 LYS A C 1
ATOM 3070 O O . LYS A 1 387 ? 41.623 1.577 -36.885 1.00 77.12 387 LYS A O 1
ATOM 3075 N N . GLU A 1 388 ? 42.478 3.251 -38.095 1.00 77.06 388 GLU A N 1
ATOM 3076 C CA . GLU A 1 388 ? 41.188 3.819 -38.497 1.00 77.06 388 GLU A CA 1
ATOM 3077 C C . GLU A 1 388 ? 40.496 2.951 -39.538 1.00 77.06 388 GLU A C 1
ATOM 3079 O O . GLU A 1 388 ? 39.300 2.692 -39.395 1.00 77.06 388 GLU A O 1
ATOM 3084 N N . PHE A 1 389 ? 41.243 2.431 -40.515 1.00 78.88 389 PHE A N 1
ATOM 3085 C CA . PHE A 1 389 ? 40.715 1.486 -41.492 1.00 78.88 389 PHE A CA 1
ATOM 3086 C C . PHE A 1 389 ? 40.142 0.242 -40.797 1.00 78.88 389 PHE A C 1
ATOM 3088 O O . PHE A 1 389 ? 38.965 -0.060 -40.979 1.00 78.88 389 PHE A O 1
ATOM 3095 N N . ASP A 1 390 ? 40.896 -0.430 -39.918 1.00 77.75 390 ASP A N 1
ATOM 3096 C CA . ASP A 1 390 ? 40.378 -1.607 -39.197 1.00 77.75 390 ASP A CA 1
ATOM 3097 C C . ASP A 1 390 ? 39.231 -1.261 -38.235 1.00 77.75 390 ASP A C 1
ATOM 3099 O O . ASP A 1 390 ? 38.313 -2.057 -38.040 1.00 77.75 390 ASP A O 1
ATOM 3103 N N . ARG A 1 391 ? 39.204 -0.047 -37.672 1.00 77.62 391 ARG A N 1
ATOM 3104 C CA . ARG A 1 391 ? 38.086 0.420 -36.837 1.00 77.62 391 ARG A CA 1
ATOM 3105 C C . ARG A 1 391 ? 36.809 0.684 -37.640 1.00 77.62 391 ARG A C 1
ATOM 3107 O O . ARG A 1 391 ? 35.717 0.511 -37.091 1.00 77.62 391 ARG A O 1
ATOM 3114 N N . LEU A 1 392 ? 36.928 1.120 -38.893 1.00 71.44 392 LEU A N 1
ATOM 3115 C CA . LEU A 1 392 ? 35.808 1.368 -39.803 1.00 71.44 392 LEU A CA 1
ATOM 3116 C C . LEU A 1 392 ? 35.325 0.063 -40.454 1.00 71.44 392 LEU A C 1
ATOM 3118 O O . LEU A 1 392 ? 34.139 -0.252 -40.371 1.00 71.44 392 LEU A O 1
ATOM 3122 N N . PHE A 1 393 ? 36.235 -0.733 -41.021 1.00 70.25 393 PHE A N 1
ATOM 3123 C CA . PHE A 1 393 ? 35.927 -1.965 -41.753 1.00 70.25 393 PHE A CA 1
ATOM 3124 C C . PHE A 1 393 ? 35.732 -3.189 -40.850 1.00 70.25 393 PHE A C 1
ATOM 3126 O O . PHE A 1 393 ? 34.809 -3.966 -41.085 1.00 70.25 393 PHE A O 1
ATOM 3133 N N . GLY A 1 394 ? 36.505 -3.342 -39.770 1.00 70.25 394 GLY A N 1
ATOM 3134 C CA . GLY A 1 394 ? 36.368 -4.464 -38.827 1.00 70.25 394 GLY A CA 1
ATOM 3135 C C . GLY A 1 394 ? 35.006 -4.507 -38.124 1.00 70.25 394 GLY A C 1
ATOM 3136 O O . GLY A 1 394 ? 34.508 -5.571 -37.766 1.00 70.25 394 GLY A O 1
ATOM 3137 N N . ARG A 1 395 ? 34.336 -3.353 -37.995 1.00 58.00 395 ARG A N 1
ATOM 3138 C CA . ARG A 1 395 ? 32.945 -3.264 -37.512 1.00 58.00 395 ARG A CA 1
ATOM 3139 C C . ARG A 1 395 ? 31.909 -3.708 -38.548 1.00 58.00 395 ARG A C 1
ATOM 3141 O O . ARG A 1 395 ? 30.806 -4.107 -38.171 1.00 58.00 395 ARG A O 1
ATOM 3148 N N . VAL A 1 396 ? 32.245 -3.635 -39.834 1.00 57.66 396 VAL A N 1
ATOM 3149 C CA . VAL A 1 396 ? 31.385 -4.072 -40.942 1.00 57.66 396 VAL A CA 1
ATOM 3150 C C . VAL A 1 396 ? 31.540 -5.575 -41.193 1.00 57.66 396 VAL A C 1
ATOM 3152 O O . VAL A 1 396 ? 30.535 -6.228 -41.454 1.00 57.66 396 VAL A O 1
ATOM 3155 N N . SER A 1 397 ? 32.746 -6.136 -41.048 1.00 53.31 397 SER A N 1
ATOM 3156 C CA . SER A 1 397 ? 32.998 -7.575 -41.234 1.00 53.31 397 SER A CA 1
ATOM 3157 C C . SER A 1 397 ? 32.549 -8.434 -40.046 1.00 53.31 397 SER A C 1
ATOM 3159 O O . SER A 1 397 ? 31.871 -9.439 -40.247 1.00 53.31 397 SER A O 1
ATOM 3161 N N . ALA A 1 398 ? 32.831 -8.024 -38.802 1.00 49.66 398 ALA A N 1
ATOM 3162 C CA . ALA A 1 398 ? 32.458 -8.798 -37.609 1.00 49.66 398 ALA A CA 1
ATOM 3163 C C . ALA A 1 398 ? 30.934 -8.983 -37.439 1.00 49.66 398 ALA A C 1
ATOM 3165 O O . ALA A 1 398 ? 30.492 -9.912 -36.770 1.00 49.66 398 ALA A O 1
ATOM 3166 N N . SER A 1 399 ? 30.121 -8.127 -38.071 1.00 48.75 399 SER A N 1
ATOM 3167 C CA . SER A 1 399 ? 28.655 -8.203 -38.034 1.00 48.75 399 SER A CA 1
ATOM 3168 C C . SER A 1 399 ? 28.029 -9.070 -39.139 1.00 48.75 399 SER A C 1
ATOM 3170 O O . SER A 1 399 ? 26.808 -9.119 -39.226 1.00 48.75 399 SER A O 1
ATOM 3172 N N . GLN A 1 400 ? 28.823 -9.770 -39.963 1.00 44.16 400 GLN A N 1
ATOM 3173 C CA . GLN A 1 400 ? 28.320 -10.776 -40.919 1.00 44.16 400 GLN A CA 1
ATOM 3174 C C . GLN A 1 400 ? 28.490 -12.232 -40.447 1.00 44.16 400 GLN A C 1
ATOM 3176 O O . GLN A 1 400 ? 28.012 -13.135 -41.123 1.00 44.16 400 GLN A O 1
ATOM 3181 N N . VAL A 1 401 ? 29.160 -12.476 -39.313 1.00 40.59 401 VAL A N 1
ATOM 3182 C CA . VAL A 1 401 ? 29.527 -13.840 -38.868 1.00 40.59 401 VAL A CA 1
ATOM 3183 C C . VAL A 1 401 ? 28.605 -14.388 -37.763 1.00 40.59 401 VAL A C 1
ATOM 3185 O O . VAL A 1 401 ? 28.505 -15.596 -37.603 1.00 40.59 401 VAL A O 1
ATOM 3188 N N . GLN A 1 402 ? 27.873 -13.539 -37.031 1.00 38.94 402 GLN A N 1
ATOM 3189 C CA . GLN A 1 402 ? 27.052 -13.957 -35.874 1.00 38.94 402 GLN A CA 1
ATOM 3190 C C . GLN A 1 402 ? 25.552 -14.183 -36.164 1.00 38.94 402 GLN A C 1
ATOM 3192 O O . GLN A 1 402 ? 24.760 -14.281 -35.232 1.00 38.94 402 GLN A O 1
ATOM 3197 N N . GLU A 1 403 ? 25.130 -14.277 -37.428 1.00 36.53 403 GLU A N 1
ATOM 3198 C CA . GLU A 1 403 ? 23.699 -14.314 -37.795 1.00 36.53 403 GLU A CA 1
ATOM 3199 C C . GLU A 1 403 ? 23.152 -15.732 -38.101 1.00 36.53 403 GLU A C 1
ATOM 3201 O O . GLU A 1 403 ? 22.155 -15.857 -38.807 1.00 36.53 403 GLU A O 1
ATOM 3206 N N . SER A 1 404 ? 23.780 -16.812 -37.592 1.00 37.44 404 SER A N 1
ATOM 3207 C CA . SER A 1 404 ? 23.345 -18.200 -37.899 1.00 37.44 404 SER A CA 1
ATOM 3208 C C . SER A 1 404 ? 23.314 -19.253 -36.768 1.00 37.44 404 SER A C 1
ATOM 3210 O O . SER A 1 404 ? 22.726 -20.308 -36.992 1.00 37.44 404 SER A O 1
ATOM 3212 N N . GLU A 1 405 ? 23.824 -19.000 -35.552 1.00 35.59 405 GLU A N 1
ATOM 3213 C CA . GLU A 1 405 ? 23.920 -20.035 -34.489 1.00 35.59 405 GLU A CA 1
ATOM 3214 C C . GLU A 1 405 ? 23.380 -19.595 -33.111 1.00 35.59 405 GLU A C 1
ATOM 3216 O O . GLU A 1 405 ? 24.089 -19.616 -32.109 1.00 35.59 405 GLU A O 1
ATOM 3221 N N . ALA A 1 406 ? 22.110 -19.178 -33.028 1.00 35.06 406 ALA A N 1
ATOM 3222 C CA . ALA A 1 406 ? 21.496 -18.811 -31.740 1.00 35.06 406 ALA A CA 1
ATOM 3223 C C . ALA A 1 406 ? 19.974 -19.054 -31.668 1.00 35.06 406 ALA A C 1
ATOM 3225 O O . ALA A 1 406 ? 19.222 -18.135 -31.338 1.00 35.06 406 ALA A O 1
ATOM 3226 N N . LEU A 1 407 ? 19.493 -20.266 -31.996 1.00 31.45 407 LEU A N 1
ATOM 3227 C CA . LEU A 1 407 ? 18.087 -20.647 -31.745 1.00 31.45 407 LEU A CA 1
ATOM 3228 C C . LEU A 1 407 ? 17.807 -22.166 -31.770 1.00 31.45 407 LEU A C 1
ATOM 3230 O O . LEU A 1 407 ? 16.937 -22.640 -32.501 1.00 31.45 407 LEU A O 1
ATOM 3234 N N . LYS A 1 408 ? 18.524 -22.930 -30.939 1.00 32.12 408 LYS A N 1
ATOM 3235 C CA . LYS A 1 408 ? 18.129 -24.282 -30.504 1.00 32.12 408 LYS A CA 1
ATOM 3236 C C . LYS A 1 408 ? 18.422 -24.461 -29.010 1.00 32.12 408 LYS A C 1
ATOM 3238 O O . LYS A 1 408 ? 19.161 -23.668 -28.438 1.00 32.12 408 LYS A O 1
ATOM 3243 N N . ASP A 1 409 ? 17.800 -25.490 -28.444 1.00 30.30 409 ASP A N 1
ATOM 3244 C CA . ASP A 1 409 ? 17.992 -26.034 -27.095 1.00 30.30 409 ASP A CA 1
ATOM 3245 C C . ASP A 1 409 ? 17.348 -25.235 -25.945 1.00 30.30 409 ASP A C 1
ATOM 3247 O O . ASP A 1 409 ? 17.933 -24.354 -25.317 1.00 30.30 409 ASP A O 1
ATOM 3251 N N . PHE A 1 410 ? 16.100 -25.612 -25.645 1.00 27.95 410 PHE A N 1
ATOM 3252 C CA . PHE A 1 410 ? 15.439 -25.351 -24.366 1.00 27.95 410 PHE A CA 1
ATOM 3253 C C . PHE A 1 410 ? 14.517 -26.539 -24.037 1.00 27.95 410 PHE A C 1
ATOM 3255 O O . PHE A 1 410 ? 13.351 -26.560 -24.432 1.00 27.95 410 PHE A O 1
ATOM 3262 N N . GLU A 1 411 ? 15.049 -27.553 -23.350 1.00 29.59 411 GLU A N 1
ATOM 3263 C CA . GLU A 1 411 ? 14.256 -28.653 -22.780 1.00 29.59 411 GLU A CA 1
ATOM 3264 C C . GLU A 1 411 ? 13.985 -28.405 -21.281 1.00 29.59 411 GLU A C 1
ATOM 3266 O O . GLU A 1 411 ? 14.872 -27.917 -20.575 1.00 29.59 411 GLU A O 1
ATOM 3271 N N . PRO A 1 412 ? 12.778 -28.709 -20.766 1.00 30.64 412 PRO A N 1
ATOM 3272 C CA . PRO A 1 412 ? 12.446 -28.523 -19.356 1.00 30.64 412 PRO A CA 1
ATOM 3273 C C . PRO A 1 412 ? 12.795 -29.755 -18.501 1.00 30.64 412 PRO A C 1
ATOM 3275 O O . PRO A 1 412 ? 12.344 -30.867 -18.774 1.00 30.64 412 PRO A O 1
ATOM 3278 N N . SER A 1 413 ? 13.532 -29.541 -17.408 1.00 30.36 413 SER A N 1
ATOM 3279 C CA . SER A 1 413 ? 13.817 -30.575 -16.398 1.00 30.36 413 SER A CA 1
ATOM 3280 C C . SER A 1 413 ? 12.592 -30.930 -15.526 1.00 30.36 413 SER A C 1
ATOM 3282 O O . SER A 1 413 ? 11.677 -30.112 -15.394 1.00 30.36 413 SER A O 1
ATOM 3284 N N . PRO A 1 414 ? 12.556 -32.123 -14.892 1.00 33.91 414 PRO A N 1
ATOM 3285 C CA . PRO A 1 414 ? 11.358 -32.643 -14.230 1.00 33.91 414 PRO A CA 1
ATOM 3286 C C . PRO A 1 414 ? 11.146 -32.081 -12.817 1.00 33.91 414 PRO A C 1
ATOM 3288 O O . PRO A 1 414 ? 12.096 -31.825 -12.076 1.00 33.91 414 PRO A O 1
ATOM 3291 N N . CYS A 1 415 ? 9.881 -31.955 -12.412 1.00 29.92 415 CYS A N 1
ATOM 3292 C CA . CYS A 1 415 ? 9.493 -31.472 -11.088 1.00 29.92 415 CYS A CA 1
ATOM 3293 C C . CYS A 1 415 ? 9.757 -32.507 -9.978 1.00 29.92 415 CYS A C 1
ATOM 3295 O O . CYS A 1 415 ? 9.398 -33.677 -10.109 1.00 29.92 415 CYS A O 1
ATOM 3297 N N . PHE A 1 416 ? 10.300 -32.053 -8.845 1.00 31.64 416 PHE A N 1
ATOM 3298 C CA . PHE A 1 416 ? 10.370 -32.841 -7.612 1.00 31.64 416 PHE A CA 1
ATOM 3299 C C . PHE A 1 416 ? 8.993 -32.944 -6.940 1.00 31.64 416 PHE A C 1
ATOM 3301 O O . PHE A 1 416 ? 8.299 -31.942 -6.776 1.00 31.64 416 PHE A O 1
ATOM 3308 N N . ALA A 1 417 ? 8.632 -34.146 -6.485 1.00 35.28 417 ALA A N 1
ATOM 3309 C CA . ALA A 1 417 ? 7.489 -34.365 -5.603 1.00 35.28 417 ALA A CA 1
ATOM 3310 C C . ALA A 1 417 ? 7.926 -34.258 -4.130 1.00 35.28 417 ALA A C 1
ATOM 3312 O O . ALA A 1 417 ? 8.906 -34.887 -3.730 1.00 35.28 417 ALA A O 1
ATOM 3313 N N . GLY A 1 418 ? 7.191 -33.489 -3.320 1.00 31.09 418 GLY A N 1
ATOM 3314 C CA . GLY A 1 418 ? 7.476 -33.273 -1.897 1.00 31.09 418 GLY A CA 1
ATOM 3315 C C . GLY A 1 418 ? 6.191 -33.215 -1.071 1.00 31.09 418 GLY A C 1
ATOM 3316 O O . GLY A 1 418 ? 5.355 -32.341 -1.274 1.00 31.09 418 GLY A O 1
ATOM 3317 N N . VAL A 1 419 ? 6.032 -34.179 -0.163 1.00 35.81 419 VAL A N 1
ATOM 3318 C CA . VAL A 1 419 ? 4.835 -34.413 0.664 1.00 35.81 419 VAL A CA 1
ATOM 3319 C C . VAL A 1 419 ? 4.528 -33.232 1.596 1.00 35.81 419 VAL A C 1
ATOM 3321 O O . VAL A 1 419 ? 5.410 -32.772 2.315 1.00 35.81 419 VAL A O 1
ATOM 3324 N N . ALA A 1 420 ? 3.258 -32.813 1.661 1.00 30.02 420 ALA A N 1
ATOM 3325 C CA . ALA A 1 420 ? 2.764 -31.840 2.638 1.00 30.02 420 ALA A CA 1
ATOM 3326 C C . ALA A 1 420 ? 1.887 -32.517 3.709 1.00 30.02 420 ALA A C 1
ATOM 3328 O O . ALA A 1 420 ? 0.830 -33.069 3.399 1.00 30.02 420 ALA A O 1
ATOM 3329 N N . SER A 1 421 ? 2.297 -32.442 4.977 1.00 35.78 421 SER A N 1
ATOM 3330 C CA . SER A 1 421 ? 1.494 -32.838 6.140 1.00 35.78 421 SER A CA 1
ATOM 3331 C C . SER A 1 421 ? 0.867 -31.606 6.807 1.00 35.78 421 SER A C 1
ATOM 3333 O O . SER A 1 421 ? 1.565 -30.678 7.212 1.00 35.78 421 SER A O 1
ATOM 3335 N N . LYS A 1 422 ? -0.467 -31.583 6.930 1.00 35.25 422 LYS A N 1
ATOM 3336 C CA . LYS A 1 422 ? -1.207 -30.517 7.629 1.00 35.25 422 LYS A CA 1
ATOM 3337 C C . LYS A 1 422 ? -1.294 -30.797 9.138 1.00 35.25 422 LYS A C 1
ATOM 3339 O O . LYS A 1 422 ? -1.744 -31.885 9.496 1.00 35.25 422 LYS A O 1
ATOM 3344 N N . PRO A 1 423 ? -1.000 -29.825 10.019 1.00 34.88 423 PRO A N 1
ATOM 3345 C CA . PRO A 1 423 ? -1.520 -29.813 11.382 1.00 34.88 423 PRO A CA 1
ATOM 3346 C C . PRO A 1 423 ? -2.913 -29.158 11.412 1.00 34.88 423 PRO A C 1
ATOM 3348 O O . PRO A 1 423 ? -3.114 -28.080 10.856 1.00 34.88 423 PRO A O 1
ATOM 3351 N N . SER A 1 424 ? -3.882 -29.794 12.070 1.00 29.17 424 SER A N 1
ATOM 3352 C CA . SER A 1 424 ? -5.201 -29.208 12.339 1.00 29.17 424 SER A CA 1
ATOM 3353 C C . SER A 1 424 ? -5.195 -28.487 13.688 1.00 29.17 424 SER A C 1
ATOM 3355 O O . SER A 1 424 ? -5.101 -29.142 14.727 1.00 29.17 424 SER A O 1
ATOM 3357 N N . VAL A 1 425 ? -5.326 -27.160 13.686 1.00 36.88 425 VAL A N 1
ATOM 3358 C CA . VAL A 1 425 ? -5.527 -26.367 14.908 1.00 36.88 425 VAL A CA 1
ATOM 3359 C C . VAL A 1 425 ? -7.020 -26.091 15.062 1.00 36.88 425 VAL A C 1
ATOM 3361 O O . VAL A 1 425 ? -7.616 -25.429 14.218 1.00 36.88 425 VAL A O 1
ATOM 3364 N N . ALA A 1 426 ? -7.628 -26.613 16.126 1.00 34.22 426 ALA A N 1
ATOM 3365 C CA . ALA A 1 426 ? -9.015 -26.319 16.469 1.00 34.22 426 ALA A CA 1
ATOM 3366 C C . ALA A 1 426 ? -9.070 -25.048 17.331 1.00 34.22 426 ALA A C 1
ATOM 3368 O O . ALA A 1 426 ? -8.674 -25.075 18.496 1.00 34.22 426 ALA A O 1
ATOM 3369 N N . MET A 1 427 ? -9.553 -23.939 16.765 1.00 42.97 427 MET A N 1
ATOM 3370 C CA . MET A 1 427 ? -9.870 -22.733 17.537 1.00 42.97 427 MET A CA 1
ATOM 3371 C C . MET A 1 427 ? -11.163 -22.941 18.334 1.00 42.97 427 MET A C 1
ATOM 3373 O O . MET A 1 427 ? -12.173 -23.391 17.797 1.00 42.97 427 MET A O 1
ATOM 3377 N N . SER A 1 428 ? -11.127 -22.603 19.622 1.00 35.97 428 SER A N 1
ATOM 3378 C CA . SER A 1 428 ? -12.281 -22.642 20.525 1.00 35.97 428 SER A CA 1
ATOM 3379 C C . SER A 1 428 ? -12.841 -21.227 20.670 1.00 35.97 428 SER A C 1
ATOM 3381 O O . SER A 1 428 ? -12.119 -20.335 21.108 1.00 35.97 428 SER A O 1
ATOM 3383 N N . CYS A 1 429 ? -14.113 -21.019 20.329 1.00 34.72 429 CYS A N 1
ATOM 3384 C CA . CYS A 1 429 ? -14.749 -19.702 20.371 1.00 34.72 429 CYS A CA 1
ATOM 3385 C C . CYS A 1 429 ? -14.976 -19.225 21.817 1.00 34.72 429 CYS A C 1
ATOM 3387 O O . CYS A 1 429 ? -15.948 -19.625 22.463 1.00 34.72 429 CYS A O 1
ATOM 3389 N N . GLY A 1 430 ? -14.099 -18.348 22.312 1.00 40.12 430 GLY A N 1
ATOM 3390 C CA . GLY A 1 430 ? -14.348 -17.566 23.521 1.00 40.12 430 GLY A CA 1
ATOM 3391 C C . GLY A 1 430 ? -15.464 -16.543 23.289 1.00 40.12 430 GLY A C 1
ATOM 3392 O O . GLY A 1 430 ? -15.617 -16.014 22.193 1.00 40.12 430 GLY A O 1
ATOM 3393 N N . SER A 1 431 ? -16.270 -16.256 24.313 1.00 48.31 431 SER A N 1
ATOM 3394 C CA . SER A 1 431 ? -17.383 -15.296 24.218 1.00 48.31 431 SER A CA 1
ATOM 3395 C C . SER A 1 431 ? -16.981 -13.856 24.572 1.00 48.31 431 SER A C 1
ATOM 3397 O O . SER A 1 431 ? -17.816 -13.085 25.046 1.00 48.31 431 SER A O 1
ATOM 3399 N N . GLY A 1 432 ? -15.701 -13.517 24.409 1.00 53.66 432 GLY A N 1
ATOM 3400 C CA . GLY A 1 432 ? -15.221 -12.139 24.410 1.00 53.66 432 GLY A CA 1
ATOM 3401 C C . GLY A 1 432 ? -15.258 -11.576 22.992 1.00 53.66 432 GLY A C 1
ATOM 3402 O O . GLY A 1 432 ? -15.177 -12.317 22.014 1.00 53.66 432 GLY A O 1
ATOM 3403 N N . SER A 1 433 ? -15.380 -10.260 22.860 1.00 67.12 433 SER A N 1
ATOM 3404 C CA . SER A 1 433 ? -15.120 -9.561 21.604 1.00 67.12 433 SER A CA 1
ATOM 3405 C C . SER A 1 433 ? -13.613 -9.592 21.314 1.00 67.12 433 SER A C 1
ATOM 3407 O O . SER A 1 433 ? -12.883 -8.637 21.570 1.00 67.12 433 SER A O 1
ATOM 3409 N N . ASP A 1 434 ? -13.139 -10.702 20.739 1.00 88.38 434 ASP A N 1
ATOM 3410 C CA . ASP A 1 434 ? -11.741 -10.868 20.306 1.00 88.38 434 ASP A CA 1
ATOM 3411 C C . ASP A 1 434 ? -11.332 -9.845 19.228 1.00 88.38 434 ASP A C 1
ATOM 3413 O O . ASP A 1 434 ? -10.156 -9.713 18.903 1.00 88.38 434 ASP A O 1
ATOM 3417 N N . LEU A 1 435 ? -12.291 -9.090 18.685 1.00 91.75 435 LEU A N 1
ATOM 3418 C CA . LEU A 1 435 ? -12.090 -7.995 17.748 1.00 91.75 435 LEU A CA 1
ATOM 3419 C C . LEU A 1 435 ? -11.854 -6.660 18.476 1.00 91.75 435 LEU A C 1
ATOM 3421 O O . LEU A 1 435 ? -12.766 -6.091 19.073 1.00 91.75 435 LEU A O 1
ATOM 3425 N N . VAL A 1 436 ? -10.658 -6.099 18.324 1.00 94.94 436 VAL A N 1
ATOM 3426 C CA . VAL A 1 436 ? -10.333 -4.722 18.714 1.00 94.94 436 VAL A CA 1
ATOM 3427 C C . VAL A 1 436 ? -10.586 -3.801 17.527 1.00 94.94 436 VAL A C 1
ATOM 3429 O O . VAL A 1 436 ? -10.205 -4.096 16.392 1.00 94.94 436 VAL A O 1
ATOM 3432 N N . THR A 1 437 ? -11.227 -2.663 17.785 1.00 95.44 437 THR A N 1
ATOM 3433 C CA . THR A 1 437 ? -11.445 -1.624 16.774 1.00 95.44 437 THR A CA 1
ATOM 3434 C C . THR A 1 437 ? -10.520 -0.448 17.062 1.00 95.44 437 THR A C 1
ATOM 3436 O O . THR A 1 437 ? -10.692 0.238 18.063 1.00 95.44 437 THR A O 1
ATOM 3439 N N . PHE A 1 438 ? -9.569 -0.177 16.174 1.00 96.44 438 PHE A N 1
ATOM 3440 C CA . PHE A 1 438 ? -8.736 1.023 16.207 1.00 96.44 438 PHE A CA 1
ATOM 3441 C C . PHE A 1 438 ? -9.313 2.077 15.255 1.00 96.44 438 PHE A C 1
ATOM 3443 O O . PHE A 1 438 ? -9.716 1.763 14.137 1.00 96.44 438 PHE A O 1
ATOM 3450 N N . ASN A 1 439 ? -9.336 3.338 15.669 1.00 94.81 439 ASN A N 1
ATOM 34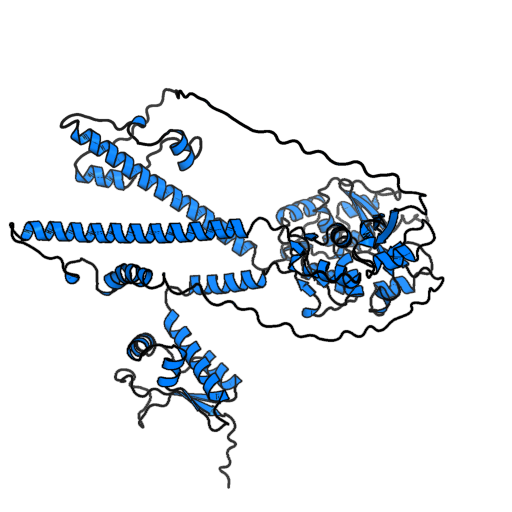51 C CA . ASN A 1 439 ? -9.605 4.479 14.806 1.00 94.81 439 ASN A CA 1
ATOM 3452 C C . ASN A 1 439 ? -8.314 5.284 14.660 1.00 94.81 439 ASN A C 1
ATOM 3454 O O . ASN A 1 439 ? -7.897 5.974 15.592 1.00 94.81 439 ASN A O 1
ATOM 3458 N N . VAL A 1 440 ? -7.681 5.173 13.493 1.00 95.06 440 VAL A N 1
ATOM 3459 C CA . VAL A 1 440 ? -6.401 5.817 13.197 1.00 95.06 440 VAL A CA 1
ATOM 3460 C C . VAL A 1 440 ? -6.642 6.934 12.203 1.00 95.06 440 VAL A C 1
ATOM 3462 O O . VAL A 1 440 ? -7.015 6.685 11.059 1.00 95.06 440 VAL A O 1
ATOM 3465 N N . GLY A 1 441 ? -6.478 8.180 12.641 1.00 87.19 441 GLY A N 1
ATOM 3466 C CA . GLY A 1 441 ? -6.654 9.348 11.776 1.00 87.19 441 GLY A CA 1
ATOM 3467 C C . GLY A 1 441 ? -8.080 9.584 11.252 1.00 87.19 441 GLY A C 1
ATOM 3468 O O . GLY A 1 441 ? -8.250 10.432 10.382 1.00 87.19 441 GLY A O 1
ATOM 3469 N N . GLY A 1 442 ? -9.098 8.871 11.749 1.00 87.38 442 GLY A N 1
ATOM 3470 C CA . GLY A 1 442 ? -10.460 8.850 11.194 1.00 87.38 442 GLY A CA 1
ATOM 3471 C C . GLY A 1 442 ? -10.782 7.595 10.375 1.00 87.38 442 GLY A C 1
ATOM 3472 O O . GLY A 1 442 ? -11.940 7.378 10.012 1.00 87.38 442 GLY A O 1
ATOM 3473 N N . LYS A 1 443 ? -9.784 6.747 10.096 1.00 89.56 443 LYS A N 1
ATOM 3474 C CA . LYS A 1 443 ? -9.950 5.463 9.413 1.00 89.56 443 LYS A CA 1
ATOM 3475 C C . LYS A 1 443 ? -10.050 4.335 10.436 1.00 89.56 443 LYS A C 1
ATOM 3477 O O . LYS A 1 443 ? -9.150 4.128 11.248 1.00 89.56 443 LYS A O 1
ATOM 3482 N N . ILE A 1 444 ? -11.144 3.583 10.365 1.00 93.06 444 ILE A N 1
ATOM 3483 C CA . ILE A 1 444 ? -11.380 2.432 11.235 1.00 93.06 444 ILE A CA 1
ATOM 3484 C C . ILE A 1 444 ? -10.603 1.214 10.716 1.00 93.06 444 ILE A C 1
ATOM 3486 O O . ILE A 1 444 ? -10.616 0.916 9.521 1.00 93.06 444 ILE A O 1
ATOM 3490 N N . TYR A 1 445 ? -9.958 0.514 11.643 1.00 95.50 445 TYR A N 1
ATOM 3491 C CA . TYR A 1 445 ? -9.247 -0.743 11.462 1.00 95.50 445 TYR A CA 1
ATOM 3492 C C . TYR A 1 445 ? -9.761 -1.749 12.492 1.00 95.50 445 TYR A C 1
ATOM 3494 O O . TYR A 1 445 ? -9.761 -1.464 13.687 1.00 95.50 445 TYR A O 1
ATOM 3502 N N . GLN A 1 446 ? -10.190 -2.927 12.043 1.00 94.31 446 GLN A N 1
ATOM 3503 C CA . GLN A 1 446 ? -10.618 -4.013 12.931 1.00 94.31 446 GLN A CA 1
ATOM 3504 C C . GLN A 1 446 ? -9.604 -5.160 12.893 1.00 94.31 446 GLN A C 1
ATOM 3506 O O . GLN A 1 446 ? -9.224 -5.618 11.814 1.00 94.31 446 GLN A O 1
ATOM 3511 N N . VAL A 1 447 ? -9.138 -5.584 14.068 1.00 94.62 447 VAL A N 1
ATOM 3512 C CA . VAL A 1 447 ? -7.996 -6.494 14.253 1.00 94.62 447 VAL A CA 1
ATOM 3513 C C . VAL A 1 447 ? -8.323 -7.488 15.368 1.00 94.62 447 VAL A C 1
ATOM 3515 O O . VAL A 1 447 ? -8.984 -7.116 16.333 1.00 94.62 447 VAL A O 1
ATOM 3518 N N . LEU A 1 448 ? -7.878 -8.742 15.263 1.00 92.12 448 LEU A N 1
ATOM 3519 C CA . LEU A 1 448 ? -8.088 -9.735 16.322 1.00 92.12 448 LEU A CA 1
ATOM 3520 C C . LEU A 1 448 ? -7.011 -9.620 17.413 1.00 92.12 448 LEU A C 1
ATOM 3522 O O . LEU A 1 448 ? -5.832 -9.464 17.089 1.00 92.12 448 LEU A O 1
ATOM 3526 N N . ARG A 1 449 ? -7.388 -9.747 18.693 1.00 92.94 449 ARG A N 1
ATOM 3527 C CA . ARG A 1 449 ? -6.455 -9.835 19.835 1.00 92.94 449 ARG A CA 1
ATOM 3528 C C . ARG A 1 449 ? -5.490 -11.003 19.636 1.00 92.94 449 ARG A C 1
ATOM 3530 O O . ARG A 1 449 ? -4.275 -10.813 19.600 1.00 92.94 449 ARG A O 1
ATOM 3537 N N . GLU A 1 450 ? -6.053 -12.181 19.398 1.00 91.31 450 GLU A N 1
ATOM 3538 C CA . GLU A 1 450 ? -5.332 -13.395 19.026 1.00 91.31 450 GLU A CA 1
ATOM 3539 C C . GLU A 1 450 ? -5.752 -13.821 17.606 1.00 91.31 450 GLU A C 1
ATOM 3541 O O . GLU A 1 450 ? -6.950 -13.871 17.326 1.00 91.31 450 GLU A O 1
ATOM 3546 N N . PRO A 1 451 ? -4.812 -14.117 16.688 1.00 90.75 451 PRO A N 1
ATOM 3547 C CA . PRO A 1 451 ? -3.361 -14.124 16.885 1.00 90.75 451 PRO A CA 1
ATOM 3548 C C . PRO A 1 451 ? -2.694 -12.737 16.766 1.00 90.75 451 PRO A C 1
ATOM 3550 O O . PRO A 1 451 ? -1.598 -12.562 17.294 1.00 90.75 451 PRO A O 1
ATOM 3553 N N . THR A 1 452 ? -3.315 -11.753 16.104 1.00 93.06 452 THR A N 1
ATOM 3554 C CA . THR A 1 452 ? -2.614 -10.557 15.586 1.00 93.06 452 THR A CA 1
ATOM 3555 C C . THR A 1 452 ? -1.815 -9.754 16.610 1.00 93.06 452 THR A C 1
ATOM 3557 O O . THR A 1 452 ? -0.642 -9.468 16.389 1.00 93.06 452 THR A O 1
ATOM 3560 N N . LEU A 1 453 ? -2.442 -9.343 17.717 1.00 95.69 453 LEU A N 1
ATOM 3561 C CA . LEU A 1 453 ? -1.796 -8.473 18.708 1.00 95.69 453 LEU A CA 1
ATOM 3562 C C . LEU A 1 453 ? -0.873 -9.276 19.638 1.00 95.69 453 LEU A C 1
ATOM 3564 O O . LEU A 1 453 ? 0.199 -8.802 20.020 1.00 95.69 453 LEU A O 1
ATOM 3568 N N . SER A 1 454 ? -1.239 -10.531 19.915 1.00 93.62 454 SER A N 1
ATOM 3569 C CA . SER A 1 454 ? -0.465 -11.469 20.744 1.00 93.62 454 SER A CA 1
ATOM 3570 C C . SER A 1 454 ? 0.944 -11.776 20.215 1.00 93.62 454 SER A C 1
ATOM 3572 O O . SER A 1 454 ? 1.823 -12.168 20.980 1.00 93.62 454 SER A O 1
ATOM 3574 N N . LEU A 1 455 ? 1.195 -11.561 18.916 1.00 94.31 455 LEU A N 1
ATOM 3575 C CA . LEU A 1 455 ? 2.511 -11.756 18.302 1.00 94.31 455 LEU A CA 1
ATOM 3576 C C . LEU A 1 455 ? 3.554 -10.713 18.742 1.00 94.31 455 LEU A C 1
ATOM 3578 O O . LEU A 1 455 ? 4.749 -10.978 18.581 1.00 94.31 455 LEU A O 1
ATOM 3582 N N . HIS A 1 456 ? 3.118 -9.570 19.286 1.00 96.19 456 HIS A N 1
ATOM 3583 C CA . HIS A 1 456 ? 3.953 -8.445 19.727 1.00 96.19 456 HIS A CA 1
ATOM 3584 C C . HIS A 1 456 ? 3.406 -7.833 21.038 1.00 96.19 456 HIS A C 1
ATOM 3586 O O . HIS A 1 456 ? 2.854 -6.727 21.017 1.00 96.19 456 HIS A O 1
ATOM 3592 N N . PRO A 1 457 ? 3.510 -8.544 22.180 1.00 96.44 457 PRO A N 1
ATOM 3593 C CA . PRO A 1 457 ? 2.934 -8.115 23.464 1.00 96.44 457 PRO A CA 1
ATOM 3594 C C . PRO A 1 457 ? 3.591 -6.850 24.039 1.00 96.44 457 PRO A C 1
ATOM 3596 O O . PRO A 1 457 ? 2.995 -6.117 24.819 1.00 96.44 457 PRO A O 1
ATOM 3599 N N . ASP A 1 458 ? 4.823 -6.571 23.628 1.00 97.00 458 ASP A N 1
ATOM 3600 C CA . ASP A 1 458 ? 5.596 -5.375 23.944 1.00 97.00 458 ASP A CA 1
ATOM 3601 C C . ASP A 1 458 ? 5.190 -4.139 23.121 1.00 97.00 458 ASP A C 1
ATOM 3603 O O . ASP A 1 458 ? 5.552 -3.019 23.484 1.00 97.00 458 ASP A O 1
ATOM 3607 N N . SER A 1 459 ? 4.416 -4.312 22.044 1.00 97.69 459 SER A N 1
ATOM 3608 C CA . SER A 1 459 ? 3.983 -3.199 21.198 1.00 97.69 459 SER A CA 1
ATOM 3609 C C . SER A 1 459 ? 2.927 -2.318 21.866 1.00 97.69 459 SER A C 1
ATOM 3611 O O . SER A 1 459 ? 2.043 -2.787 22.590 1.00 97.69 459 SER A O 1
ATOM 3613 N N . LEU A 1 460 ? 2.958 -1.025 21.536 1.00 96.88 460 LEU A N 1
ATOM 3614 C CA . LEU A 1 460 ? 2.010 -0.039 22.058 1.00 96.88 460 LEU A CA 1
ATOM 3615 C C . LEU A 1 460 ? 0.553 -0.403 21.719 1.00 96.88 460 LEU A C 1
ATOM 3617 O O . LEU A 1 460 ? -0.339 -0.202 22.536 1.00 96.88 460 LEU A O 1
ATOM 3621 N N . LEU A 1 461 ? 0.305 -0.974 20.534 1.00 96.88 461 LEU A N 1
ATOM 3622 C CA . LEU A 1 461 ? -1.041 -1.379 20.110 1.00 96.88 461 LEU A CA 1
ATOM 3623 C C . LEU A 1 461 ? -1.612 -2.516 20.960 1.00 96.88 461 LEU A C 1
ATOM 3625 O O . LEU A 1 461 ? -2.810 -2.511 21.245 1.00 96.88 461 LEU A O 1
ATOM 3629 N N . THR A 1 462 ? -0.775 -3.468 21.375 1.00 96.44 462 THR A N 1
ATOM 3630 C CA . THR A 1 462 ? -1.213 -4.584 22.219 1.00 96.44 462 THR A CA 1
ATOM 3631 C C . THR A 1 462 ? -1.504 -4.101 23.638 1.00 96.44 462 THR A C 1
ATOM 3633 O O . THR A 1 462 ? -2.574 -4.397 24.158 1.00 96.44 462 THR A O 1
ATOM 3636 N N . GLN A 1 463 ? -0.655 -3.236 24.202 1.00 96.75 463 GLN A N 1
ATOM 3637 C CA . GLN A 1 463 ? -0.901 -2.598 25.505 1.00 96.75 463 GLN A CA 1
ATOM 3638 C C . GLN A 1 463 ? -2.206 -1.780 25.510 1.00 96.75 463 GLN A C 1
ATOM 3640 O O . GLN A 1 463 ? -3.059 -1.972 26.374 1.00 96.75 463 GLN A O 1
ATOM 3645 N N . MET A 1 464 ? -2.425 -0.933 24.494 1.00 96.06 464 MET A N 1
ATOM 3646 C CA . MET A 1 464 ? -3.671 -0.161 24.353 1.00 96.06 464 MET A CA 1
ATOM 3647 C C . MET A 1 464 ? -4.913 -1.060 24.226 1.00 96.06 464 MET A C 1
ATOM 3649 O O . MET A 1 464 ? -5.985 -0.702 24.714 1.00 96.06 464 MET A O 1
ATOM 3653 N N . ALA A 1 465 ? -4.786 -2.220 23.575 1.00 95.38 465 ALA A N 1
ATOM 3654 C CA . ALA A 1 465 ? -5.860 -3.200 23.478 1.00 95.38 465 ALA A CA 1
ATOM 3655 C C . ALA A 1 465 ? -6.128 -3.919 24.810 1.00 95.38 465 ALA A C 1
ATOM 3657 O O . ALA A 1 465 ? -7.288 -4.149 25.155 1.00 95.38 465 ALA A O 1
ATOM 3658 N N . GLU A 1 466 ? -5.094 -4.291 25.563 1.00 94.56 466 GLU A N 1
ATOM 3659 C CA . GLU A 1 466 ? -5.217 -4.934 26.879 1.00 94.56 466 GLU A CA 1
ATOM 3660 C C . GLU A 1 466 ? -5.870 -4.013 27.921 1.00 94.56 466 GLU A C 1
ATOM 3662 O O . GLU A 1 466 ? -6.761 -4.451 28.650 1.00 94.56 466 GLU A O 1
ATOM 3667 N N . ASP A 1 467 ? -5.522 -2.723 27.926 1.00 94.94 467 ASP A N 1
ATOM 3668 C CA . ASP A 1 467 ? -6.142 -1.717 28.801 1.00 94.94 467 ASP A CA 1
ATOM 3669 C C . ASP A 1 467 ? -7.619 -1.432 28.457 1.00 94.94 467 ASP A C 1
ATOM 3671 O O . ASP A 1 467 ? -8.388 -0.942 29.297 1.00 94.94 467 ASP A O 1
ATOM 3675 N N . GLN A 1 468 ? -8.054 -1.743 27.230 1.00 92.81 468 GLN A N 1
ATOM 3676 C CA . GLN A 1 468 ? -9.422 -1.509 26.781 1.00 92.81 468 GLN A CA 1
ATOM 3677 C C . GLN A 1 468 ? -10.423 -2.518 27.370 1.00 92.81 468 GLN A C 1
ATOM 3679 O O . GLN A 1 468 ? -10.444 -3.696 27.013 1.00 92.81 468 GLN A O 1
ATOM 3684 N N . LYS A 1 469 ? -11.347 -1.996 28.190 1.00 87.69 469 LYS A N 1
ATOM 3685 C CA . LYS A 1 469 ? -12.442 -2.741 28.849 1.00 87.69 469 LYS A CA 1
ATOM 3686 C C . LYS A 1 469 ? -13.824 -2.591 28.198 1.00 87.69 469 LYS A C 1
ATOM 3688 O O . LYS A 1 469 ? -14.778 -3.200 28.668 1.00 87.69 469 LYS A O 1
ATOM 3693 N N . GLU A 1 470 ? -13.957 -1.754 27.171 1.00 90.44 470 GLU A N 1
ATOM 3694 C CA . GLU A 1 470 ? -15.228 -1.443 26.500 1.00 90.44 470 GLU A CA 1
ATOM 3695 C C . GLU A 1 470 ? -15.077 -1.571 24.978 1.00 90.44 470 GLU A C 1
ATOM 3697 O O . GLU A 1 470 ? -14.049 -1.156 24.448 1.00 90.44 470 GLU A O 1
ATOM 3702 N N . ASP A 1 471 ? -16.120 -2.017 24.266 1.00 87.81 471 ASP A N 1
ATOM 3703 C CA . ASP A 1 471 ? -16.154 -2.192 22.794 1.00 87.81 471 ASP A CA 1
ATOM 3704 C C . ASP A 1 471 ? -16.118 -0.875 21.972 1.00 87.81 471 ASP A C 1
ATOM 3706 O O . ASP A 1 471 ? -16.592 -0.804 20.835 1.00 87.81 471 ASP A O 1
ATOM 3710 N N . LYS A 1 472 ? -15.605 0.219 22.542 1.00 91.75 472 LYS A N 1
ATOM 3711 C CA . LYS A 1 472 ? -15.455 1.505 21.844 1.00 91.75 472 LYS A CA 1
ATOM 3712 C C . LYS A 1 472 ? -14.227 1.469 20.923 1.00 91.75 472 LYS A C 1
ATOM 3714 O O . LYS A 1 472 ? -13.270 0.764 21.219 1.00 91.75 472 LYS A O 1
ATOM 3719 N N . PRO A 1 473 ? -14.168 2.258 19.839 1.00 94.31 473 PRO A N 1
ATOM 3720 C CA . PRO A 1 473 ? -12.934 2.384 19.071 1.00 94.31 473 PRO A CA 1
ATOM 3721 C C . PRO A 1 473 ? -11.788 2.980 19.910 1.00 94.31 473 PRO A C 1
ATOM 3723 O O . PRO A 1 473 ? -11.957 4.034 20.524 1.00 94.31 473 PRO A O 1
ATOM 3726 N N . ILE A 1 474 ? -10.617 2.338 19.905 1.00 95.62 474 ILE A N 1
ATOM 3727 C CA . ILE A 1 474 ? -9.365 2.897 20.430 1.00 95.62 474 ILE A CA 1
ATOM 3728 C C . ILE A 1 474 ? -8.890 3.971 19.457 1.00 95.62 474 ILE A C 1
ATOM 3730 O O . ILE A 1 474 ? -8.563 3.668 18.311 1.00 95.62 474 ILE A O 1
ATOM 3734 N N . PHE A 1 475 ? -8.821 5.222 19.897 1.00 94.31 475 PHE A N 1
ATOM 3735 C CA . PHE A 1 475 ? -8.267 6.295 19.077 1.00 94.31 475 PHE A CA 1
ATOM 3736 C C . PHE A 1 475 ? -6.741 6.225 19.101 1.00 94.31 475 PHE A C 1
ATOM 3738 O O . PHE A 1 475 ? -6.125 6.300 20.162 1.00 94.31 475 PHE A O 1
ATOM 3745 N N . VAL A 1 476 ? -6.141 6.079 17.922 1.00 94.44 476 VAL A N 1
ATOM 3746 C CA . VAL A 1 476 ? -4.691 5.999 17.743 1.00 94.44 476 VAL A CA 1
ATOM 3747 C C . VAL A 1 476 ? -4.240 7.159 16.873 1.00 94.44 476 VAL A C 1
ATOM 3749 O O . VAL A 1 476 ? -4.752 7.394 15.776 1.00 94.44 476 VAL A O 1
ATOM 3752 N N . GLU A 1 477 ? -3.244 7.889 17.351 1.00 90.44 477 GLU A N 1
ATOM 3753 C CA . GLU A 1 477 ? -2.612 8.933 16.566 1.00 90.44 477 GLU A CA 1
ATOM 3754 C C . GLU A 1 477 ? -1.527 8.312 15.669 1.00 90.44 477 GLU A C 1
ATOM 3756 O O . GLU A 1 477 ? -0.476 7.906 16.158 1.00 90.44 477 GLU A O 1
ATOM 3761 N N . GLY A 1 478 ? -1.792 8.230 14.363 1.00 91.38 478 GLY A N 1
ATOM 3762 C CA . GLY A 1 478 ? -0.881 7.682 13.349 1.00 91.38 478 GLY A CA 1
ATOM 3763 C C . GLY A 1 478 ? -1.306 8.062 11.925 1.00 91.38 478 GLY A C 1
ATOM 3764 O O . GLY A 1 478 ? -2.402 8.606 11.723 1.00 91.38 478 GLY A O 1
ATOM 3765 N N . ASP A 1 479 ? -0.451 7.845 10.925 1.00 92.44 479 ASP A N 1
ATOM 3766 C CA . ASP A 1 479 ? -0.835 8.018 9.516 1.00 92.44 479 ASP A CA 1
ATOM 3767 C C . ASP A 1 479 ? -1.742 6.858 9.096 1.00 92.44 479 ASP A C 1
ATOM 3769 O O . ASP A 1 479 ? -1.322 5.713 8.946 1.00 92.44 479 ASP A O 1
ATOM 3773 N N . GLN A 1 480 ? -3.011 7.182 8.860 1.00 93.44 480 GLN A N 1
ATOM 3774 C CA . GLN A 1 480 ? -4.033 6.247 8.412 1.00 93.44 480 GLN A CA 1
ATOM 3775 C C . GLN A 1 480 ? -3.694 5.500 7.110 1.00 93.44 480 GLN A C 1
ATOM 3777 O O . GLN A 1 480 ? -4.267 4.436 6.872 1.00 93.44 480 GLN A O 1
ATOM 3782 N N . ASP A 1 481 ? -2.818 6.034 6.255 1.00 91.00 481 ASP A N 1
ATOM 3783 C CA . ASP A 1 481 ? -2.404 5.400 5.003 1.00 91.00 481 ASP A CA 1
ATOM 3784 C C . ASP A 1 481 ? -1.228 4.423 5.235 1.00 91.00 481 ASP A C 1
ATOM 3786 O O . ASP A 1 481 ? -1.117 3.428 4.510 1.00 91.00 481 ASP A O 1
ATOM 3790 N N . LEU A 1 482 ? -0.391 4.664 6.257 1.00 95.44 482 LEU A N 1
ATOM 3791 C CA . LEU A 1 482 ? 0.751 3.814 6.633 1.00 95.44 482 LEU A CA 1
ATOM 3792 C C . LEU A 1 482 ? 0.407 2.769 7.700 1.00 95.44 482 LEU A C 1
ATOM 3794 O O . LEU A 1 482 ? 1.002 1.694 7.706 1.00 95.44 482 LEU A O 1
ATOM 3798 N N . PHE A 1 483 ? -0.576 3.037 8.563 1.00 96.81 483 PHE A N 1
ATOM 3799 C CA . PHE A 1 483 ? -0.948 2.177 9.691 1.00 96.81 483 PHE A CA 1
ATOM 3800 C C . PHE A 1 483 ? -1.293 0.739 9.283 1.00 96.81 483 PHE A C 1
ATOM 3802 O O . PHE A 1 483 ? -1.049 -0.200 10.036 1.00 96.81 483 PHE A O 1
ATOM 3809 N N . LYS A 1 484 ? -1.786 0.525 8.057 1.00 95.62 484 LYS A N 1
ATOM 3810 C CA . LYS A 1 484 ? -2.002 -0.833 7.540 1.00 95.62 484 LYS A CA 1
ATOM 3811 C C . LYS A 1 484 ? -0.725 -1.678 7.526 1.00 95.62 484 LYS A C 1
ATOM 3813 O O . LYS A 1 484 ? -0.786 -2.838 7.897 1.00 95.62 484 LYS A O 1
ATOM 3818 N N . PHE A 1 485 ? 0.433 -1.083 7.230 1.00 96.94 485 PHE A N 1
ATOM 3819 C CA . PHE A 1 485 ? 1.721 -1.781 7.255 1.00 96.94 485 PHE A CA 1
ATOM 3820 C C . PHE A 1 485 ? 2.179 -2.124 8.679 1.00 96.94 485 PHE A C 1
ATOM 3822 O O . PHE A 1 485 ? 2.923 -3.084 8.859 1.00 96.94 485 PHE A O 1
ATOM 3829 N N . VAL A 1 486 ? 1.712 -1.379 9.688 1.00 97.56 486 VAL A N 1
ATOM 3830 C CA . VAL A 1 486 ? 1.889 -1.726 11.108 1.00 97.56 486 VAL A CA 1
ATOM 3831 C C . VAL A 1 486 ? 1.082 -2.982 11.433 1.00 97.56 486 VAL A C 1
ATOM 3833 O O . VAL A 1 486 ? 1.627 -3.937 11.975 1.00 97.56 486 VAL A O 1
ATOM 3836 N N . ILE A 1 487 ? -0.185 -3.032 11.009 1.00 96.94 487 ILE A N 1
ATOM 3837 C CA . ILE A 1 487 ? -1.034 -4.221 11.175 1.00 96.94 487 ILE A CA 1
ATOM 3838 C C . ILE A 1 487 ? -0.499 -5.423 10.377 1.00 96.94 487 ILE A C 1
ATOM 3840 O O . ILE A 1 487 ? -0.477 -6.536 10.894 1.00 96.94 487 ILE A O 1
ATOM 3844 N N . ASP A 1 488 ? -0.007 -5.226 9.154 1.00 95.19 488 ASP A N 1
ATOM 3845 C CA . ASP A 1 488 ? 0.590 -6.300 8.350 1.00 95.19 488 ASP A CA 1
ATOM 3846 C C . ASP A 1 488 ? 1.904 -6.820 8.957 1.00 95.19 488 ASP A C 1
ATOM 3848 O O . ASP A 1 488 ? 2.196 -8.015 8.865 1.00 95.19 488 ASP A O 1
ATOM 3852 N N . TYR A 1 489 ? 2.680 -5.960 9.630 1.00 97.31 489 TYR A N 1
ATOM 3853 C CA . TYR A 1 489 ? 3.824 -6.408 10.423 1.00 97.31 489 TYR A CA 1
ATOM 3854 C C . TYR A 1 489 ? 3.382 -7.237 11.632 1.00 97.31 489 TYR A C 1
ATOM 3856 O O . TYR A 1 489 ? 3.914 -8.326 11.823 1.00 97.31 489 TYR A O 1
ATOM 3864 N N . HIS A 1 490 ? 2.374 -6.790 12.389 1.00 96.12 490 HIS A N 1
ATOM 3865 C CA . HIS A 1 490 ? 1.804 -7.573 13.494 1.00 96.12 490 HIS A CA 1
ATOM 3866 C C . HIS A 1 490 ? 1.305 -8.953 13.048 1.00 96.12 490 HIS A C 1
ATOM 3868 O O . HIS A 1 490 ? 1.475 -9.926 13.775 1.00 96.12 490 HIS A O 1
ATOM 3874 N N . ARG A 1 491 ? 0.737 -9.053 11.840 1.00 93.50 491 ARG A N 1
ATOM 3875 C CA . ARG A 1 491 ? 0.246 -10.307 11.241 1.00 93.50 491 ARG A CA 1
ATOM 3876 C C . ARG A 1 491 ? 1.348 -11.270 10.817 1.00 93.50 491 ARG A C 1
ATOM 3878 O O . ARG A 1 491 ? 1.308 -12.447 11.156 1.00 93.50 491 ARG A O 1
ATOM 3885 N N . ASP A 1 492 ? 2.293 -10.783 10.013 1.00 93.38 492 ASP A N 1
ATOM 3886 C CA . ASP A 1 492 ? 3.221 -11.638 9.257 1.00 93.38 492 ASP A CA 1
ATOM 3887 C C . ASP A 1 492 ? 4.685 -11.518 9.708 1.00 93.38 492 ASP A C 1
ATOM 3889 O O . ASP A 1 492 ? 5.552 -12.200 9.158 1.00 93.38 492 ASP A O 1
ATOM 3893 N N . ARG A 1 493 ? 4.996 -10.602 10.639 1.00 95.94 493 ARG A N 1
ATOM 3894 C CA . ARG A 1 493 ? 6.362 -10.148 10.981 1.00 95.94 493 ARG A CA 1
ATOM 3895 C C . ARG A 1 493 ? 7.177 -9.697 9.764 1.00 95.94 493 ARG A C 1
ATOM 3897 O O . ARG A 1 493 ? 8.406 -9.735 9.774 1.00 95.94 493 ARG A O 1
ATOM 3904 N N . LYS A 1 494 ? 6.489 -9.311 8.682 1.00 94.81 494 LYS A N 1
ATOM 3905 C CA . LYS A 1 494 ? 7.093 -8.979 7.390 1.00 94.81 494 LYS A CA 1
ATOM 3906 C C . LYS A 1 494 ? 6.201 -8.059 6.564 1.00 94.81 494 LYS A C 1
ATOM 3908 O O . LYS A 1 494 ? 5.169 -8.488 6.049 1.00 94.81 494 LYS A O 1
ATOM 3913 N N . VAL A 1 495 ? 6.652 -6.836 6.321 1.00 95.06 495 VAL A N 1
ATOM 3914 C CA . VAL A 1 495 ? 5.959 -5.864 5.466 1.00 95.06 495 VAL A CA 1
ATOM 3915 C C . VAL A 1 495 ? 6.403 -6.023 4.012 1.00 95.06 495 VAL A C 1
ATOM 3917 O O . VAL A 1 495 ? 7.591 -6.195 3.735 1.00 95.06 495 VAL A O 1
ATOM 3920 N N . ILE A 1 496 ? 5.454 -5.935 3.074 1.00 92.50 496 ILE A N 1
ATOM 3921 C CA . ILE A 1 496 ? 5.754 -5.680 1.659 1.00 92.50 496 ILE A CA 1
ATOM 3922 C C . ILE A 1 496 ? 5.299 -4.261 1.315 1.00 92.50 496 ILE A C 1
ATOM 3924 O O . ILE A 1 496 ? 4.125 -3.927 1.468 1.00 92.50 496 ILE A O 1
ATOM 3928 N N . LEU A 1 497 ? 6.228 -3.424 0.855 1.00 91.50 497 LEU A N 1
ATOM 3929 C CA . LEU A 1 497 ? 5.972 -2.020 0.545 1.00 91.50 497 LEU A CA 1
ATOM 3930 C C . LEU A 1 497 ? 5.737 -1.809 -0.952 1.00 91.50 497 LEU A C 1
ATOM 3932 O O . LEU A 1 497 ? 6.650 -2.058 -1.736 1.00 91.50 497 LEU A O 1
ATOM 3936 N N . PRO A 1 498 ? 4.576 -1.283 -1.378 1.00 86.88 498 PRO A N 1
ATOM 3937 C CA . PRO A 1 498 ? 4.392 -0.830 -2.751 1.00 86.88 498 PRO A CA 1
ATOM 3938 C C . PRO A 1 498 ? 5.410 0.255 -3.117 1.00 86.88 498 PRO A C 1
ATOM 3940 O O . PRO A 1 498 ? 5.701 1.124 -2.300 1.00 86.88 498 PRO A O 1
ATOM 3943 N N . ILE A 1 499 ? 5.850 0.302 -4.378 1.00 78.88 499 ILE A N 1
ATOM 3944 C CA . ILE A 1 499 ? 6.788 1.321 -4.901 1.00 78.88 499 ILE A CA 1
ATOM 3945 C C . ILE A 1 499 ? 6.346 2.787 -4.680 1.00 78.88 499 ILE A C 1
ATOM 3947 O O . ILE A 1 499 ? 7.141 3.718 -4.795 1.00 78.88 499 ILE A O 1
ATOM 3951 N N . THR A 1 500 ? 5.063 3.017 -4.393 1.00 80.50 500 THR A N 1
ATOM 3952 C CA . THR A 1 500 ? 4.490 4.335 -4.084 1.00 80.50 500 THR A CA 1
ATOM 3953 C C . THR A 1 500 ? 4.609 4.737 -2.612 1.00 80.50 500 THR A C 1
ATOM 3955 O O . THR A 1 500 ? 4.203 5.844 -2.267 1.00 80.50 500 THR A O 1
ATOM 3958 N N . VAL A 1 501 ? 5.106 3.856 -1.741 1.00 87.19 501 VAL A N 1
ATOM 3959 C CA . VAL A 1 501 ? 5.232 4.072 -0.296 1.00 87.19 501 VAL A CA 1
ATOM 3960 C C . VAL A 1 501 ? 6.707 4.173 0.077 1.00 87.19 501 VAL A C 1
ATOM 3962 O O . VAL A 1 501 ? 7.536 3.403 -0.392 1.00 87.19 501 VAL A O 1
ATOM 3965 N N . ALA A 1 502 ? 7.022 5.154 0.917 1.00 89.06 502 ALA A N 1
ATOM 3966 C CA . ALA A 1 502 ? 8.367 5.414 1.403 1.00 89.06 502 ALA A CA 1
ATOM 3967 C C . ALA A 1 502 ? 8.771 4.408 2.499 1.00 89.06 502 ALA A C 1
ATOM 3969 O O . ALA A 1 502 ? 8.061 4.288 3.505 1.00 89.06 502 ALA A O 1
ATOM 3970 N N . LYS A 1 503 ? 9.914 3.721 2.348 1.00 93.06 503 LYS A N 1
ATOM 3971 C CA . LYS A 1 503 ? 10.411 2.757 3.350 1.00 93.06 503 LYS A CA 1
ATOM 3972 C C . LYS A 1 503 ? 10.731 3.450 4.669 1.00 93.06 503 LYS A C 1
ATOM 3974 O O . LYS A 1 503 ? 10.318 2.968 5.723 1.00 93.06 503 LYS A O 1
ATOM 3979 N N . ASP A 1 504 ? 11.366 4.617 4.610 1.00 91.81 504 ASP A N 1
ATOM 3980 C CA . ASP A 1 504 ? 11.708 5.402 5.802 1.00 91.81 504 ASP A CA 1
ATOM 3981 C C . ASP A 1 504 ? 10.461 5.906 6.554 1.00 91.81 504 ASP A C 1
ATOM 3983 O O . ASP A 1 504 ? 10.511 6.122 7.766 1.00 91.81 504 ASP A O 1
ATOM 3987 N N . ALA A 1 505 ? 9.335 6.098 5.855 1.00 91.88 505 ALA A N 1
ATOM 3988 C CA . ALA A 1 505 ? 8.078 6.508 6.480 1.00 91.88 505 ALA A CA 1
ATOM 3989 C C . ALA A 1 505 ? 7.439 5.346 7.254 1.00 91.88 505 ALA A C 1
ATOM 3991 O O . ALA A 1 505 ? 7.039 5.523 8.402 1.00 91.88 505 ALA A O 1
ATOM 3992 N N . VAL A 1 506 ? 7.416 4.140 6.673 1.00 95.44 506 VAL A N 1
ATOM 3993 C CA . VAL A 1 506 ? 6.891 2.952 7.365 1.00 95.44 506 VAL A CA 1
ATOM 3994 C C . VAL A 1 506 ? 7.797 2.517 8.514 1.00 95.44 506 VAL A C 1
ATOM 3996 O O . VAL A 1 506 ? 7.288 2.182 9.576 1.00 95.44 506 VAL A O 1
ATOM 3999 N N . LEU A 1 507 ? 9.124 2.594 8.363 1.00 95.75 507 LEU A N 1
ATOM 4000 C CA . LEU A 1 507 ? 10.064 2.354 9.466 1.00 95.75 507 LEU A CA 1
ATOM 4001 C C . LEU A 1 507 ? 9.813 3.285 10.659 1.00 95.75 507 LEU A C 1
ATOM 4003 O O . LEU A 1 507 ? 9.863 2.846 11.807 1.00 95.75 507 LEU A O 1
ATOM 4007 N N . ARG A 1 508 ? 9.521 4.565 10.396 1.00 94.00 508 ARG A N 1
ATOM 4008 C CA . ARG A 1 508 ? 9.182 5.530 11.446 1.00 94.00 508 ARG A CA 1
ATOM 4009 C C . ARG A 1 508 ? 7.868 5.178 12.138 1.00 94.00 508 ARG A C 1
ATOM 4011 O O . ARG A 1 508 ? 7.823 5.191 13.365 1.00 94.00 508 ARG A O 1
ATOM 4018 N N . GLU A 1 509 ? 6.834 4.850 11.369 1.00 96.69 509 GLU A N 1
ATOM 4019 C CA . GLU A 1 509 ? 5.520 4.509 11.916 1.00 96.69 509 GLU A CA 1
ATOM 4020 C C . GLU A 1 509 ? 5.570 3.195 12.718 1.00 96.69 509 GLU A C 1
ATOM 4022 O O . GLU A 1 509 ? 5.057 3.139 13.829 1.00 96.69 509 GLU A O 1
ATOM 4027 N N . LEU A 1 510 ? 6.289 2.170 12.245 1.00 97.06 510 LEU A N 1
ATOM 4028 C CA . LEU A 1 510 ? 6.554 0.947 13.016 1.00 97.06 510 LEU A CA 1
ATOM 4029 C C . LEU A 1 510 ? 7.259 1.269 14.344 1.00 97.06 510 LEU A C 1
ATOM 4031 O O . LEU A 1 510 ? 6.792 0.858 15.409 1.00 97.06 510 LEU A O 1
ATOM 4035 N N . LYS A 1 511 ? 8.313 2.096 14.304 1.00 96.62 511 LYS A N 1
ATOM 4036 C CA . LYS A 1 511 ? 9.036 2.513 15.511 1.00 96.62 511 LYS A CA 1
ATOM 4037 C C . LYS A 1 511 ? 8.158 3.297 16.495 1.00 96.62 511 LYS A C 1
ATOM 4039 O O . LYS A 1 511 ? 8.316 3.126 17.702 1.00 96.62 511 LYS A O 1
ATOM 4044 N N . ARG A 1 512 ? 7.208 4.109 16.011 1.00 95.25 512 ARG A N 1
ATOM 4045 C CA . ARG A 1 512 ? 6.216 4.824 16.843 1.00 95.25 512 ARG A CA 1
ATOM 4046 C C . ARG A 1 512 ? 5.382 3.863 17.699 1.00 95.25 512 ARG A C 1
ATOM 4048 O O . ARG A 1 512 ? 5.060 4.199 18.834 1.00 95.25 512 ARG A O 1
ATOM 4055 N N . PHE A 1 513 ? 5.081 2.669 17.188 1.00 97.19 513 PHE A N 1
ATOM 4056 C CA . PHE A 1 513 ? 4.324 1.630 17.898 1.00 97.19 513 PHE A CA 1
ATOM 4057 C C . PHE A 1 513 ? 5.194 0.639 18.692 1.00 97.19 513 PHE A C 1
ATOM 4059 O O . PHE A 1 513 ? 4.677 -0.362 19.190 1.00 97.19 513 PHE A O 1
ATOM 4066 N N . GLY A 1 514 ? 6.492 0.922 18.850 1.00 96.75 514 GLY A N 1
ATOM 4067 C CA . GLY A 1 514 ? 7.432 0.067 19.581 1.00 96.75 514 GLY A CA 1
ATOM 4068 C C . GLY A 1 514 ? 7.954 -1.125 18.774 1.00 96.75 514 GLY A C 1
ATOM 4069 O O . GLY A 1 514 ? 8.448 -2.080 19.361 1.00 96.75 514 GLY A O 1
ATOM 4070 N N . LEU A 1 515 ? 7.842 -1.096 17.442 1.00 97.62 515 LEU A N 1
ATOM 4071 C CA . LEU A 1 515 ? 8.286 -2.184 16.570 1.00 97.62 515 LEU A CA 1
ATOM 4072 C C . LEU A 1 515 ? 9.626 -1.829 15.924 1.00 97.62 515 LEU A C 1
ATOM 4074 O O . LEU A 1 515 ? 9.736 -0.829 15.213 1.00 97.62 515 LEU A O 1
ATOM 4078 N N . GLU A 1 516 ? 10.629 -2.680 16.128 1.00 96.50 516 GLU A N 1
ATOM 4079 C CA . GLU A 1 516 ? 11.955 -2.552 15.512 1.00 96.50 516 GLU A CA 1
ATOM 4080 C C . GLU A 1 516 ? 12.182 -3.696 14.501 1.00 96.50 516 GLU A C 1
ATOM 4082 O O . GLU A 1 516 ? 12.777 -4.719 14.843 1.00 96.50 516 GLU A O 1
ATOM 4087 N N . PRO A 1 517 ? 11.658 -3.574 13.264 1.00 95.94 517 PRO A N 1
ATOM 4088 C CA . PRO A 1 517 ? 11.824 -4.583 12.220 1.00 95.94 517 PRO A CA 1
ATOM 4089 C C . PRO A 1 517 ? 13.266 -4.623 11.700 1.00 95.94 517 PRO A C 1
ATOM 4091 O O . PRO A 1 517 ? 13.928 -3.589 11.573 1.00 95.94 517 PRO A O 1
ATOM 4094 N N . THR A 1 518 ? 13.733 -5.804 11.307 1.00 95.12 518 THR A N 1
ATOM 4095 C CA . THR A 1 518 ? 15.002 -5.966 10.589 1.00 95.12 518 THR A CA 1
ATOM 4096 C C . THR A 1 518 ? 14.853 -5.627 9.101 1.00 95.12 518 THR A C 1
ATOM 4098 O O . THR A 1 518 ? 13.758 -5.635 8.532 1.00 95.12 518 THR A O 1
ATOM 4101 N N . ASP A 1 519 ? 15.966 -5.314 8.429 1.00 88.88 519 ASP A N 1
ATOM 4102 C CA . ASP A 1 519 ? 15.944 -4.857 7.031 1.00 88.88 519 ASP A CA 1
ATOM 4103 C C . ASP A 1 519 ? 15.364 -5.888 6.040 1.00 88.88 519 ASP A C 1
ATOM 4105 O O . ASP A 1 519 ? 14.799 -5.499 5.017 1.00 88.88 519 ASP A O 1
ATOM 4109 N N . ASP A 1 520 ? 15.467 -7.184 6.347 1.00 91.81 520 ASP A N 1
ATOM 4110 C CA . ASP A 1 520 ? 14.916 -8.312 5.582 1.00 91.81 520 ASP A CA 1
ATOM 4111 C C . ASP A 1 520 ? 13.412 -8.552 5.825 1.00 91.81 520 ASP A C 1
ATOM 4113 O O . ASP A 1 520 ? 12.724 -9.140 4.979 1.00 91.81 520 ASP A O 1
ATOM 4117 N N . GLN A 1 521 ? 12.875 -8.039 6.937 1.00 95.00 521 GLN A N 1
ATOM 4118 C CA . GLN A 1 521 ? 11.440 -8.032 7.225 1.00 95.00 521 GLN A CA 1
ATOM 4119 C C . GLN A 1 521 ? 10.690 -6.930 6.464 1.00 95.00 521 GLN A C 1
ATOM 4121 O O . GLN A 1 521 ? 9.469 -7.014 6.339 1.00 95.00 521 GLN A O 1
ATOM 4126 N N . ILE A 1 522 ? 11.379 -5.925 5.910 1.00 94.19 522 ILE A N 1
ATOM 4127 C CA . ILE A 1 522 ? 10.763 -4.907 5.047 1.00 94.19 522 ILE A CA 1
ATOM 4128 C C . ILE A 1 522 ? 11.222 -5.099 3.604 1.00 94.19 522 ILE A C 1
ATOM 4130 O O . ILE A 1 522 ? 12.267 -4.599 3.182 1.00 94.19 522 ILE A O 1
ATOM 4134 N N . VAL A 1 523 ? 10.388 -5.788 2.828 1.00 91.62 523 VAL A N 1
ATOM 4135 C CA . VAL A 1 523 ? 10.615 -6.011 1.400 1.00 91.62 523 VAL A CA 1
ATOM 4136 C C . VAL A 1 523 ? 9.946 -4.898 0.604 1.00 91.62 523 VAL A C 1
ATOM 4138 O O . VAL A 1 523 ? 8.724 -4.794 0.562 1.00 91.62 523 VAL A O 1
ATOM 4141 N N . GLU A 1 524 ? 10.739 -4.068 -0.064 1.00 88.31 524 GLU A N 1
ATOM 4142 C CA . GLU A 1 524 ? 10.218 -3.184 -1.107 1.00 88.31 524 GLU A CA 1
ATOM 4143 C C . GLU A 1 524 ? 9.758 -4.038 -2.297 1.00 88.31 524 GLU A C 1
ATOM 4145 O O . GLU A 1 524 ? 10.551 -4.810 -2.845 1.00 88.31 524 GLU A O 1
ATOM 4150 N N . ASP A 1 525 ? 8.494 -3.898 -2.708 1.00 75.69 525 ASP A N 1
ATOM 4151 C CA . ASP A 1 525 ? 7.920 -4.563 -3.878 1.00 75.69 525 ASP A CA 1
ATOM 4152 C C . ASP A 1 525 ? 8.545 -3.991 -5.150 1.00 75.69 525 ASP A C 1
ATOM 4154 O O . ASP A 1 525 ? 8.077 -3.049 -5.800 1.00 75.69 525 ASP A O 1
ATOM 4158 N N . GLY A 1 526 ? 9.707 -4.539 -5.468 1.00 57.78 526 GLY A N 1
ATOM 4159 C CA . GLY A 1 526 ? 10.438 -4.173 -6.647 1.00 57.78 526 GLY A CA 1
ATOM 4160 C C . GLY A 1 526 ? 9.763 -4.757 -7.875 1.00 57.78 526 GLY A C 1
ATOM 4161 O O . GLY A 1 526 ? 9.989 -5.922 -8.196 1.00 57.78 526 GLY A O 1
ATOM 4162 N N . ILE A 1 527 ? 9.195 -3.883 -8.715 1.00 50.34 527 ILE A N 1
ATOM 4163 C CA . ILE A 1 527 ? 9.291 -4.036 -10.180 1.00 50.34 527 ILE A CA 1
ATOM 4164 C C . ILE A 1 527 ? 10.770 -3.894 -10.562 1.00 50.34 527 ILE A C 1
ATOM 4166 O O . ILE A 1 527 ? 11.214 -2.896 -11.130 1.00 50.34 527 ILE A O 1
ATOM 4170 N N . CYS A 1 528 ? 11.552 -4.881 -10.125 1.00 43.69 528 CYS A N 1
ATOM 4171 C CA . CYS A 1 528 ? 12.980 -5.061 -10.280 1.00 43.69 528 CYS A CA 1
ATOM 4172 C C . CYS A 1 528 ? 13.782 -3.747 -10.284 1.00 43.69 528 CYS A C 1
ATOM 4174 O O . CYS A 1 528 ? 14.708 -3.592 -11.079 1.00 43.69 528 CYS A O 1
ATOM 4176 N N . PHE A 1 529 ? 13.460 -2.775 -9.415 1.00 44.84 529 PHE A N 1
ATOM 4177 C CA . PHE A 1 529 ? 14.176 -1.498 -9.423 1.00 44.84 529 PHE A CA 1
ATOM 4178 C C . PHE A 1 529 ? 15.620 -1.690 -8.966 1.00 44.84 529 PHE A C 1
ATOM 4180 O O . PHE A 1 529 ? 16.490 -1.005 -9.477 1.00 44.84 529 PHE A O 1
ATOM 4187 N N . SER A 1 530 ? 15.910 -2.690 -8.129 1.00 43.97 530 SER A N 1
ATOM 4188 C CA . SER A 1 530 ? 17.259 -3.218 -7.879 1.00 43.97 530 SER A CA 1
ATOM 4189 C C . SER A 1 530 ? 17.943 -3.710 -9.164 1.00 43.97 530 SER A C 1
ATOM 4191 O O . SER A 1 530 ? 19.071 -3.318 -9.439 1.00 43.97 530 SER A O 1
ATOM 4193 N N . LEU A 1 531 ? 17.259 -4.477 -10.017 1.00 42.47 531 LEU A N 1
ATOM 4194 C CA . LEU A 1 531 ? 17.770 -4.946 -11.313 1.00 42.47 531 LEU A CA 1
ATOM 4195 C C . LEU A 1 531 ? 17.934 -3.803 -12.329 1.00 42.47 531 LEU A C 1
ATOM 4197 O O . LEU A 1 531 ? 18.897 -3.799 -13.091 1.00 42.47 531 LEU A O 1
ATOM 4201 N N . VAL A 1 532 ? 17.048 -2.803 -12.325 1.00 46.78 532 VAL A N 1
ATOM 4202 C CA . VAL A 1 532 ? 17.156 -1.573 -13.128 1.00 46.78 532 VAL A CA 1
ATOM 4203 C C . VAL A 1 532 ? 18.254 -0.660 -12.582 1.00 46.78 532 VAL A C 1
ATOM 4205 O O . VAL A 1 532 ? 18.938 -0.031 -13.373 1.00 46.78 532 VAL A O 1
ATOM 4208 N N . LYS A 1 533 ? 18.499 -0.625 -11.268 1.00 47.84 533 LYS A N 1
ATOM 4209 C CA . LYS A 1 533 ? 19.552 0.143 -10.570 1.00 47.84 533 LYS A CA 1
ATOM 4210 C C . LYS A 1 533 ? 20.918 -0.532 -10.727 1.00 47.84 533 LYS A C 1
ATOM 4212 O O . LYS A 1 533 ? 21.899 0.171 -10.939 1.00 47.84 533 LYS A O 1
ATOM 4217 N N . ASN A 1 534 ? 20.975 -1.864 -10.787 1.00 45.88 534 ASN A N 1
ATOM 4218 C CA . ASN A 1 534 ? 22.161 -2.658 -11.131 1.00 45.88 534 ASN A CA 1
ATOM 4219 C C . ASN A 1 534 ? 22.454 -2.617 -12.641 1.00 45.88 534 ASN A C 1
ATOM 4221 O O . ASN A 1 534 ? 23.606 -2.431 -13.037 1.00 45.88 534 ASN A O 1
ATOM 4225 N N . LYS A 1 535 ? 21.427 -2.667 -13.505 1.00 44.62 535 LYS A N 1
ATOM 4226 C CA . LYS A 1 535 ? 21.575 -2.376 -14.942 1.00 44.62 535 LYS A CA 1
ATOM 4227 C C . LYS A 1 535 ? 21.961 -0.913 -15.175 1.00 44.62 535 LYS A C 1
ATOM 4229 O O . LYS A 1 535 ? 22.857 -0.656 -15.960 1.00 44.62 535 LYS A O 1
ATOM 4234 N N . MET A 1 536 ? 21.402 0.059 -14.456 1.00 44.50 536 MET A N 1
ATOM 4235 C CA . MET A 1 536 ? 21.798 1.469 -14.574 1.00 44.50 536 MET A CA 1
ATOM 4236 C C . MET A 1 536 ? 23.167 1.766 -13.958 1.00 44.50 536 MET A C 1
ATOM 4238 O O . MET A 1 536 ? 23.835 2.652 -14.480 1.00 44.50 536 MET A O 1
ATOM 4242 N N . ARG A 1 537 ? 23.616 1.050 -12.915 1.00 47.75 537 ARG A N 1
ATOM 4243 C CA . ARG A 1 537 ? 25.016 1.068 -12.452 1.00 47.75 537 ARG A CA 1
ATOM 4244 C C . ARG A 1 537 ? 25.916 0.522 -13.551 1.00 47.75 537 ARG A C 1
ATOM 4246 O O . ARG A 1 537 ? 26.629 1.308 -14.156 1.00 47.75 537 ARG A O 1
ATOM 4253 N N . THR A 1 538 ? 25.746 -0.733 -13.972 1.00 50.44 538 THR A N 1
ATOM 4254 C CA . THR A 1 538 ? 26.553 -1.301 -15.072 1.00 50.44 538 THR A CA 1
ATOM 4255 C C . THR A 1 538 ? 26.499 -0.476 -16.366 1.00 50.44 538 THR A C 1
ATOM 4257 O O . THR A 1 538 ? 27.509 -0.385 -17.052 1.00 50.44 538 THR A O 1
ATOM 4260 N N . TRP A 1 539 ? 25.394 0.197 -16.706 1.00 45.34 539 TRP A N 1
ATOM 4261 C CA . TRP A 1 539 ? 25.320 1.115 -17.857 1.00 45.34 539 TRP A CA 1
ATOM 4262 C C . TRP A 1 539 ? 25.996 2.473 -17.600 1.00 45.34 539 TRP A C 1
ATOM 4264 O O . TRP A 1 539 ? 26.567 3.046 -18.527 1.00 45.34 539 TRP A O 1
ATOM 4274 N N . ARG A 1 540 ? 25.963 2.998 -16.369 1.00 42.59 540 ARG A N 1
ATOM 4275 C CA . ARG A 1 540 ? 26.685 4.211 -15.939 1.00 42.59 540 ARG A CA 1
ATOM 4276 C C . ARG A 1 540 ? 28.192 3.963 -15.906 1.00 42.59 540 ARG A C 1
ATOM 4278 O O . ARG A 1 540 ? 28.947 4.810 -16.376 1.00 42.59 540 ARG A O 1
ATOM 4285 N N . ASP A 1 541 ? 28.598 2.791 -15.440 1.00 45.34 541 ASP A N 1
ATOM 4286 C CA . ASP A 1 541 ? 29.988 2.373 -15.304 1.00 45.34 541 ASP A CA 1
ATOM 4287 C C . ASP A 1 541 ? 30.569 2.036 -16.685 1.00 45.34 541 ASP A C 1
ATOM 4289 O O . ASP A 1 541 ? 31.578 2.621 -17.075 1.00 45.34 541 ASP A O 1
ATOM 4293 N N . ARG A 1 542 ? 29.857 1.255 -17.519 1.00 42.75 542 ARG A N 1
ATOM 4294 C CA . ARG A 1 542 ? 30.196 1.075 -18.949 1.00 42.75 542 ARG A CA 1
ATOM 4295 C C . ARG A 1 542 ? 30.219 2.409 -19.701 1.00 42.75 542 ARG A C 1
ATOM 4297 O O . ARG A 1 542 ? 31.118 2.648 -20.497 1.00 42.75 542 ARG A O 1
ATOM 4304 N N . GLY A 1 543 ? 29.255 3.296 -19.446 1.00 37.75 543 GLY A N 1
ATOM 4305 C CA . GLY A 1 543 ? 29.142 4.595 -20.114 1.00 37.75 543 GLY A CA 1
ATOM 4306 C C . GLY A 1 543 ? 30.232 5.604 -19.736 1.00 37.75 543 GLY A C 1
ATOM 4307 O O . GLY A 1 543 ? 30.550 6.470 -20.551 1.00 37.75 543 GLY A O 1
ATOM 4308 N N . ARG A 1 544 ? 30.814 5.496 -18.532 1.00 41.06 544 ARG A N 1
ATOM 4309 C CA . ARG A 1 544 ? 31.887 6.380 -18.048 1.00 41.06 544 ARG A CA 1
ATOM 4310 C C . ARG A 1 544 ? 33.290 5.802 -18.294 1.00 41.06 544 ARG A C 1
ATOM 4312 O O . ARG A 1 544 ? 34.184 6.574 -18.619 1.00 41.06 544 ARG A O 1
ATOM 4319 N N . LYS A 1 545 ? 33.475 4.475 -18.236 1.00 41.88 545 LYS A N 1
ATOM 4320 C CA . LYS A 1 545 ? 34.770 3.797 -18.482 1.00 41.88 545 LYS A CA 1
ATOM 4321 C C . LYS A 1 545 ? 35.140 3.633 -19.965 1.00 41.88 545 LYS A C 1
ATOM 4323 O O . LYS A 1 545 ? 36.289 3.336 -20.283 1.00 41.88 545 LYS A O 1
ATOM 4328 N N . LEU A 1 546 ? 34.208 3.885 -20.891 1.00 40.41 546 LEU A N 1
ATOM 4329 C CA . LEU A 1 546 ? 34.353 3.672 -22.345 1.00 40.41 546 LEU A CA 1
ATOM 4330 C C . LEU A 1 546 ? 35.355 4.588 -23.093 1.00 40.41 546 LEU A C 1
ATOM 4332 O O . LEU A 1 546 ? 35.258 4.713 -24.317 1.00 40.41 546 LEU A O 1
ATOM 4336 N N . ARG A 1 547 ? 36.304 5.238 -22.403 1.00 44.19 547 ARG A N 1
ATOM 4337 C CA . ARG A 1 547 ? 37.383 5.999 -23.059 1.00 44.19 547 ARG A CA 1
ATOM 4338 C C . ARG A 1 547 ? 38.807 5.542 -22.728 1.00 44.19 547 ARG A C 1
ATOM 4340 O O . ARG A 1 547 ? 39.595 5.540 -23.664 1.00 44.19 547 ARG A O 1
ATOM 4347 N N . GLU A 1 548 ? 39.151 5.151 -21.491 1.00 48.19 548 GLU A N 1
ATOM 4348 C CA . GLU A 1 548 ? 40.587 5.100 -21.104 1.00 48.19 548 GLU A CA 1
ATOM 4349 C C . GLU A 1 548 ? 41.082 3.904 -20.248 1.00 48.19 548 GLU A C 1
ATOM 4351 O O . GLU A 1 548 ? 42.293 3.770 -20.105 1.00 48.19 548 GLU A O 1
ATOM 4356 N N . GLN A 1 549 ? 40.235 2.996 -19.725 1.00 51.06 549 GLN A N 1
ATOM 4357 C CA . GLN A 1 549 ? 40.680 1.906 -18.813 1.00 51.06 549 GLN A CA 1
ATOM 4358 C C . GLN A 1 549 ? 40.223 0.426 -19.051 1.00 51.06 549 GLN A C 1
ATOM 4360 O O . GLN A 1 549 ? 40.428 -0.378 -18.143 1.00 51.06 549 GLN A O 1
ATOM 4365 N N . PRO A 1 550 ? 39.674 -0.046 -20.201 1.00 54.78 550 PRO A N 1
ATOM 4366 C CA . PRO A 1 550 ? 39.073 -1.397 -20.256 1.00 54.78 550 PRO A CA 1
ATOM 4367 C C . PRO A 1 550 ? 40.009 -2.591 -19.990 1.00 54.78 550 PRO A C 1
ATOM 4369 O O . PRO A 1 550 ? 39.559 -3.611 -19.479 1.00 54.78 550 PRO A O 1
ATOM 4372 N N . ALA A 1 551 ? 41.283 -2.505 -20.385 1.00 54.47 551 ALA A N 1
ATOM 4373 C CA . ALA A 1 551 ? 42.168 -3.674 -20.430 1.00 54.47 551 ALA A CA 1
ATOM 4374 C C . ALA A 1 551 ? 42.796 -4.033 -19.072 1.00 54.47 551 ALA A C 1
ATOM 4376 O O . ALA A 1 551 ? 43.012 -5.210 -18.805 1.00 54.47 551 ALA A O 1
ATOM 4377 N N . ALA A 1 552 ? 43.062 -3.043 -18.211 1.00 56.84 552 ALA A N 1
ATOM 4378 C CA . ALA A 1 552 ? 43.661 -3.281 -16.896 1.00 56.84 552 ALA A CA 1
ATOM 4379 C C . ALA A 1 552 ? 42.661 -3.924 -15.923 1.00 56.84 552 ALA A C 1
ATOM 4381 O O . ALA A 1 552 ? 42.993 -4.902 -15.268 1.00 56.84 552 ALA A O 1
ATOM 4382 N N . GLU A 1 553 ? 41.417 -3.435 -15.887 1.00 60.06 553 GLU A N 1
ATOM 4383 C CA . GLU A 1 553 ? 40.371 -4.010 -15.028 1.00 60.06 553 GLU A CA 1
ATOM 4384 C C . GLU A 1 553 ? 39.981 -5.429 -15.454 1.00 60.06 553 GLU A C 1
ATOM 4386 O O . GLU A 1 553 ? 39.780 -6.287 -14.598 1.00 60.06 553 GLU A O 1
ATOM 4391 N N . LEU A 1 554 ? 39.915 -5.691 -16.767 1.00 64.25 554 LEU A N 1
ATOM 4392 C CA . LEU A 1 554 ? 39.670 -7.035 -17.291 1.00 64.25 554 LEU A CA 1
ATOM 4393 C C . LEU A 1 554 ? 40.805 -7.991 -16.905 1.00 64.25 554 LEU A C 1
ATOM 4395 O O . LEU A 1 554 ? 40.537 -9.103 -16.467 1.00 64.25 554 LEU A O 1
ATOM 4399 N N . LEU A 1 555 ? 42.061 -7.549 -17.024 1.00 67.38 555 LEU A N 1
ATOM 4400 C CA . LEU A 1 555 ? 43.215 -8.354 -16.633 1.00 67.38 555 LEU A CA 1
ATOM 4401 C C . LEU A 1 555 ? 43.221 -8.629 -15.121 1.00 67.38 555 LEU A C 1
ATOM 4403 O O . LEU A 1 555 ? 43.449 -9.766 -14.728 1.00 67.38 555 LEU A O 1
ATOM 4407 N N . CYS A 1 556 ? 42.908 -7.639 -14.276 1.00 67.75 556 CYS A N 1
ATOM 4408 C CA . CYS A 1 556 ? 42.760 -7.859 -12.835 1.00 67.75 556 CYS A CA 1
ATOM 4409 C C . CYS A 1 556 ? 41.642 -8.858 -12.517 1.00 67.75 556 CYS A C 1
ATOM 4411 O O . CYS A 1 556 ? 41.886 -9.786 -11.757 1.00 67.75 556 CYS A O 1
ATOM 4413 N N . ALA A 1 557 ? 40.455 -8.730 -13.120 1.00 69.69 557 ALA A N 1
ATOM 4414 C CA . ALA A 1 557 ? 39.362 -9.682 -12.903 1.00 69.69 557 ALA A CA 1
ATOM 4415 C C . ALA A 1 557 ? 39.773 -11.125 -13.256 1.00 69.69 557 ALA A C 1
ATOM 4417 O O . ALA A 1 557 ? 39.584 -12.028 -12.448 1.00 69.69 557 ALA A O 1
ATOM 4418 N N . VAL A 1 558 ? 40.428 -11.315 -14.405 1.00 73.12 558 VAL A N 1
ATOM 4419 C CA . VAL A 1 558 ? 40.926 -12.621 -14.873 1.00 73.12 558 VAL A CA 1
ATOM 4420 C C . VAL A 1 558 ? 42.012 -13.187 -13.960 1.00 73.12 558 VAL A C 1
ATOM 4422 O O . VAL A 1 558 ? 42.011 -14.384 -13.685 1.00 73.12 558 VAL A O 1
ATOM 4425 N N . MET A 1 559 ? 42.932 -12.350 -13.467 1.00 72.62 559 MET A N 1
ATOM 4426 C CA . MET A 1 559 ? 43.952 -12.775 -12.500 1.00 72.62 559 MET A CA 1
ATOM 4427 C C . MET A 1 559 ? 43.317 -13.253 -11.188 1.00 72.62 559 MET A C 1
ATOM 4429 O O . MET A 1 559 ? 43.778 -14.238 -10.620 1.00 72.62 559 MET A O 1
ATOM 4433 N N . MET A 1 560 ? 42.245 -12.599 -10.736 1.00 73.56 560 MET A N 1
ATOM 4434 C CA . MET A 1 560 ? 41.539 -12.924 -9.488 1.00 73.56 560 MET A CA 1
ATOM 4435 C C . MET A 1 560 ? 40.688 -14.193 -9.629 1.00 73.56 560 MET A C 1
ATOM 4437 O O . MET A 1 560 ? 40.659 -15.015 -8.719 1.00 73.56 560 MET A O 1
ATOM 4441 N N . GLU A 1 561 ? 40.047 -14.382 -10.783 1.00 75.19 561 GLU A N 1
ATOM 4442 C CA . GLU A 1 561 ? 39.298 -15.594 -11.139 1.00 75.19 561 GLU A CA 1
ATOM 4443 C C . GLU A 1 561 ? 40.242 -16.803 -11.262 1.00 75.19 561 GLU A C 1
ATOM 4445 O O . GLU A 1 561 ? 40.052 -17.802 -10.574 1.00 75.19 561 GLU A O 1
ATOM 4450 N N . SER A 1 562 ? 41.353 -16.658 -11.996 1.00 78.94 562 SER A N 1
ATOM 4451 C CA . SER A 1 562 ? 42.400 -17.691 -12.105 1.00 78.94 562 SER A CA 1
ATOM 4452 C C . SER A 1 562 ? 43.046 -18.021 -10.747 1.00 78.94 562 SER A C 1
ATOM 4454 O O . SER A 1 562 ? 43.430 -19.164 -10.497 1.00 78.94 562 SER A O 1
ATOM 4456 N N . ALA A 1 563 ? 43.184 -17.028 -9.859 1.00 74.19 563 ALA A N 1
ATOM 4457 C CA . ALA A 1 563 ? 43.681 -17.227 -8.498 1.00 74.19 563 ALA A CA 1
ATOM 4458 C C . ALA A 1 563 ? 42.672 -17.975 -7.614 1.00 74.19 563 ALA A C 1
ATOM 4460 O O . ALA A 1 563 ? 43.076 -18.842 -6.845 1.00 74.19 563 ALA A O 1
ATOM 4461 N N . ALA A 1 564 ? 41.376 -17.674 -7.734 1.00 71.44 564 ALA A N 1
ATOM 4462 C CA . ALA A 1 564 ? 40.315 -18.356 -6.996 1.00 71.44 564 ALA A CA 1
ATOM 4463 C C . ALA A 1 564 ? 40.122 -19.812 -7.457 1.00 71.44 564 ALA A C 1
ATOM 4465 O O . ALA A 1 564 ? 39.944 -20.703 -6.629 1.00 71.44 564 ALA A O 1
ATOM 4466 N N . GLU A 1 565 ? 40.215 -20.082 -8.763 1.00 77.81 565 GLU A N 1
ATOM 4467 C CA . GLU A 1 565 ? 40.176 -21.452 -9.285 1.00 77.81 565 GLU A CA 1
ATOM 4468 C C . GLU A 1 565 ? 41.374 -22.280 -8.803 1.00 77.81 565 GLU A C 1
ATOM 4470 O O . GLU A 1 565 ? 41.201 -23.436 -8.414 1.00 77.81 565 GLU A O 1
ATOM 4475 N N . LYS A 1 566 ? 42.580 -21.694 -8.762 1.00 81.06 566 LYS A N 1
ATOM 4476 C CA . LYS A 1 566 ? 43.768 -22.390 -8.247 1.00 81.06 566 LYS A CA 1
ATOM 4477 C C . LYS A 1 566 ? 43.790 -22.538 -6.730 1.00 81.06 566 LYS A C 1
ATOM 4479 O O . LYS A 1 566 ? 44.182 -23.600 -6.257 1.00 81.06 566 LYS A O 1
ATOM 4484 N N . SER A 1 567 ? 43.325 -21.553 -5.962 1.00 77.50 567 SER A N 1
ATOM 4485 C CA . SER A 1 567 ? 43.235 -21.685 -4.500 1.00 77.50 567 SER A CA 1
ATOM 4486 C C . SER A 1 567 ? 42.225 -22.753 -4.065 1.00 77.50 567 SER A C 1
ATOM 4488 O O . SER A 1 567 ? 42.417 -23.386 -3.031 1.00 77.50 567 SER A O 1
ATOM 4490 N N . ALA A 1 568 ? 41.192 -23.013 -4.873 1.00 72.44 568 ALA A N 1
ATOM 4491 C CA . ALA A 1 568 ? 40.256 -24.117 -4.662 1.00 72.44 568 ALA A CA 1
ATOM 4492 C C . ALA A 1 568 ? 40.836 -25.505 -5.013 1.00 72.44 568 ALA A C 1
ATOM 4494 O O . ALA A 1 568 ? 40.285 -26.519 -4.582 1.00 72.44 568 ALA A O 1
ATOM 4495 N N . GLN A 1 569 ? 41.921 -25.566 -5.795 1.00 78.31 569 GLN A N 1
ATOM 4496 C CA . GLN A 1 569 ? 42.570 -26.811 -6.233 1.00 78.31 569 GLN A CA 1
ATOM 4497 C C . GLN A 1 569 ? 43.829 -27.165 -5.423 1.00 78.31 569 GLN A C 1
ATOM 4499 O O . GLN A 1 569 ? 44.197 -28.338 -5.373 1.00 78.31 569 GLN A O 1
ATOM 4504 N N . ASP A 1 570 ? 44.491 -26.182 -4.804 1.00 71.19 570 ASP A N 1
ATOM 4505 C CA . ASP A 1 570 ? 45.814 -26.338 -4.187 1.00 71.19 570 ASP A CA 1
ATOM 4506 C C . ASP A 1 570 ? 45.754 -26.255 -2.648 1.00 71.19 570 ASP A C 1
ATOM 4508 O O . ASP A 1 570 ? 45.353 -25.247 -2.064 1.00 71.19 570 ASP A O 1
ATOM 4512 N N . SER A 1 571 ? 46.146 -27.330 -1.958 1.00 51.44 571 SER A N 1
ATOM 4513 C CA . SER A 1 571 ? 45.825 -27.555 -0.540 1.00 51.44 571 SER A CA 1
ATOM 4514 C C . SER A 1 571 ? 46.814 -26.929 0.460 1.00 51.44 571 SER A C 1
ATOM 4516 O O . SER A 1 571 ? 47.134 -27.544 1.478 1.00 51.44 571 SER A O 1
ATOM 4518 N N . GLY A 1 572 ? 47.287 -25.707 0.192 1.00 64.00 572 GLY A N 1
ATOM 4519 C CA . GLY A 1 572 ? 47.891 -24.839 1.217 1.00 64.00 572 GLY A CA 1
ATOM 4520 C C . GLY A 1 572 ? 49.402 -24.574 1.155 1.00 64.00 572 GLY A C 1
ATOM 4521 O O . GLY A 1 572 ? 49.923 -23.955 2.079 1.00 64.00 572 GLY A O 1
ATOM 4522 N N . THR A 1 573 ? 50.123 -24.964 0.099 1.00 68.12 573 THR A N 1
ATOM 4523 C CA . THR A 1 573 ? 51.556 -24.607 -0.073 1.00 68.12 573 THR A CA 1
ATOM 4524 C C . THR A 1 573 ? 51.803 -23.297 -0.831 1.00 68.12 573 THR A C 1
ATOM 4526 O O . THR A 1 573 ? 52.953 -22.909 -1.036 1.00 68.12 573 THR A O 1
ATOM 4529 N N . GLY A 1 574 ? 50.734 -22.589 -1.206 1.00 74.56 574 GLY A N 1
ATOM 4530 C CA . GLY A 1 574 ? 50.790 -21.427 -2.091 1.00 74.56 574 GLY A CA 1
ATOM 4531 C C . GLY A 1 574 ? 50.819 -21.832 -3.564 1.00 74.56 574 GLY A C 1
ATOM 4532 O O . GLY A 1 574 ? 51.438 -22.827 -3.933 1.00 74.56 574 GLY A O 1
ATOM 4533 N N . PHE A 1 575 ? 50.139 -21.055 -4.406 1.00 81.56 575 PHE A N 1
ATOM 4534 C CA . PHE A 1 575 ? 49.889 -21.394 -5.807 1.00 81.56 575 PHE A CA 1
ATOM 4535 C C . PHE A 1 575 ? 50.420 -20.318 -6.763 1.00 81.56 575 PHE A C 1
ATOM 4537 O O . PHE A 1 575 ? 50.658 -19.162 -6.393 1.00 81.56 575 PHE A O 1
ATOM 4544 N N . LEU A 1 576 ? 50.609 -20.721 -8.021 1.00 81.94 576 LEU A N 1
ATOM 4545 C CA . LEU A 1 576 ? 51.154 -19.884 -9.085 1.00 81.94 576 LEU A CA 1
ATOM 4546 C C . LEU A 1 576 ? 50.102 -19.649 -10.174 1.00 81.94 576 LEU A C 1
ATOM 4548 O O . LEU A 1 576 ? 49.715 -20.594 -10.872 1.00 81.94 576 LEU A O 1
ATOM 4552 N N . VAL A 1 577 ? 49.686 -18.394 -10.362 1.00 81.25 577 VAL A N 1
ATOM 4553 C CA . VAL A 1 577 ? 48.882 -17.997 -11.528 1.00 81.25 577 VAL A CA 1
ATOM 4554 C C . VAL A 1 577 ? 49.840 -17.698 -12.675 1.00 81.25 577 VAL A C 1
ATOM 4556 O O . VAL A 1 577 ? 50.622 -16.743 -12.648 1.00 81.25 577 VAL A O 1
ATOM 4559 N N . SER A 1 578 ? 49.806 -18.570 -13.674 1.00 85.06 578 SER A N 1
ATOM 4560 C CA . SER A 1 578 ? 50.625 -18.510 -14.873 1.00 85.06 578 SER A CA 1
ATOM 4561 C C . SER A 1 578 ? 49.875 -17.843 -16.022 1.00 85.06 578 SER A C 1
ATOM 4563 O O . SER A 1 578 ? 48.649 -17.720 -16.045 1.00 85.06 578 SER A O 1
ATOM 4565 N N . LYS A 1 579 ? 50.636 -17.481 -17.051 1.00 83.38 579 LYS A N 1
ATOM 4566 C CA . LYS A 1 579 ? 50.105 -17.034 -18.338 1.00 83.38 579 LYS A CA 1
ATOM 4567 C C . LYS A 1 579 ? 49.108 -18.016 -18.973 1.00 83.38 579 LYS A C 1
ATOM 4569 O O . LYS A 1 579 ? 48.202 -17.559 -19.659 1.00 83.38 579 LYS A O 1
ATOM 4574 N N . HIS A 1 580 ? 49.274 -19.326 -18.769 1.00 84.19 580 HIS A N 1
ATOM 4575 C CA . HIS A 1 580 ? 48.382 -20.332 -19.353 1.00 84.19 580 HIS A CA 1
ATOM 4576 C C . HIS A 1 580 ? 46.992 -20.307 -18.709 1.00 84.19 580 HIS A C 1
ATOM 4578 O O . HIS A 1 580 ? 45.991 -20.326 -19.417 1.00 84.19 580 HIS A O 1
ATOM 4584 N N . ASP A 1 581 ? 46.939 -20.170 -17.384 1.00 82.38 581 ASP A N 1
ATOM 4585 C CA . ASP A 1 581 ? 45.678 -20.102 -16.639 1.00 82.38 581 ASP A CA 1
ATOM 4586 C C . ASP A 1 581 ? 44.873 -18.865 -17.078 1.00 82.38 581 ASP A C 1
ATOM 4588 O O . ASP A 1 581 ? 43.696 -18.956 -17.418 1.00 82.38 581 ASP A O 1
ATOM 4592 N N . MET A 1 582 ? 45.552 -17.718 -17.211 1.00 80.50 582 MET A N 1
ATOM 4593 C CA . MET A 1 582 ? 44.930 -16.473 -17.673 1.00 80.50 582 MET A CA 1
ATOM 4594 C C . MET A 1 582 ? 44.451 -16.521 -19.136 1.00 80.50 582 MET A C 1
ATOM 4596 O O . MET A 1 582 ? 43.448 -15.885 -19.464 1.00 80.50 582 MET A O 1
ATOM 4600 N N . THR A 1 583 ? 45.142 -17.234 -20.040 1.00 75.56 583 THR A N 1
ATOM 4601 C CA . THR A 1 583 ? 44.662 -17.411 -21.427 1.00 75.56 583 THR A CA 1
ATOM 4602 C C . THR A 1 583 ? 43.482 -18.370 -21.508 1.00 75.56 583 THR A C 1
ATOM 4604 O O . THR A 1 583 ? 42.569 -18.131 -22.301 1.00 75.56 583 THR A O 1
ATOM 4607 N N . GLN A 1 584 ? 43.468 -19.404 -20.663 1.00 81.00 584 GLN A N 1
ATOM 4608 C CA . GLN A 1 584 ? 42.374 -20.362 -20.552 1.00 81.00 584 GLN A CA 1
ATOM 4609 C C . GLN A 1 584 ? 41.099 -19.695 -20.012 1.00 81.00 584 GLN A C 1
ATOM 4611 O O . GLN A 1 584 ? 40.066 -19.769 -20.676 1.00 81.00 584 GLN A O 1
ATOM 4616 N N . ALA A 1 585 ? 41.186 -18.961 -18.896 1.00 72.00 585 ALA A N 1
ATOM 4617 C CA . ALA A 1 585 ? 40.061 -18.222 -18.314 1.00 72.00 585 ALA A CA 1
ATOM 4618 C C . ALA A 1 585 ? 39.449 -17.199 -19.295 1.00 72.00 585 ALA A C 1
ATOM 4620 O O . ALA A 1 585 ? 38.233 -17.055 -19.389 1.00 72.00 585 ALA A O 1
ATOM 4621 N N . LEU A 1 586 ? 40.281 -16.526 -20.100 1.00 72.00 586 LEU A N 1
ATOM 4622 C CA . LEU A 1 586 ? 39.813 -15.596 -21.136 1.00 72.00 586 LEU A CA 1
ATOM 4623 C C . LEU A 1 586 ? 39.312 -16.267 -22.423 1.00 72.00 586 LEU A C 1
ATOM 4625 O O . LEU A 1 586 ? 38.691 -15.587 -23.240 1.00 72.00 586 LEU A O 1
ATOM 4629 N N . SER A 1 587 ? 39.600 -17.555 -22.643 1.00 79.56 587 SER A N 1
ATOM 4630 C CA . SER A 1 587 ? 39.378 -18.248 -23.922 1.00 79.56 587 SER A CA 1
ATOM 4631 C C . SER A 1 587 ? 39.974 -17.503 -25.135 1.00 79.56 587 SER A C 1
ATOM 4633 O O . SER A 1 587 ? 39.359 -17.433 -26.201 1.00 79.56 587 SER A O 1
ATOM 4635 N N . ILE A 1 588 ? 41.178 -16.930 -24.983 1.00 74.44 588 ILE A N 1
ATOM 4636 C CA . ILE A 1 588 ? 41.890 -16.212 -26.059 1.00 74.44 588 ILE A CA 1
ATOM 4637 C C . ILE A 1 588 ? 43.250 -16.831 -26.376 1.00 74.44 588 ILE A C 1
ATOM 4639 O O . ILE A 1 588 ? 43.925 -17.378 -25.506 1.00 74.44 588 ILE A O 1
ATOM 4643 N N . ASP A 1 589 ? 43.686 -16.691 -27.630 1.00 81.56 589 ASP A N 1
ATOM 4644 C CA . ASP A 1 589 ? 45.005 -17.153 -28.054 1.00 81.56 589 ASP A CA 1
ATOM 4645 C C . ASP A 1 589 ? 46.163 -16.296 -27.499 1.00 81.56 589 ASP A C 1
ATOM 4647 O O . ASP A 1 589 ? 45.998 -15.171 -27.012 1.00 81.56 589 ASP A O 1
ATOM 4651 N N . ASP A 1 590 ? 47.377 -16.839 -27.603 1.00 70.62 590 ASP A N 1
ATOM 4652 C CA . ASP A 1 590 ? 48.589 -16.222 -27.061 1.00 70.62 590 ASP A CA 1
ATOM 4653 C C . ASP A 1 590 ? 48.936 -14.865 -27.706 1.00 70.62 590 ASP A C 1
ATOM 4655 O O . ASP A 1 590 ? 49.596 -14.025 -27.091 1.00 70.62 590 ASP A O 1
ATOM 4659 N N . THR A 1 591 ? 48.486 -14.617 -28.936 1.00 70.75 591 THR A N 1
ATOM 4660 C CA . THR A 1 591 ? 48.691 -13.361 -29.673 1.00 70.75 591 THR A CA 1
ATOM 4661 C C . THR A 1 591 ? 47.746 -12.281 -29.158 1.00 70.75 591 THR A C 1
ATOM 4663 O O . THR A 1 591 ? 48.177 -11.157 -28.879 1.00 70.75 591 THR A O 1
ATOM 4666 N N . ALA A 1 592 ? 46.472 -12.634 -28.965 1.00 69.44 592 ALA A N 1
ATOM 4667 C CA . ALA A 1 592 ? 45.472 -11.774 -28.346 1.00 69.44 592 ALA A CA 1
ATOM 4668 C C . ALA A 1 592 ? 45.866 -11.407 -26.906 1.00 69.44 592 ALA A C 1
ATOM 4670 O O . ALA A 1 592 ? 45.854 -10.225 -26.552 1.00 69.44 592 ALA A O 1
ATOM 4671 N N . PHE A 1 593 ? 46.327 -12.378 -26.109 1.00 74.38 593 PHE A N 1
ATOM 4672 C CA . PHE A 1 593 ? 46.809 -12.128 -24.748 1.00 74.38 593 PHE A CA 1
ATOM 4673 C C . PHE A 1 593 ? 48.045 -11.222 -24.719 1.00 74.38 593 PHE A C 1
ATOM 4675 O O . PHE A 1 593 ? 48.069 -10.242 -23.977 1.00 74.38 593 PHE A O 1
ATOM 4682 N N . ARG A 1 594 ? 49.051 -11.461 -25.577 1.00 71.44 594 ARG A N 1
ATOM 4683 C CA . ARG A 1 594 ? 50.217 -10.560 -25.702 1.00 71.44 594 ARG A CA 1
ATOM 4684 C C . ARG A 1 594 ? 49.811 -9.135 -26.081 1.00 71.44 594 ARG A C 1
ATOM 4686 O O . ARG A 1 594 ? 50.422 -8.189 -25.587 1.00 71.44 594 ARG A O 1
ATOM 4693 N N . SER A 1 595 ? 48.802 -8.969 -26.939 1.00 66.19 595 SER A N 1
ATOM 4694 C CA . SER A 1 595 ? 48.269 -7.655 -27.318 1.00 66.19 595 SER A CA 1
ATOM 4695 C C . SER A 1 595 ? 47.566 -6.966 -26.143 1.00 66.19 595 SER A C 1
ATOM 4697 O O . SER A 1 595 ? 47.835 -5.796 -25.867 1.00 66.19 595 SER A O 1
ATOM 4699 N N . LEU A 1 596 ? 46.732 -7.696 -25.393 1.00 63.22 596 LEU A N 1
ATOM 4700 C CA . LEU A 1 596 ? 46.080 -7.194 -24.181 1.00 63.22 596 LEU A CA 1
ATOM 4701 C C . LEU A 1 596 ? 47.125 -6.752 -23.140 1.00 63.22 596 LEU A C 1
ATOM 4703 O O . LEU A 1 596 ? 47.110 -5.609 -22.684 1.00 63.22 596 LEU A O 1
ATOM 4707 N N . PHE A 1 597 ? 48.085 -7.629 -22.840 1.00 65.19 597 PHE A N 1
ATOM 4708 C CA . PHE A 1 597 ? 49.087 -7.433 -21.795 1.00 65.19 597 PHE A CA 1
ATOM 4709 C C . PHE A 1 597 ? 50.076 -6.307 -22.132 1.00 65.19 597 PHE A C 1
ATOM 4711 O O . PHE A 1 597 ? 50.371 -5.472 -21.281 1.00 65.19 597 PHE A O 1
ATOM 4718 N N . ARG A 1 598 ? 50.546 -6.197 -23.386 1.00 62.59 598 ARG A N 1
ATOM 4719 C CA . ARG A 1 598 ? 51.499 -5.146 -23.806 1.00 62.59 598 ARG A CA 1
ATOM 4720 C C . ARG A 1 598 ? 50.925 -3.725 -23.690 1.00 62.59 598 ARG A C 1
ATOM 4722 O O . ARG A 1 598 ? 51.686 -2.781 -23.511 1.00 62.59 598 ARG A O 1
ATOM 4729 N N . ASN A 1 599 ? 49.602 -3.566 -23.754 1.00 55.16 599 ASN A N 1
ATOM 4730 C CA . ASN A 1 599 ? 48.933 -2.277 -23.540 1.00 55.16 599 ASN A CA 1
ATOM 4731 C C . ASN A 1 599 ? 48.746 -1.916 -22.049 1.00 55.16 599 ASN A C 1
ATOM 4733 O O . ASN A 1 599 ? 48.338 -0.795 -21.745 1.00 55.16 599 ASN A O 1
ATOM 4737 N N . VAL A 1 600 ? 49.025 -2.848 -21.131 1.00 57.75 600 VAL A N 1
ATOM 4738 C CA . VAL A 1 600 ? 48.715 -2.742 -19.694 1.00 57.75 600 VAL A CA 1
ATOM 4739 C C . VAL A 1 600 ? 49.971 -2.829 -18.813 1.00 57.75 600 VAL A C 1
ATOM 4741 O O . VAL A 1 600 ? 50.081 -2.093 -17.835 1.00 57.75 600 VAL A O 1
ATOM 4744 N N . ALA A 1 601 ? 50.948 -3.662 -19.185 1.00 49.22 601 ALA A N 1
ATOM 4745 C CA . ALA A 1 601 ? 52.122 -4.006 -18.375 1.00 49.22 601 ALA A CA 1
ATOM 4746 C C . ALA A 1 601 ? 52.971 -2.808 -17.922 1.00 49.22 601 ALA A C 1
ATOM 4748 O O . ALA A 1 601 ? 53.504 -2.820 -16.821 1.00 49.22 601 ALA A O 1
ATOM 4749 N N . CYS A 1 602 ? 53.061 -1.742 -18.723 1.00 47.47 602 CYS A N 1
ATOM 4750 C CA . CYS A 1 602 ? 53.820 -0.542 -18.354 1.00 47.47 602 CYS A CA 1
ATOM 4751 C C . CYS A 1 602 ? 53.110 0.352 -17.313 1.00 47.47 602 CYS A C 1
ATOM 4753 O O . CYS A 1 602 ? 53.566 1.470 -17.080 1.00 47.47 602 CYS A O 1
ATOM 4755 N N . ARG A 1 603 ? 51.931 -0.046 -16.803 1.00 51.81 603 ARG A N 1
ATOM 4756 C CA . ARG A 1 603 ? 51.017 0.830 -16.040 1.00 51.81 603 ARG A CA 1
ATOM 4757 C C . ARG A 1 603 ? 50.257 0.161 -14.890 1.00 51.81 603 ARG A C 1
ATOM 4759 O O . ARG A 1 603 ? 49.438 0.835 -14.271 1.00 51.81 603 ARG A O 1
ATOM 4766 N N . ILE A 1 604 ? 50.511 -1.112 -14.583 1.00 51.72 604 ILE A N 1
ATOM 4767 C CA . ILE A 1 604 ? 50.093 -1.691 -13.298 1.00 51.72 604 ILE A CA 1
ATOM 4768 C C . ILE A 1 604 ? 51.223 -1.405 -12.299 1.00 51.72 604 ILE A C 1
ATOM 4770 O O . ILE A 1 604 ? 52.280 -2.026 -12.422 1.00 51.72 604 ILE A O 1
ATOM 4774 N N . PRO A 1 605 ? 51.063 -0.483 -11.330 1.00 49.59 605 PRO A N 1
ATOM 4775 C CA . PRO A 1 605 ? 51.968 -0.456 -10.191 1.00 49.59 605 PRO A CA 1
ATOM 4776 C C . PRO A 1 605 ? 51.814 -1.775 -9.425 1.00 49.59 605 PRO A C 1
ATOM 4778 O O . PRO A 1 605 ? 50.697 -2.250 -9.220 1.00 49.59 605 PRO A O 1
ATOM 4781 N N . CYS A 1 606 ? 52.927 -2.347 -8.960 1.00 49.62 606 CYS A N 1
ATOM 4782 C CA . CYS A 1 606 ? 52.935 -3.592 -8.173 1.00 49.62 606 CYS A CA 1
ATOM 4783 C C . CYS A 1 606 ? 52.233 -3.451 -6.799 1.00 49.62 606 CYS A C 1
ATOM 4785 O O . CYS A 1 606 ? 52.100 -4.419 -6.060 1.00 49.62 606 CYS A O 1
ATOM 4787 N N . GLU A 1 607 ? 51.768 -2.240 -6.488 1.00 48.84 607 GLU A N 1
ATOM 4788 C CA . GLU A 1 607 ? 51.121 -1.783 -5.257 1.00 48.84 607 GLU A CA 1
ATOM 4789 C C . GLU A 1 607 ? 49.622 -1.500 -5.484 1.00 48.84 607 GLU A C 1
ATOM 4791 O O . GLU A 1 607 ? 49.050 -0.573 -4.914 1.00 48.84 607 GLU A O 1
ATOM 4796 N N . SER A 1 608 ? 48.959 -2.251 -6.372 1.00 62.78 608 SER A N 1
ATOM 4797 C CA . SER A 1 608 ? 47.500 -2.172 -6.498 1.00 62.78 608 SER A CA 1
ATOM 4798 C C . SER A 1 608 ? 46.856 -2.658 -5.197 1.00 62.78 608 SER A C 1
ATOM 4800 O O . SER A 1 608 ? 46.773 -3.858 -4.934 1.00 62.78 608 SER A O 1
ATOM 4802 N N . GLU A 1 609 ? 46.409 -1.699 -4.385 1.00 60.75 609 GLU A N 1
ATOM 4803 C CA . GLU A 1 609 ? 45.873 -1.926 -3.039 1.00 60.75 609 GLU A CA 1
ATOM 4804 C C . GLU A 1 609 ? 44.705 -2.932 -3.041 1.00 60.75 609 GLU A C 1
ATOM 4806 O O . GLU A 1 609 ? 44.579 -3.746 -2.131 1.00 60.75 609 GLU A O 1
ATOM 4811 N N . ASP A 1 610 ? 43.895 -2.943 -4.104 1.00 59.75 610 ASP A N 1
ATOM 4812 C CA . ASP A 1 610 ? 42.771 -3.872 -4.274 1.00 59.75 610 ASP A CA 1
ATOM 4813 C C . ASP A 1 610 ? 43.216 -5.331 -4.511 1.00 59.75 610 ASP A C 1
ATOM 4815 O O . ASP A 1 610 ? 42.572 -6.253 -4.010 1.00 59.75 610 ASP A O 1
ATOM 4819 N N . LEU A 1 611 ? 44.330 -5.558 -5.224 1.00 60.00 611 LEU A N 1
ATOM 4820 C CA . LEU A 1 611 ? 44.910 -6.897 -5.420 1.00 60.00 611 LEU A CA 1
ATOM 4821 C C . LEU A 1 611 ? 45.527 -7.431 -4.117 1.00 60.00 611 LEU A C 1
ATOM 4823 O O . LEU A 1 611 ? 45.343 -8.602 -3.785 1.00 60.00 611 LEU A O 1
ATOM 4827 N N . GLN A 1 612 ? 46.208 -6.571 -3.350 1.00 69.50 612 GLN A N 1
ATOM 4828 C CA . GLN A 1 612 ? 46.745 -6.941 -2.035 1.00 69.50 612 GLN A CA 1
ATOM 4829 C C . GLN A 1 612 ? 45.624 -7.244 -1.030 1.00 69.50 612 GLN A C 1
ATOM 4831 O O . GLN A 1 612 ? 45.651 -8.297 -0.397 1.00 69.50 612 GLN A O 1
ATOM 4836 N N . ARG A 1 613 ? 44.594 -6.388 -0.941 1.00 69.00 613 ARG A N 1
ATOM 4837 C CA . ARG A 1 613 ? 43.423 -6.610 -0.072 1.00 69.00 613 ARG A CA 1
ATOM 4838 C C . ARG A 1 613 ? 42.673 -7.898 -0.413 1.00 69.00 613 ARG A C 1
ATOM 4840 O O . ARG A 1 613 ? 42.201 -8.579 0.494 1.00 69.00 613 ARG A O 1
ATOM 4847 N N . PHE A 1 614 ? 42.567 -8.257 -1.695 1.00 67.00 614 PHE A N 1
ATOM 4848 C CA . PHE A 1 614 ? 41.969 -9.531 -2.096 1.00 67.00 614 PHE A CA 1
ATOM 4849 C C . PHE A 1 614 ? 42.822 -10.721 -1.657 1.00 67.00 614 PHE A C 1
ATOM 4851 O O . PHE A 1 614 ? 42.288 -11.618 -1.011 1.00 67.00 614 PHE A O 1
ATOM 4858 N N . ALA A 1 615 ? 44.132 -10.718 -1.923 1.00 66.31 615 ALA A N 1
ATOM 4859 C CA . ALA A 1 615 ? 45.021 -11.793 -1.476 1.00 66.31 615 ALA A CA 1
ATOM 4860 C C . ALA A 1 615 ? 44.940 -11.990 0.055 1.00 66.31 615 ALA A C 1
ATOM 4862 O O . ALA A 1 615 ? 44.716 -13.107 0.531 1.00 66.31 615 ALA A O 1
ATOM 4863 N N . GLN A 1 616 ? 44.973 -10.887 0.811 1.00 76.00 616 GLN A N 1
ATOM 4864 C CA . GLN A 1 616 ? 44.813 -10.869 2.268 1.00 76.00 616 GLN A CA 1
ATOM 4865 C C . GLN A 1 616 ? 43.448 -11.398 2.729 1.00 76.00 616 GLN A C 1
ATOM 4867 O O . GLN A 1 616 ? 43.380 -12.104 3.732 1.00 76.00 616 GLN A O 1
ATOM 4872 N N . SER A 1 617 ? 42.363 -11.145 1.986 1.00 64.69 617 SER A N 1
ATOM 4873 C CA . SER A 1 617 ? 41.033 -11.686 2.319 1.00 64.69 617 SER A CA 1
ATOM 4874 C C . SER A 1 617 ? 40.945 -13.220 2.254 1.00 64.69 617 SER A C 1
ATOM 4876 O O . SER A 1 617 ? 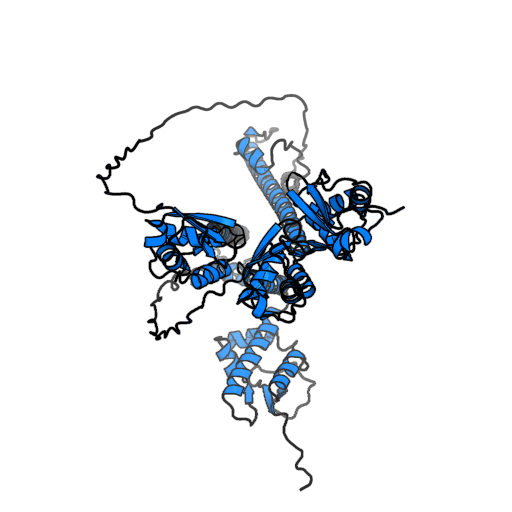40.038 -13.798 2.850 1.00 64.69 617 SER A O 1
ATOM 4878 N N . PHE A 1 618 ? 41.914 -13.877 1.604 1.00 58.59 618 PHE A N 1
ATOM 4879 C CA . PHE A 1 618 ? 42.086 -15.334 1.592 1.00 58.59 618 PHE A CA 1
ATOM 4880 C C . PHE A 1 618 ? 43.286 -15.819 2.432 1.00 58.59 618 PHE A C 1
ATOM 4882 O O . PHE A 1 618 ? 43.579 -17.012 2.430 1.00 58.59 618 PHE A O 1
ATOM 4889 N N . GLY A 1 619 ? 43.975 -14.929 3.158 1.00 72.00 619 GLY A N 1
ATOM 4890 C CA . GLY A 1 619 ? 45.136 -15.265 3.995 1.00 72.00 619 GLY A CA 1
ATOM 4891 C C . GLY A 1 619 ? 46.460 -15.435 3.238 1.00 72.00 619 GLY A C 1
ATOM 4892 O O . GLY A 1 619 ? 47.361 -16.111 3.740 1.00 72.00 619 GLY A O 1
ATOM 4893 N N . TYR A 1 620 ? 46.584 -14.851 2.041 1.00 74.12 620 TYR A N 1
ATOM 4894 C CA . TYR A 1 620 ? 47.788 -14.911 1.208 1.00 74.12 620 TYR A CA 1
ATOM 4895 C C . TYR A 1 620 ? 48.429 -13.529 1.022 1.00 74.12 620 TYR A C 1
ATOM 4897 O O . TYR A 1 620 ? 47.752 -12.541 0.747 1.00 74.12 620 TYR A O 1
ATOM 4905 N N . SER A 1 621 ? 49.757 -13.482 1.047 1.00 77.25 621 SER A N 1
ATOM 4906 C CA . SER A 1 621 ? 50.544 -12.381 0.492 1.00 77.25 621 SER A CA 1
ATOM 4907 C C . SER A 1 621 ? 50.849 -12.651 -0.988 1.00 77.25 621 SER A C 1
ATOM 4909 O O . SER A 1 621 ? 51.031 -13.797 -1.402 1.00 77.25 621 SER A O 1
ATOM 4911 N N . MET A 1 622 ? 50.874 -11.598 -1.810 1.00 71.00 622 MET A N 1
ATOM 4912 C CA . MET A 1 622 ? 51.088 -11.693 -3.260 1.00 71.00 622 MET A CA 1
ATOM 4913 C C . MET A 1 622 ? 52.454 -11.118 -3.641 1.00 71.00 622 MET A C 1
ATOM 4915 O O . MET A 1 622 ? 52.759 -9.974 -3.302 1.00 71.00 622 MET A O 1
ATOM 4919 N N . SER A 1 623 ? 53.245 -11.870 -4.409 1.00 73.75 623 SER A N 1
ATOM 4920 C CA . SER A 1 623 ? 54.501 -11.398 -4.999 1.00 73.75 623 SER A CA 1
ATOM 4921 C C . SER A 1 623 ? 54.578 -11.694 -6.501 1.00 73.75 623 SER A C 1
ATOM 4923 O O . SER A 1 623 ? 54.019 -12.668 -7.014 1.00 73.75 623 SER A O 1
ATOM 4925 N N . VAL A 1 624 ? 55.263 -10.814 -7.236 1.00 68.62 624 VAL A N 1
ATOM 4926 C CA . VAL A 1 624 ? 55.554 -10.992 -8.665 1.00 68.62 624 VAL A CA 1
ATOM 4927 C C . VAL A 1 624 ? 56.987 -11.494 -8.779 1.00 68.62 624 VAL A C 1
ATOM 4929 O O . VAL A 1 624 ? 57.923 -10.752 -8.488 1.00 68.62 624 VAL A O 1
ATOM 4932 N N . GLU A 1 625 ? 57.171 -12.750 -9.182 1.00 57.16 625 GLU A N 1
ATOM 4933 C CA . GLU A 1 625 ? 58.510 -13.327 -9.311 1.00 57.16 625 GLU A CA 1
ATOM 4934 C C . GLU A 1 625 ? 59.094 -13.081 -10.706 1.00 57.16 625 GLU A C 1
ATOM 4936 O O . GLU A 1 625 ? 58.497 -13.416 -11.731 1.00 57.16 625 GLU A O 1
ATOM 4941 N N . ALA A 1 626 ? 60.300 -12.514 -10.729 1.00 49.50 626 ALA A N 1
ATOM 4942 C CA . ALA A 1 626 ? 61.143 -12.404 -11.910 1.00 49.50 626 ALA A CA 1
ATOM 4943 C C . ALA A 1 626 ? 62.111 -13.602 -11.983 1.00 49.50 626 ALA A C 1
ATOM 4945 O O . ALA A 1 626 ? 62.723 -13.950 -10.970 1.00 49.50 626 ALA A O 1
ATOM 4946 N N . PRO A 1 627 ? 62.325 -14.221 -13.159 1.00 42.84 627 PRO A N 1
ATOM 4947 C CA . PRO A 1 627 ? 63.340 -15.256 -13.306 1.00 42.84 627 PRO A CA 1
ATOM 4948 C C . PRO A 1 627 ? 64.747 -14.635 -13.340 1.00 42.84 627 PRO A C 1
ATOM 4950 O O . PRO A 1 627 ? 65.173 -14.096 -14.360 1.00 42.84 627 PRO A O 1
ATOM 4953 N N . GLY A 1 628 ? 65.487 -14.758 -12.236 1.00 52.38 628 GLY A N 1
ATOM 4954 C CA . GLY A 1 628 ? 66.894 -14.354 -12.130 1.00 52.38 628 GLY A CA 1
ATOM 4955 C C . GLY A 1 628 ? 67.139 -13.226 -11.125 1.00 52.38 628 GLY A C 1
ATOM 4956 O O . GLY A 1 628 ? 66.298 -12.356 -10.917 1.00 52.38 628 GLY A O 1
ATOM 4957 N N . ASN A 1 629 ? 68.312 -13.266 -10.488 1.00 42.78 629 ASN A N 1
ATOM 4958 C CA . ASN A 1 629 ? 68.656 -12.491 -9.291 1.00 42.78 629 ASN A CA 1
ATOM 4959 C C . ASN A 1 629 ? 69.009 -11.018 -9.612 1.00 42.78 629 ASN A C 1
ATOM 4961 O O . ASN A 1 629 ? 70.145 -10.582 -9.428 1.00 42.78 629 ASN A O 1
ATOM 4965 N N . THR A 1 630 ? 68.040 -10.271 -10.147 1.00 40.88 630 THR A N 1
ATOM 4966 C CA . THR A 1 630 ? 68.206 -8.910 -10.688 1.00 40.88 630 THR A CA 1
ATOM 4967 C C . THR A 1 630 ? 67.177 -7.957 -10.088 1.00 40.88 630 THR A C 1
ATOM 4969 O O . THR A 1 630 ? 66.002 -8.296 -9.968 1.00 40.88 630 THR A O 1
ATOM 4972 N N . THR A 1 631 ? 67.619 -6.765 -9.689 1.00 41.75 631 THR A N 1
ATOM 4973 C CA . THR A 1 631 ? 66.812 -5.788 -8.947 1.00 41.75 631 THR A CA 1
ATOM 4974 C C . THR A 1 631 ? 65.878 -4.955 -9.837 1.00 41.75 631 THR A C 1
ATOM 4976 O O . THR A 1 631 ? 66.023 -4.874 -11.052 1.00 41.75 631 THR A O 1
ATOM 4979 N N . VAL A 1 632 ? 64.887 -4.327 -9.195 1.00 37.72 632 VAL A N 1
ATOM 4980 C CA . VAL A 1 632 ? 63.587 -3.877 -9.744 1.00 37.72 632 VAL A CA 1
ATOM 4981 C C . VAL A 1 632 ? 63.641 -2.723 -10.781 1.00 37.72 632 VAL A C 1
ATOM 4983 O O . VAL A 1 632 ? 62.598 -2.225 -11.190 1.00 37.72 632 VAL A O 1
ATOM 4986 N N . GLN A 1 633 ? 64.812 -2.256 -11.230 1.00 35.97 633 GLN A N 1
ATOM 4987 C CA . GLN A 1 633 ? 64.912 -0.990 -11.986 1.00 35.97 633 GLN A CA 1
ATOM 4988 C C . GLN A 1 633 ? 64.798 -1.079 -13.525 1.00 35.97 633 GLN A C 1
ATOM 4990 O O . GLN A 1 633 ? 64.470 -0.065 -14.138 1.00 35.97 633 GLN A O 1
ATOM 4995 N N . ASP A 1 634 ? 64.960 -2.248 -14.160 1.00 37.62 634 ASP A N 1
ATOM 4996 C CA . ASP A 1 634 ? 65.003 -2.365 -15.635 1.00 37.62 634 ASP A CA 1
ATOM 4997 C C . ASP A 1 634 ? 63.744 -3.002 -16.266 1.00 37.62 634 ASP A C 1
ATOM 4999 O O . ASP A 1 634 ? 63.744 -4.140 -16.735 1.00 37.62 634 ASP A O 1
ATOM 5003 N N . TYR A 1 635 ? 62.650 -2.237 -16.349 1.00 40.84 635 TYR A N 1
ATOM 5004 C CA . TYR A 1 635 ? 61.362 -2.703 -16.907 1.00 40.84 635 TYR A CA 1
ATOM 5005 C C . TYR A 1 635 ? 61.244 -2.695 -18.449 1.00 40.84 635 TYR A C 1
ATOM 5007 O O . TYR A 1 635 ? 60.215 -3.100 -18.994 1.00 40.84 635 TYR A O 1
ATOM 5015 N N . HIS A 1 636 ? 62.255 -2.226 -19.189 1.00 40.00 636 HIS A N 1
ATOM 5016 C CA . HIS A 1 636 ? 62.106 -1.904 -20.620 1.00 40.00 636 HIS A CA 1
ATOM 5017 C C . HIS A 1 636 ? 62.465 -3.018 -21.624 1.00 40.00 636 HIS A C 1
ATOM 5019 O O . HIS A 1 636 ? 62.258 -2.825 -22.823 1.00 40.00 636 HIS A O 1
ATOM 5025 N N . THR A 1 637 ? 62.959 -4.180 -21.184 1.00 39.88 637 THR A N 1
ATOM 5026 C CA . THR A 1 637 ? 63.501 -5.233 -22.078 1.00 39.88 637 THR A CA 1
ATOM 5027 C C . THR A 1 637 ? 62.834 -6.611 -21.949 1.00 39.88 637 THR A C 1
ATOM 5029 O O . THR A 1 637 ? 63.304 -7.581 -22.544 1.00 39.88 637 THR A O 1
ATOM 5032 N N . TRP A 1 638 ? 61.721 -6.734 -21.218 1.00 45.38 638 TRP A N 1
ATOM 5033 C CA . TRP A 1 638 ? 61.082 -8.033 -20.966 1.00 45.38 638 TRP A CA 1
ATOM 5034 C C . TRP A 1 638 ? 60.367 -8.658 -22.177 1.00 45.38 638 TRP A C 1
ATOM 5036 O O . TRP A 1 638 ? 59.432 -8.100 -22.757 1.00 45.38 638 TRP A O 1
ATOM 5046 N N . GLY A 1 639 ? 60.769 -9.891 -22.502 1.00 50.41 639 GLY A N 1
ATOM 5047 C CA . GLY A 1 639 ? 60.047 -10.794 -23.399 1.00 50.41 639 GLY A CA 1
ATOM 5048 C C . GLY A 1 639 ? 58.876 -11.483 -22.688 1.00 50.41 639 GLY A C 1
ATOM 5049 O O . GLY A 1 639 ? 59.004 -11.956 -21.563 1.00 50.41 639 GLY A O 1
ATOM 5050 N N . SER A 1 640 ? 57.723 -11.570 -23.355 1.00 48.81 640 SER A N 1
ATOM 5051 C CA . SER A 1 640 ? 56.428 -11.989 -22.784 1.00 48.81 640 SER A CA 1
ATOM 5052 C C . SER A 1 640 ? 56.256 -13.508 -22.560 1.00 48.81 640 SER A C 1
ATOM 5054 O O . SER A 1 640 ? 55.190 -14.060 -22.866 1.00 48.81 640 SER A O 1
ATOM 5056 N N . SER A 1 641 ? 57.310 -14.207 -22.140 1.00 46.09 641 SER A N 1
ATOM 5057 C CA . SER A 1 641 ? 57.342 -15.673 -22.019 1.00 46.09 641 SER A CA 1
ATOM 5058 C C . SER A 1 641 ? 57.071 -16.170 -20.597 1.00 46.09 641 SER A C 1
ATOM 5060 O O . SER A 1 641 ? 56.240 -17.058 -20.441 1.00 46.09 641 SER A O 1
ATOM 5062 N N . ASN A 1 642 ? 57.710 -15.583 -19.578 1.00 56.03 642 ASN A N 1
ATOM 5063 C CA . ASN A 1 642 ? 57.793 -16.163 -18.228 1.00 56.03 642 ASN A CA 1
ATOM 5064 C C . ASN A 1 642 ? 57.334 -15.174 -17.138 1.00 56.03 642 ASN A C 1
ATOM 5066 O O . ASN A 1 642 ? 58.132 -14.768 -16.298 1.00 56.03 642 ASN A O 1
ATOM 5070 N N . LEU A 1 643 ? 56.064 -14.759 -17.173 1.00 57.66 643 LEU A N 1
ATOM 5071 C CA . LEU A 1 643 ? 55.453 -13.983 -16.089 1.00 57.66 643 LEU A CA 1
ATOM 5072 C C . LEU A 1 643 ? 54.592 -14.896 -15.211 1.00 57.66 643 LEU A C 1
ATOM 5074 O O . LEU A 1 643 ? 53.743 -15.625 -15.734 1.00 57.66 643 LEU A O 1
ATOM 5078 N N . SER A 1 644 ? 54.778 -14.817 -13.897 1.00 65.75 644 SER A N 1
ATOM 5079 C CA . SER A 1 644 ? 54.000 -15.579 -12.923 1.00 65.75 644 SER A CA 1
ATOM 5080 C C . SER A 1 644 ? 53.821 -14.813 -11.616 1.00 65.75 644 SER A C 1
ATOM 5082 O O . SER A 1 644 ? 54.773 -14.224 -11.103 1.00 65.75 644 SER A O 1
ATOM 5084 N N . MET A 1 645 ? 52.608 -14.854 -11.067 1.00 72.56 645 MET A N 1
ATOM 5085 C CA . MET A 1 645 ? 52.299 -14.323 -9.737 1.00 72.56 645 MET A CA 1
ATOM 5086 C C . MET A 1 645 ? 52.230 -15.472 -8.738 1.00 72.56 645 MET A C 1
ATOM 5088 O O . MET A 1 645 ? 51.545 -16.466 -8.992 1.00 72.56 645 MET A O 1
ATOM 5092 N N . ARG A 1 646 ? 52.942 -15.332 -7.617 1.00 78.75 646 ARG A N 1
ATOM 5093 C CA . ARG A 1 646 ? 52.947 -16.296 -6.517 1.00 78.75 646 ARG A CA 1
ATOM 5094 C C . ARG A 1 646 ? 52.112 -15.750 -5.363 1.00 78.75 646 ARG A C 1
ATOM 5096 O O . ARG A 1 646 ? 52.288 -14.605 -4.950 1.00 78.75 646 ARG A O 1
ATOM 5103 N N . PHE A 1 647 ? 51.235 -16.596 -4.835 1.00 78.12 647 PHE A N 1
ATOM 5104 C CA . PHE A 1 647 ? 50.449 -16.325 -3.636 1.00 78.12 647 PHE A CA 1
ATOM 5105 C C . PHE A 1 647 ? 50.957 -17.226 -2.507 1.00 78.12 647 PHE A C 1
ATOM 5107 O O . PHE A 1 647 ? 50.892 -18.449 -2.618 1.00 78.12 647 PHE A O 1
ATOM 5114 N N . THR A 1 648 ? 51.491 -16.636 -1.438 1.00 78.19 648 THR A N 1
ATOM 5115 C CA . THR A 1 648 ? 52.087 -17.338 -0.286 1.00 78.19 648 THR A CA 1
ATOM 5116 C C . THR A 1 648 ? 51.229 -17.164 0.968 1.00 78.19 648 THR A C 1
ATOM 5118 O O . THR A 1 648 ? 50.908 -16.021 1.288 1.00 78.19 648 THR A O 1
ATOM 5121 N N . PRO A 1 649 ? 50.859 -18.233 1.703 1.00 72.44 649 PRO A N 1
ATOM 5122 C CA . PRO A 1 649 ? 50.090 -18.098 2.943 1.00 72.44 649 PRO A CA 1
ATOM 5123 C C . PRO A 1 649 ? 50.820 -17.227 3.974 1.00 72.44 649 PRO A C 1
ATOM 5125 O O . PRO A 1 649 ? 52.025 -17.382 4.162 1.00 72.44 649 PRO A O 1
ATOM 5128 N N . GLU A 1 650 ? 50.109 -16.343 4.678 1.00 68.56 650 GLU A N 1
ATOM 5129 C CA . GLU A 1 650 ? 50.727 -15.449 5.678 1.00 68.56 650 GLU A CA 1
ATOM 5130 C C . GLU A 1 650 ? 51.097 -16.158 6.999 1.00 68.56 650 GLU A C 1
ATOM 5132 O O . GLU A 1 650 ? 51.872 -15.627 7.793 1.00 68.56 650 GLU A O 1
ATOM 5137 N N . PHE A 1 651 ? 50.613 -17.384 7.231 1.00 55.62 651 PHE A N 1
ATOM 5138 C CA . PHE A 1 651 ? 50.959 -18.184 8.411 1.00 55.62 651 PHE A CA 1
ATOM 5139 C C . PHE A 1 651 ? 52.188 -19.081 8.189 1.00 55.62 651 PHE A C 1
ATOM 5141 O O . PHE A 1 651 ? 52.080 -20.296 8.030 1.00 55.62 651 PHE A O 1
ATOM 5148 N N . GLN A 1 652 ? 53.377 -18.486 8.301 1.00 41.66 652 GLN A N 1
ATOM 5149 C CA . GLN A 1 652 ? 54.553 -19.196 8.812 1.00 41.66 652 GLN A CA 1
ATOM 5150 C C . GLN A 1 652 ? 55.063 -18.496 10.073 1.00 41.66 652 GLN A C 1
ATOM 5152 O O . GLN A 1 652 ? 55.605 -17.394 10.028 1.00 41.66 652 GLN A O 1
ATOM 5157 N N . LEU A 1 653 ? 54.879 -19.155 11.220 1.00 36.81 653 LEU A N 1
ATOM 5158 C CA . LEU A 1 653 ? 55.581 -18.799 12.451 1.00 36.81 653 LEU A CA 1
ATOM 5159 C C . LEU A 1 653 ? 57.087 -18.970 12.228 1.00 36.81 653 LEU A C 1
ATOM 5161 O O . LEU A 1 653 ? 57.522 -20.007 11.730 1.00 36.81 653 LEU A O 1
ATOM 5165 N N . ASN A 1 654 ? 57.877 -17.988 12.664 1.00 36.38 654 ASN A N 1
ATOM 5166 C CA . ASN A 1 654 ? 59.330 -18.115 12.749 1.00 36.38 654 ASN A CA 1
ATOM 5167 C C . ASN A 1 654 ? 59.711 -19.211 13.761 1.00 36.38 654 ASN A C 1
ATOM 5169 O O . ASN A 1 654 ? 59.951 -18.924 14.932 1.00 36.38 654 ASN A O 1
ATOM 5173 N N . THR A 1 655 ? 59.841 -20.458 13.313 1.00 42.25 655 THR A N 1
ATOM 5174 C CA . THR A 1 655 ? 60.681 -21.457 13.988 1.00 42.25 655 THR A CA 1
ATOM 5175 C C . THR A 1 655 ? 62.107 -21.313 13.469 1.00 42.25 655 THR A C 1
ATOM 5177 O O . THR A 1 655 ? 62.563 -22.085 12.630 1.00 42.25 655 THR A O 1
ATOM 5180 N N . ALA A 1 656 ? 62.776 -20.262 13.946 1.00 39.91 656 ALA A N 1
ATOM 5181 C CA . ALA A 1 656 ? 64.199 -19.996 13.734 1.00 39.91 656 ALA A CA 1
ATOM 5182 C C . ALA A 1 656 ? 64.895 -19.576 15.050 1.00 39.91 656 ALA A C 1
ATOM 5184 O O . ALA A 1 656 ? 65.811 -18.761 15.051 1.00 39.91 656 ALA A O 1
ATOM 5185 N N . GLU A 1 657 ? 64.449 -20.168 16.164 1.00 42.16 657 GLU A N 1
ATOM 5186 C CA . GLU A 1 657 ? 65.243 -20.414 17.379 1.00 42.16 657 GLU A CA 1
ATOM 5187 C C . GLU A 1 657 ? 64.990 -21.865 17.846 1.00 42.16 657 GLU A C 1
ATOM 5189 O O . GLU A 1 657 ? 64.379 -22.105 18.887 1.00 42.16 657 GLU A O 1
ATOM 5194 N N . ALA A 1 658 ? 65.406 -22.830 17.014 1.00 32.22 658 ALA A N 1
ATOM 5195 C CA . ALA A 1 658 ? 65.678 -24.239 17.344 1.00 32.22 658 ALA A CA 1
ATOM 5196 C C . ALA A 1 658 ? 66.379 -24.914 16.151 1.00 32.22 658 ALA A C 1
ATOM 5198 O O . ALA A 1 658 ? 65.742 -24.975 15.076 1.00 32.22 658 ALA A O 1
#

InterPro domains:
  IPR000210 BTB/POZ domain [SM00225] (8-104)
  IPR000210 BTB/POZ domain [SM00225] (234-330)
  IPR000210 BTB/POZ domain [SM00225] (434-531)
  IPR003131 Potassium channel tetramerisation-type BTB domain [PF02214] (10-92)
  IPR003131 Potassium channel tetramerisation-type BTB domain [PF02214] (236-317)
  IPR003131 Potassium channel tetramerisation-type BTB domain [PF02214] (436-517)
  IPR011333 SKP1/BTB/POZ domain superfamily [G3DSA:3.30.710.10] (2-102)
  IPR011333 SKP1/BTB/POZ domain superfamily [G3DSA:3.30.710.10] (228-326)
  IPR011333 SKP1/BTB/POZ domain superfamily [G3DSA:3.30.710.10] (428-538)
  IPR011333 SKP1/BTB/POZ domain superfamily [SSF54695] (7-96)
  IPR011333 SKP1/BTB/POZ domain superfamily [SSF54695] (233-318)
  IPR011333 SKP1/BTB/POZ domain superfamily [SSF54695] (433-522)

pLDDT: mean 73.14, std 22.11, range [21.89, 97.81]

Foldseek 3Di:
DPDPPDPQWAWAQEPNDIFIFGLPPQVVL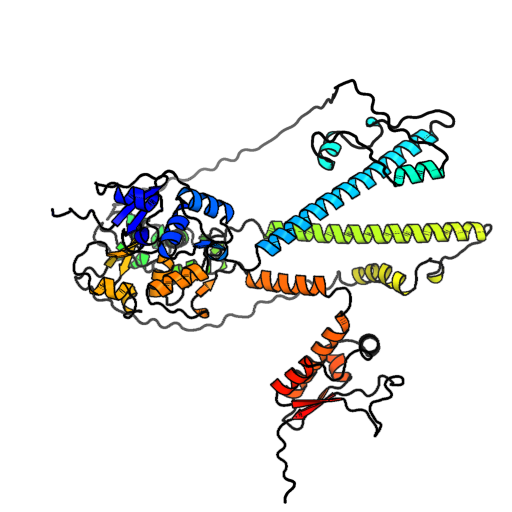PCVWQVNVQVVPDPDNDHHYDYDDPVLVLQLSVCSVPVAGEAEPPDDPVNNCVRNVVRVHDRDPRRYHYFDDPPVVVVVVVVVVVVVVVVVLLVVLLVVVLVQQVVLVVVVCVVAPPDDDDDDPVSGPDDPVVVCVSQNPPDDDDPPDDVSVVVVCVVPVHDDDDDDDDDDDDDDDDDDDDDDDDDDDDDDDDDDDDDDDDDPDQWAWAQEQNDIDIDGLPPQVVQPCPWQVNVQVVPDPDNDHHYDYDDPVLVVQLSVCSVPVAGEAELQDFPVRNCVRCVVRVHDRDSVRYHHPDPPVVVVVVVVVVVVVVVVVVVLVVLVVVVVVQVVVLVVVVVVVQVPDDDDDDPVSGPDDPVVVCVSVVVVVVVVPPPPPDDDDDDDDDDDDDDDDDDDDDDDDDPDCQWAWAQERNDIGIDGLPPQLVQCCVWQVNVQVVPDPDNDHHYDYASPVLVVQLSVCSVPVAGEAGSRDRPVRNCVRNVVRVHHRDPRSYHHSDPPVVVVVVVVVVVVCCVVVVPPDDLQVLLLVLQLVLLVVVVVVDDAAWDKDWPVSSCVSVVHDPVVSCVSCVVPVVPDDPPPVVSQVSLVVVQWGKDKDDPDDDDDDDPPDDDPDGTMMITHHPDDDPPPPD

Sequence (658 aa):
MSSSKGSDLVSFNVGGKIYQVLREPTLSLHPSSLLTQLAEDQKDDKPIFVEGDQDLFKFVIDYHRDRKVILPVTVSRDAVKRELKRFALEPTEEQIVQDGVYFPEVMGKVAKWRDSNRTRKRKACQDFLGSCIAEAAYSKMSESAGKEFRVIRGDLPYSEKDFERLFGPGAGFQVAESEALKDFGSSFGYSFTCGNRMGSTGHFCWFTYQSTESLLLRFRIPTPGPMSCAKSSDLVTFNVGGKIYQVLREPTLSLHPNSLLTQLAEDQKDDKPIFVEGDQDLFKYVIDYHRDRKVILPITVSTDAVMRELKRFGLEAAENQIVQDGVPFPSLMRRVAKWQEANVSRKRKATLDFIGSLIAEVASEKMGQAKGKAFSIRRNDLPCNEKEFDRLFGRVSASQVQESEALKDFEPSPCFAGVASKPSVAMSCGSGSDLVTFNVGGKIYQVLREPTLSLHPDSLLTQMAEDQKEDKPIFVEGDQDLFKFVIDYHRDRKVILPITVAKDAVLRELKRFGLEPTDDQIVEDGICFSLVKNKMRTWRDRGRKLREQPAAELLCAVMMESAAEKSAQDSGTGFLVSKHDMTQALSIDDTAFRSLFRNVACRIPCESEDLQRFAQSFGYSMSVEAPGNTTVQDYHTWGSSNLSMRFTPEFQLNTAEA

Organism: NCBI:txid2562237